Protein AF-A0A484ZD01-F1 (afdb_monomer_lite)

Secondary structure (DSSP, 8-state):
--EEEEE---SS---EEEE---SSTHHHHHHHHHHHHHTT------TT-HHIIIIIHHHTT---SS---EEEEEEEEE--TTHHHHHHHHH-SSSEEEEEEEE--SSSEEEEEEEEE--S--HHHHHHHHHHT-EEEE-TT-HHHHHHT-S-PPPTTSTTSS------------SS---SSS--SS---S-----HHHHHHHHHHHHH--HHHHHHTHHHIIIIIIHHHHHHHHHHHHHHHHH-TTB-----BTTTBPPSB---TT-S---SB-S-EEEEE-B--TTGGGSEEEEEEE-SS-EEEEEEESS--HHHHHHHHHHHHH-HHHHHHHHGGG-TT-EEESPBPSS-SSTT--HHHHHHHTBSS-EEEEEE---GGGGSTHHHHHHHHHHHHHHHHHHHHHHHHHHHH-TT-

pLDDT: mean 83.09, std 18.44, range [25.05, 98.88]

Organism: NCBI:txid82979

Structure (mmCIF, N/CA/C/O backbone):
data_AF-A0A484ZD01-F1
#
_entry.id   AF-A0A484ZD01-F1
#
loop_
_atom_site.group_PDB
_atom_site.id
_atom_site.type_symbol
_atom_site.label_atom_id
_atom_site.label_alt_id
_atom_site.label_comp_id
_atom_site.label_asym_id
_atom_site.label_entity_id
_atom_site.label_seq_id
_atom_site.pdbx_PDB_ins_code
_atom_site.Cartn_x
_atom_site.Cartn_y
_atom_site.Cartn_z
_atom_site.occupancy
_atom_site.B_iso_or_equiv
_atom_site.auth_seq_id
_atom_site.auth_comp_id
_atom_site.auth_asym_id
_atom_site.auth_atom_id
_atom_site.pdbx_PDB_model_num
ATOM 1 N N . MET A 1 1 ? -4.073 -14.047 24.661 1.00 74.81 1 MET A N 1
ATOM 2 C CA . MET A 1 1 ? -5.239 -14.316 23.790 1.00 74.81 1 MET A CA 1
ATOM 3 C C . MET A 1 1 ? -5.223 -13.325 22.635 1.00 74.81 1 MET A C 1
ATOM 5 O O . MET A 1 1 ? -4.897 -12.171 22.867 1.00 74.81 1 MET A O 1
ATOM 9 N N . THR A 1 2 ? -5.500 -13.760 21.411 1.00 76.38 2 THR A N 1
ATOM 10 C CA . THR A 1 2 ? -5.577 -12.902 20.210 1.00 76.38 2 THR A CA 1
ATOM 11 C C . THR A 1 2 ? -6.976 -12.856 19.620 1.00 76.38 2 THR A C 1
ATOM 13 O O . THR A 1 2 ? -7.352 -11.826 19.075 1.00 76.38 2 THR A O 1
ATOM 16 N N . GLU A 1 3 ? -7.741 -13.938 19.754 1.00 85.50 3 GLU A N 1
ATOM 17 C CA . GLU A 1 3 ? -9.134 -14.036 19.319 1.00 85.50 3 GLU A CA 1
ATOM 18 C C . GLU A 1 3 ? -9.911 -14.850 20.348 1.00 85.50 3 GLU A C 1
ATOM 20 O O . GLU A 1 3 ? -9.360 -15.788 20.931 1.00 85.50 3 GLU A O 1
ATOM 25 N N . PHE A 1 4 ? -11.158 -14.465 20.587 1.00 88.31 4 PHE A N 1
ATOM 26 C CA . PHE A 1 4 ? -12.087 -15.193 21.441 1.00 88.31 4 PHE A CA 1
ATOM 27 C C . PHE A 1 4 ? -13.500 -14.939 20.918 1.00 88.31 4 PHE A C 1
ATOM 29 O O . PHE A 1 4 ? -14.072 -13.874 21.148 1.00 88.31 4 PHE A O 1
ATOM 36 N N . ASN A 1 5 ? -14.024 -15.903 20.164 1.00 90.81 5 ASN A N 1
ATOM 37 C CA . ASN A 1 5 ? -15.285 -15.777 19.447 1.00 90.81 5 ASN A CA 1
ATOM 38 C C . ASN A 1 5 ? -16.228 -16.922 19.818 1.00 90.81 5 ASN A C 1
ATOM 40 O O . ASN A 1 5 ? -15.844 -18.091 19.819 1.00 90.81 5 ASN A O 1
ATOM 44 N N . TYR A 1 6 ? -17.476 -16.583 20.101 1.00 91.00 6 TYR A N 1
ATOM 45 C CA . TYR A 1 6 ? -18.519 -17.503 20.516 1.00 91.00 6 TYR A CA 1
ATOM 46 C C . TYR A 1 6 ? -19.880 -17.001 20.029 1.00 91.00 6 TYR A C 1
ATOM 48 O O . TYR A 1 6 ? -20.191 -15.809 20.086 1.00 91.00 6 TYR A O 1
ATOM 56 N N . ARG A 1 7 ? -20.714 -17.937 19.582 1.00 90.62 7 ARG A N 1
ATOM 57 C CA . ARG A 1 7 ? -22.139 -17.717 19.354 1.00 90.62 7 ARG A CA 1
ATOM 58 C C . ARG A 1 7 ? -22.909 -18.867 19.962 1.00 90.62 7 ARG A C 1
ATOM 60 O O . ARG A 1 7 ? -22.538 -20.023 19.771 1.00 90.62 7 ARG A O 1
ATOM 67 N N . TYR A 1 8 ? -24.013 -18.542 20.620 1.00 87.31 8 TYR A N 1
ATOM 68 C CA . TYR A 1 8 ? -24.961 -19.540 21.073 1.00 87.31 8 TYR A CA 1
ATOM 69 C C . TYR A 1 8 ? -25.416 -20.436 19.909 1.00 87.31 8 TYR A C 1
ATOM 71 O O . TYR A 1 8 ? -25.968 -19.959 18.913 1.00 87.31 8 TYR A O 1
ATOM 79 N N . ALA A 1 9 ? -25.213 -21.743 20.067 1.00 83.00 9 ALA A N 1
ATOM 80 C CA . ALA A 1 9 ? -25.647 -22.763 19.117 1.00 83.00 9 ALA A CA 1
ATOM 81 C C . ALA A 1 9 ? -26.642 -23.744 19.751 1.00 83.00 9 ALA A C 1
ATOM 83 O O . ALA A 1 9 ? -27.666 -24.047 19.141 1.00 83.00 9 ALA A O 1
ATOM 84 N N . CYS A 1 10 ? -26.372 -24.226 20.970 1.00 80.31 10 CYS A N 1
ATOM 85 C CA . CYS A 1 10 ? -27.249 -25.141 21.699 1.00 80.31 10 CYS A CA 1
ATOM 86 C C . CYS A 1 10 ? -27.065 -25.023 23.222 1.00 80.31 10 CYS A C 1
ATOM 88 O O . CYS A 1 10 ? -26.095 -24.430 23.685 1.00 80.31 10 CYS A O 1
ATOM 90 N N . ASP A 1 11 ? -27.983 -25.616 23.994 1.00 77.56 11 ASP A N 1
ATOM 91 C CA . ASP A 1 11 ? -27.996 -25.545 25.467 1.00 77.56 11 ASP A CA 1
ATOM 92 C C . ASP A 1 11 ? -27.022 -26.523 26.159 1.00 77.56 11 ASP A C 1
ATOM 94 O O . ASP A 1 11 ? -26.880 -26.475 27.377 1.00 77.56 11 ASP A O 1
ATOM 98 N N . LYS A 1 12 ? -26.393 -27.443 25.413 1.00 78.69 12 LYS A N 1
ATOM 99 C CA . LYS A 1 12 ? -25.520 -28.487 25.983 1.00 78.69 12 LYS A CA 1
ATOM 100 C C . LYS A 1 12 ? -24.047 -28.120 25.908 1.00 78.69 12 LYS A C 1
ATOM 102 O O . LYS A 1 12 ? -23.376 -28.102 26.932 1.00 78.69 12 LYS A O 1
ATOM 107 N N . ASP A 1 13 ? -23.584 -27.804 24.702 1.00 77.19 13 ASP A N 1
ATOM 108 C CA . ASP A 1 13 ? -22.174 -27.574 24.418 1.00 77.19 13 ASP A CA 1
ATOM 109 C C . ASP A 1 13 ? -21.992 -26.215 23.736 1.00 77.19 13 ASP A C 1
ATOM 111 O O . ASP A 1 13 ? -22.560 -25.939 22.672 1.00 77.19 13 ASP A O 1
ATOM 115 N N . ALA A 1 14 ? -21.182 -25.357 24.356 1.00 81.50 14 ALA A N 1
ATOM 116 C CA . ALA A 1 14 ? -20.755 -24.088 23.788 1.00 81.50 14 ALA A CA 1
ATOM 117 C C . ALA A 1 14 ? -19.438 -24.288 23.028 1.00 81.50 14 ALA A C 1
ATOM 119 O O . ALA A 1 14 ? -18.411 -24.615 23.619 1.00 81.50 14 ALA A O 1
ATOM 120 N N . CYS A 1 15 ? -19.455 -24.068 21.713 1.00 85.56 15 CYS A N 1
ATOM 121 C CA . CYS A 1 15 ? -18.243 -24.111 20.900 1.00 85.56 15 CYS A CA 1
ATOM 122 C C . CYS A 1 15 ? -17.602 -22.721 20.850 1.00 85.56 15 CYS A C 1
ATOM 124 O O . CYS A 1 15 ? -18.214 -21.768 20.362 1.00 85.56 15 CYS A O 1
ATOM 126 N N . ILE A 1 16 ? -16.364 -22.609 21.333 1.00 89.12 16 ILE A N 1
ATOM 127 C CA . ILE A 1 16 ? -15.622 -21.346 21.393 1.00 89.12 16 ILE A CA 1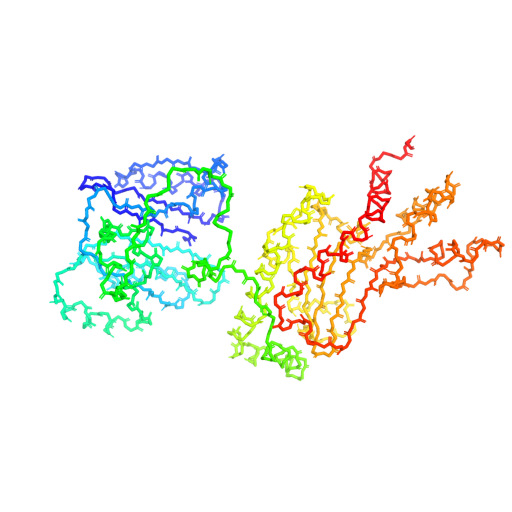
ATOM 128 C C . ILE A 1 16 ? -14.417 -21.436 20.462 1.00 89.12 16 ILE A C 1
ATOM 130 O O . ILE A 1 16 ? -13.621 -22.368 20.542 1.00 89.12 16 ILE A O 1
ATOM 134 N N . PHE A 1 17 ? -14.268 -20.444 19.590 1.00 89.12 17 PHE A N 1
ATOM 135 C CA . PHE A 1 17 ? -13.088 -20.289 18.755 1.00 89.12 17 PHE A CA 1
ATOM 136 C C . PHE A 1 17 ? -12.079 -19.380 19.456 1.00 89.12 17 PHE A C 1
ATOM 138 O O . PHE A 1 17 ? -12.359 -18.204 19.708 1.00 89.12 17 PHE A O 1
ATOM 145 N N . VAL A 1 18 ? -10.899 -19.919 19.761 1.00 89.00 18 VAL A N 1
ATOM 146 C CA . VAL A 1 18 ? -9.860 -19.212 20.515 1.00 89.00 18 VAL A CA 1
ATOM 147 C C . VAL A 1 18 ? -8.573 -19.157 19.706 1.00 89.00 18 VAL A C 1
ATOM 149 O O . VAL A 1 18 ? -8.044 -20.178 19.279 1.00 89.00 18 VAL A O 1
ATOM 152 N N . GLY A 1 19 ? -8.035 -17.952 19.536 1.00 87.88 19 GLY A N 1
ATOM 153 C CA . GLY A 1 19 ? -6.699 -17.741 18.990 1.00 87.88 19 GLY A CA 1
ATOM 154 C C . GLY A 1 19 ? -5.722 -17.387 20.103 1.00 87.88 19 GLY A C 1
ATOM 155 O O . GLY A 1 19 ? -5.904 -16.367 20.775 1.00 87.88 19 GLY A O 1
ATOM 156 N N . VAL A 1 20 ? -4.642 -18.148 20.272 1.00 84.44 20 VAL A N 1
ATOM 157 C CA . VAL A 1 20 ? -3.588 -17.873 21.264 1.00 84.44 20 VAL A CA 1
ATOM 158 C C . VAL A 1 20 ? -2.283 -17.518 20.552 1.00 84.44 20 VAL A C 1
ATOM 160 O O . VAL A 1 20 ? -1.898 -18.156 19.577 1.00 84.44 20 VAL A O 1
ATOM 163 N N . ARG A 1 21 ? -1.600 -16.466 21.021 1.00 81.62 21 ARG A N 1
ATOM 164 C CA . ARG A 1 21 ? -0.244 -16.139 20.565 1.00 81.62 21 ARG A CA 1
ATOM 165 C C . ARG A 1 21 ? 0.739 -16.901 21.437 1.00 81.62 21 ARG A C 1
ATOM 167 O O . ARG A 1 21 ? 0.724 -16.688 22.643 1.00 81.62 21 ARG A O 1
ATOM 174 N N . LEU A 1 22 ? 1.587 -17.696 20.800 1.00 81.00 22 LEU A N 1
ATOM 175 C CA . LEU A 1 22 ? 2.625 -18.485 21.452 1.00 81.00 22 LEU A CA 1
ATOM 176 C C . LEU A 1 22 ? 3.963 -17.736 21.409 1.00 81.00 22 LEU A C 1
ATOM 178 O O . LEU A 1 22 ? 4.300 -17.112 20.397 1.00 81.00 22 LEU A O 1
ATOM 182 N N . THR A 1 23 ? 4.718 -17.793 22.499 1.00 78.38 23 THR A N 1
ATOM 183 C CA . THR A 1 23 ? 6.105 -17.315 22.614 1.00 78.38 23 THR A CA 1
ATOM 184 C C . THR A 1 23 ? 7.101 -18.472 22.733 1.00 78.38 23 THR A C 1
ATOM 186 O O . THR A 1 23 ? 8.238 -18.327 22.287 1.00 78.38 23 THR A O 1
ATOM 189 N N . GLY A 1 24 ? 6.671 -19.623 23.258 1.00 80.69 24 GLY A N 1
ATOM 190 C CA . GLY A 1 24 ? 7.431 -20.869 23.401 1.00 80.69 24 GLY A CA 1
ATOM 191 C C . GLY A 1 24 ? 7.241 -21.871 22.256 1.00 80.69 24 GLY A C 1
ATOM 192 O O . GLY A 1 24 ? 7.818 -22.957 22.282 1.00 80.69 24 GLY A O 1
ATOM 193 N N . GLY A 1 25 ? 6.459 -21.525 21.229 1.00 86.44 25 GLY A N 1
ATOM 194 C CA . GLY A 1 25 ? 6.272 -22.358 20.038 1.00 86.44 25 GLY A CA 1
ATOM 195 C C . GLY A 1 25 ? 5.498 -23.650 20.323 1.00 86.44 25 GLY A C 1
ATOM 196 O O . GLY A 1 25 ? 4.479 -23.629 21.006 1.00 86.44 25 GLY A O 1
ATOM 197 N N . GLN A 1 26 ? 5.959 -24.775 19.768 1.00 85.62 26 GLN A N 1
ATOM 198 C CA . GLN A 1 26 ? 5.228 -26.050 19.802 1.00 85.62 26 GLN A CA 1
ATOM 199 C C . GLN A 1 26 ? 5.048 -26.611 21.222 1.00 85.62 26 GLN A C 1
ATOM 201 O O . GLN A 1 26 ? 3.971 -27.100 21.542 1.00 85.62 26 GLN A O 1
ATOM 206 N N . SER A 1 27 ? 6.063 -26.502 22.083 1.00 87.44 27 SER A N 1
ATOM 207 C CA . SER A 1 27 ? 5.991 -27.031 23.452 1.00 87.44 27 SER A CA 1
ATOM 208 C C . SER A 1 27 ? 4.943 -26.304 24.301 1.00 87.44 27 SER A C 1
ATOM 210 O O . SER A 1 27 ? 4.182 -26.952 25.009 1.00 87.44 27 SER A O 1
ATOM 212 N N . GLU A 1 28 ? 4.835 -24.976 24.165 1.00 88.62 28 GLU A N 1
ATOM 213 C CA . GLU A 1 28 ? 3.786 -24.184 24.830 1.00 88.62 28 GLU A CA 1
ATOM 214 C C . GLU A 1 28 ? 2.389 -24.559 24.310 1.00 88.62 28 GLU A C 1
ATOM 216 O O . GLU A 1 28 ? 1.433 -24.631 25.078 1.00 88.62 28 GLU A O 1
ATOM 221 N N . LYS A 1 29 ? 2.255 -24.845 23.005 1.00 89.25 29 LYS A N 1
ATOM 222 C CA . LYS A 1 29 ? 0.983 -25.306 22.429 1.00 89.25 29 LYS A CA 1
ATOM 223 C C . LYS A 1 29 ? 0.511 -26.605 23.084 1.00 89.25 29 LYS A C 1
ATOM 225 O O . LYS A 1 29 ? -0.655 -26.715 23.456 1.00 89.25 29 LYS A O 1
ATOM 230 N N . GLU A 1 30 ? 1.405 -27.584 23.198 1.00 90.56 30 GLU A N 1
ATOM 231 C CA . GLU A 1 30 ? 1.104 -28.899 23.777 1.00 90.56 30 GLU A CA 1
ATOM 232 C C . GLU A 1 30 ? 0.748 -28.805 25.265 1.00 90.56 30 GLU A C 1
ATOM 234 O O . GLU A 1 30 ? -0.179 -29.481 25.715 1.00 90.56 30 GLU A O 1
ATOM 239 N N . GLU A 1 31 ? 1.424 -27.925 26.005 1.00 91.00 31 GLU A N 1
ATOM 240 C CA . GLU A 1 31 ? 1.113 -27.621 27.404 1.00 91.00 31 GLU A CA 1
ATOM 241 C C . GLU A 1 31 ? -0.303 -27.044 27.548 1.00 91.00 31 GLU A C 1
ATOM 243 O O . GLU A 1 31 ? -1.118 -27.607 28.277 1.00 91.00 31 GLU A O 1
ATOM 248 N N . ILE A 1 32 ? -0.648 -26.011 26.768 1.00 86.50 32 ILE A N 1
ATOM 249 C CA . ILE A 1 32 ? -1.983 -25.384 26.790 1.00 86.50 32 ILE A CA 1
ATOM 250 C C . ILE A 1 32 ? -3.086 -26.393 26.441 1.00 86.50 32 ILE A C 1
ATOM 252 O O . ILE A 1 32 ? -4.130 -26.427 27.095 1.00 86.50 32 ILE A O 1
ATOM 256 N N . ILE A 1 33 ? -2.875 -27.221 25.410 1.00 88.88 33 ILE A N 1
ATOM 257 C CA . ILE A 1 33 ? -3.841 -28.260 25.021 1.00 88.88 33 ILE A CA 1
ATOM 258 C C . ILE A 1 33 ? -4.035 -29.252 26.170 1.00 88.88 33 ILE A C 1
ATOM 260 O O . ILE A 1 33 ? -5.174 -29.581 26.505 1.00 88.88 33 ILE A O 1
ATOM 264 N N . SER A 1 34 ? -2.944 -29.691 26.798 1.00 90.56 34 SER A N 1
ATOM 265 C CA . SER A 1 34 ? -2.990 -30.646 27.907 1.00 90.56 34 SER A CA 1
ATOM 266 C C . SER A 1 34 ? -3.704 -30.065 29.130 1.00 90.56 34 SER A C 1
ATOM 268 O O . SER A 1 34 ? -4.542 -30.738 29.728 1.00 90.56 34 SER A O 1
ATOM 270 N N . GLU A 1 35 ? -3.432 -28.809 29.492 1.00 89.50 35 GLU A N 1
ATOM 271 C CA . GLU A 1 35 ? -4.103 -28.123 30.603 1.00 89.50 35 GLU A CA 1
ATOM 272 C C . GLU A 1 35 ? -5.616 -28.018 30.389 1.00 89.50 35 GLU A C 1
ATOM 274 O O . GLU A 1 35 ? -6.402 -28.339 31.282 1.00 89.50 35 GLU A O 1
ATOM 279 N N . LEU A 1 36 ? -6.039 -27.617 29.191 1.00 87.00 36 LEU A N 1
ATOM 280 C CA . LEU A 1 36 ? -7.453 -27.490 28.854 1.00 87.00 36 LEU A CA 1
ATOM 281 C C . LEU A 1 36 ? -8.155 -28.862 28.791 1.00 87.00 36 LEU A C 1
ATOM 283 O O . LEU A 1 36 ? -9.285 -28.990 29.265 1.00 87.00 36 LEU A O 1
ATOM 287 N N . GLN A 1 37 ? -7.488 -29.905 28.285 1.00 89.88 37 GLN A N 1
ATOM 288 C CA . GLN A 1 37 ? -8.019 -31.275 28.300 1.00 89.88 37 GLN A CA 1
ATOM 289 C C . GLN A 1 37 ? -8.171 -31.806 29.731 1.00 89.88 37 GLN A C 1
ATOM 291 O O . GLN A 1 37 ? -9.201 -32.392 30.063 1.00 89.88 37 GLN A O 1
ATOM 296 N N . ASN A 1 38 ? -7.195 -31.538 30.605 1.00 90.81 38 ASN A N 1
ATOM 297 C CA . ASN A 1 38 ? -7.274 -31.870 32.032 1.00 90.81 38 ASN A CA 1
ATOM 298 C C . ASN A 1 38 ? -8.390 -31.092 32.749 1.00 90.81 38 ASN A C 1
ATOM 300 O O . ASN A 1 38 ? -8.974 -31.592 33.708 1.00 90.81 38 ASN A O 1
ATOM 304 N N . GLY A 1 39 ? -8.721 -29.894 32.259 1.00 85.94 39 GLY A N 1
ATOM 305 C CA . GLY A 1 39 ? -9.883 -29.112 32.682 1.00 85.94 39 GLY A CA 1
ATOM 306 C C . GLY A 1 39 ? -11.234 -29.650 32.189 1.00 85.94 39 GLY A C 1
ATOM 307 O O . GLY A 1 39 ? -12.263 -29.068 32.525 1.00 85.94 39 GLY A O 1
ATOM 308 N N . GLY A 1 40 ? -11.253 -30.739 31.412 1.00 87.19 40 GLY A N 1
ATOM 309 C CA . GLY A 1 40 ? -12.468 -31.372 30.893 1.00 87.19 40 GLY A CA 1
ATOM 310 C C . GLY A 1 40 ? -13.009 -30.761 29.597 1.00 87.19 40 GLY A C 1
ATOM 311 O O . GLY A 1 40 ? -14.110 -31.117 29.177 1.00 87.19 40 GLY A O 1
ATOM 312 N N . TYR A 1 41 ? -12.264 -29.861 28.948 1.00 85.81 41 TYR A N 1
ATOM 313 C CA . TYR A 1 41 ? -12.681 -29.253 27.684 1.00 85.81 41 TYR A CA 1
ATOM 314 C C . TYR A 1 41 ? -12.347 -30.156 26.492 1.00 85.81 41 TYR A C 1
ATOM 316 O O . TYR A 1 41 ? -11.248 -30.703 26.385 1.00 85.81 41 TYR A O 1
ATOM 324 N N . GLN A 1 42 ? -13.285 -30.271 25.550 1.00 87.69 42 GLN A N 1
ATOM 325 C CA . GLN A 1 42 ? -13.018 -30.881 24.248 1.00 87.69 42 GLN A CA 1
ATOM 326 C C . GLN A 1 42 ? -12.312 -29.868 23.345 1.00 87.69 42 GLN A C 1
ATOM 328 O O . GLN A 1 42 ? -12.793 -28.751 23.163 1.00 87.69 42 GLN A O 1
ATOM 333 N N . ILE A 1 43 ? -11.170 -30.258 22.776 1.00 89.75 43 ILE A N 1
ATOM 334 C CA . ILE A 1 43 ? -10.313 -29.367 21.986 1.00 89.75 43 ILE A CA 1
ATOM 335 C C . ILE A 1 43 ? -10.029 -29.995 20.634 1.00 89.75 43 ILE A C 1
ATOM 337 O O . ILE A 1 43 ? -9.699 -31.177 20.542 1.00 89.75 43 ILE A O 1
ATOM 341 N N . VAL A 1 44 ? -10.089 -29.163 19.600 1.00 88.69 44 VAL A N 1
ATOM 342 C CA . VAL A 1 44 ? -9.613 -29.478 18.256 1.00 88.69 44 VAL A CA 1
ATOM 343 C C . VAL A 1 44 ? -8.511 -28.479 17.911 1.00 88.69 44 VAL A C 1
ATOM 345 O O . VAL A 1 44 ? -8.758 -27.274 17.896 1.00 88.69 44 VAL A O 1
ATOM 348 N N . ASP A 1 45 ? -7.291 -28.967 17.664 1.00 88.69 45 ASP A N 1
ATOM 349 C CA . ASP A 1 45 ? -6.174 -28.115 17.243 1.00 88.69 45 ASP A CA 1
ATOM 350 C C . ASP A 1 45 ? -6.322 -27.749 15.760 1.00 88.69 45 ASP A C 1
ATOM 352 O O . ASP A 1 45 ? -6.223 -28.603 14.880 1.00 88.69 45 ASP A O 1
ATOM 356 N N . LEU A 1 46 ? -6.551 -26.463 15.493 1.00 89.19 46 LEU A N 1
ATOM 357 C CA . LEU A 1 46 ? -6.682 -25.895 14.149 1.00 89.19 46 LEU A CA 1
ATOM 358 C C . LEU A 1 46 ? -5.416 -25.134 13.715 1.00 89.19 46 LEU A C 1
ATOM 360 O O . LEU A 1 46 ? -5.443 -24.367 12.752 1.00 89.19 46 LEU A O 1
ATOM 364 N N . SER A 1 47 ? -4.291 -25.321 14.415 1.00 82.38 47 SER A N 1
ATOM 365 C CA . SER A 1 47 ? -3.035 -24.601 14.154 1.00 82.38 47 SER A CA 1
ATOM 366 C C . SER A 1 47 ? -2.455 -24.846 12.766 1.00 82.38 47 SER A C 1
ATOM 368 O O . SER A 1 47 ? -1.709 -23.997 12.288 1.00 82.38 47 SER A O 1
ATOM 370 N N . ASP A 1 48 ? -2.805 -25.951 12.109 1.00 83.56 48 ASP A N 1
ATOM 371 C CA . ASP A 1 48 ? -2.385 -26.289 10.741 1.00 83.56 48 ASP A CA 1
ATOM 372 C C . ASP A 1 48 ? -3.556 -26.293 9.743 1.00 83.56 48 ASP A C 1
ATOM 374 O O . ASP A 1 48 ? -3.383 -26.624 8.573 1.00 83.56 48 ASP A O 1
ATOM 378 N N . ASP A 1 49 ? -4.744 -25.868 10.180 1.00 82.25 49 ASP A N 1
ATOM 379 C CA . ASP A 1 49 ? -5.935 -25.812 9.340 1.00 82.25 49 ASP A CA 1
ATOM 380 C C . ASP A 1 49 ? -6.013 -24.462 8.604 1.00 82.25 49 ASP A C 1
ATOM 382 O O . ASP A 1 49 ? -6.329 -23.411 9.171 1.00 82.25 49 ASP A O 1
ATOM 386 N N . GLU A 1 50 ? -5.692 -24.474 7.310 1.00 77.19 50 GLU A N 1
ATOM 387 C CA . GLU A 1 50 ? -5.713 -23.267 6.477 1.00 77.19 50 GLU A CA 1
ATOM 388 C C . GLU A 1 50 ? -7.130 -22.703 6.291 1.00 77.19 50 GLU A C 1
ATOM 390 O O . GLU A 1 50 ? -7.298 -21.483 6.240 1.00 77.19 50 GLU A O 1
ATOM 395 N N . MET A 1 51 ? -8.165 -23.552 6.273 1.00 80.56 51 MET A N 1
ATOM 396 C CA . MET A 1 51 ? -9.558 -23.093 6.209 1.00 80.56 51 MET A CA 1
ATOM 397 C C . MET A 1 51 ? -9.916 -22.300 7.466 1.00 80.56 51 MET A C 1
ATOM 399 O O . MET A 1 51 ? -10.546 -21.241 7.378 1.00 80.56 51 MET A O 1
ATOM 403 N N . ALA A 1 52 ? -9.460 -22.754 8.633 1.00 76.75 52 ALA A N 1
ATOM 404 C CA . ALA A 1 52 ? -9.661 -22.070 9.895 1.00 76.75 52 ALA A CA 1
ATOM 405 C C . ALA A 1 52 ? -8.939 -20.717 9.936 1.00 76.75 52 ALA A C 1
ATOM 407 O O . ALA A 1 52 ? -9.533 -19.702 10.317 1.00 76.75 52 ALA A O 1
ATOM 408 N N . LYS A 1 53 ? -7.677 -20.681 9.488 1.00 74.50 53 LYS A N 1
ATOM 409 C CA . LYS A 1 53 ? -6.836 -19.473 9.486 1.00 74.50 53 LYS A CA 1
ATOM 410 C C . LYS A 1 53 ? -7.256 -18.418 8.468 1.00 74.50 53 LYS A C 1
ATOM 412 O O . LYS A 1 53 ? -7.079 -17.231 8.751 1.00 74.50 53 LYS A O 1
ATOM 417 N N . LEU A 1 54 ? -7.734 -18.827 7.293 1.00 61.03 54 LEU A N 1
ATOM 418 C CA . LEU A 1 54 ? -8.059 -17.918 6.190 1.00 61.03 54 LEU A CA 1
ATOM 419 C C . LEU A 1 54 ? -9.534 -17.521 6.172 1.00 61.03 54 LEU A C 1
ATOM 421 O O . LEU A 1 54 ? -9.840 -16.383 5.825 1.00 61.03 54 LEU A O 1
ATOM 425 N N . HIS A 1 55 ? -10.436 -18.424 6.568 1.00 77.56 55 HIS A N 1
ATOM 426 C CA . HIS A 1 55 ? -11.878 -18.227 6.416 1.00 77.56 55 HIS A CA 1
ATOM 427 C C . HIS A 1 55 ? -12.629 -18.300 7.745 1.00 77.56 55 HIS A C 1
ATOM 429 O O . HIS A 1 55 ? -13.216 -17.300 8.156 1.00 77.56 55 HIS A O 1
ATOM 435 N N . VAL A 1 56 ? -12.602 -19.443 8.446 1.00 81.25 56 VAL A N 1
ATOM 436 C CA . VAL A 1 56 ? -13.526 -19.692 9.574 1.00 81.25 56 VAL A CA 1
ATOM 437 C C . VAL A 1 56 ? -13.377 -18.647 10.670 1.00 81.25 56 VAL A C 1
ATOM 439 O O . VAL A 1 56 ? -14.392 -18.158 11.155 1.00 81.25 56 VAL A O 1
ATOM 442 N N . ARG A 1 57 ? -12.154 -18.212 11.001 1.00 81.31 57 ARG A N 1
ATOM 443 C CA . ARG A 1 57 ? -11.924 -17.168 12.019 1.00 81.31 57 ARG A CA 1
ATOM 444 C C . ARG A 1 57 ? -12.667 -15.847 11.765 1.00 81.31 57 ARG A C 1
ATOM 446 O O . ARG A 1 57 ? -12.881 -15.092 12.705 1.00 81.31 57 ARG A O 1
ATOM 453 N N . TYR A 1 58 ? -13.040 -15.566 10.513 1.00 78.00 58 TYR A N 1
ATOM 454 C CA . TYR A 1 58 ? -13.805 -14.383 10.101 1.00 78.00 58 TYR A CA 1
ATOM 455 C C . TYR A 1 58 ? -15.312 -14.646 9.994 1.00 78.00 58 TYR A C 1
ATOM 457 O O . TYR A 1 58 ? -16.088 -13.718 9.791 1.00 78.00 58 TYR A O 1
ATOM 465 N N . MET A 1 59 ? -15.724 -15.909 10.094 1.00 78.69 59 MET A N 1
ATOM 466 C CA . MET A 1 59 ? -17.101 -16.366 9.903 1.00 78.69 59 MET A CA 1
ATOM 467 C C . MET A 1 59 ? -17.749 -16.860 11.204 1.00 78.69 59 MET A C 1
ATOM 469 O O . MET A 1 59 ? -18.965 -17.059 11.239 1.00 78.69 59 MET A O 1
ATOM 473 N N . VAL A 1 60 ? -16.970 -17.059 12.277 1.00 80.12 60 VAL A N 1
ATOM 474 C CA . VAL A 1 60 ? -17.507 -17.425 13.595 1.00 80.12 60 VAL A CA 1
ATOM 475 C C . VAL A 1 60 ? -18.413 -16.305 14.098 1.00 80.12 60 VAL A C 1
ATOM 477 O O . VAL A 1 60 ? -17.957 -15.193 14.348 1.00 80.12 60 VAL A O 1
ATOM 480 N N . GLY A 1 61 ? -19.698 -16.607 14.274 1.00 74.88 61 GLY A N 1
ATOM 481 C CA . GLY A 1 61 ? -20.639 -15.660 14.862 1.00 74.88 61 GLY A CA 1
ATOM 482 C C . GLY A 1 61 ? -22.085 -15.851 14.428 1.00 74.88 61 GLY A C 1
ATOM 483 O O . GLY A 1 61 ? -22.929 -15.678 15.282 1.00 74.88 61 GLY A O 1
ATOM 484 N N . GLY A 1 62 ? -22.348 -16.246 13.173 1.00 78.81 62 GLY A N 1
ATOM 485 C CA . GLY A 1 62 ? -23.643 -16.626 12.560 1.00 78.81 62 GLY A CA 1
ATOM 486 C C . GLY A 1 62 ? -24.984 -16.299 13.260 1.00 78.81 62 GLY A C 1
ATOM 487 O O . GLY A 1 62 ? -25.145 -15.341 14.010 1.00 78.81 62 GLY A O 1
ATOM 488 N N . ARG A 1 63 ? -26.017 -17.101 12.977 1.00 82.56 63 ARG A N 1
ATOM 489 C CA . ARG A 1 63 ? -27.329 -16.982 13.638 1.00 82.56 63 ARG A CA 1
ATOM 490 C C . ARG A 1 63 ? -27.505 -18.074 14.692 1.00 82.56 63 ARG A C 1
ATOM 492 O O . ARG A 1 63 ? -27.025 -19.187 14.475 1.00 82.56 63 ARG A O 1
ATOM 499 N N . PRO A 1 64 ? -28.204 -17.788 15.802 1.00 84.00 64 PRO A N 1
ATOM 500 C CA . PRO A 1 64 ? -28.496 -18.786 16.813 1.00 84.00 64 PRO A CA 1
ATOM 501 C C . PRO A 1 64 ? -29.521 -19.785 16.271 1.00 84.00 64 PRO A C 1
ATOM 503 O O . PRO A 1 64 ? -30.365 -19.444 15.439 1.00 84.00 64 PRO A O 1
ATOM 506 N N . ALA A 1 65 ? -29.474 -21.023 16.763 1.00 77.62 65 ALA A N 1
ATOM 507 C CA . ALA A 1 65 ? -30.389 -22.079 16.324 1.00 77.62 65 ALA A CA 1
ATOM 508 C C . ALA A 1 65 ? -31.855 -21.830 16.736 1.00 77.62 65 ALA A C 1
ATOM 510 O O . ALA A 1 65 ? -32.771 -22.372 16.119 1.00 77.62 65 ALA A O 1
ATOM 511 N N . LYS A 1 66 ? -32.082 -21.002 17.764 1.00 81.62 66 LYS A N 1
ATOM 512 C CA . LYS A 1 66 ? -33.404 -20.565 18.231 1.00 81.62 66 LYS A CA 1
ATOM 513 C C . LYS A 1 66 ? -33.457 -19.035 18.314 1.00 81.62 66 LYS A C 1
ATOM 515 O O . LYS A 1 66 ? -32.416 -18.421 18.548 1.00 81.62 66 LYS A O 1
ATOM 520 N N . PRO A 1 67 ? -34.629 -18.401 18.137 1.00 81.31 67 PRO A N 1
ATOM 521 C CA . PRO A 1 67 ? -34.778 -16.974 18.391 1.00 81.31 67 PRO A CA 1
ATOM 522 C C . PRO A 1 67 ? -34.427 -16.658 19.848 1.00 81.31 67 PRO A C 1
ATOM 524 O O . PRO A 1 67 ? -34.975 -17.280 20.756 1.00 81.31 67 PRO A O 1
ATOM 527 N N . LEU A 1 68 ? -33.530 -15.696 20.052 1.00 82.94 68 LEU A N 1
ATOM 528 C CA . LEU A 1 68 ? -33.122 -15.215 21.371 1.00 82.94 68 LEU A CA 1
ATOM 529 C C . LEU A 1 68 ? -33.601 -13.776 21.558 1.00 82.94 68 LEU A C 1
ATOM 531 O O . LEU A 1 68 ? -33.641 -12.997 20.600 1.00 82.94 68 LEU A O 1
ATOM 535 N N . ARG A 1 69 ? -33.958 -13.424 22.794 1.00 85.25 69 ARG A N 1
ATOM 536 C CA . ARG A 1 69 ? -34.201 -12.034 23.197 1.00 85.25 69 ARG A CA 1
ATOM 537 C C . ARG A 1 69 ? -32.898 -11.460 23.719 1.00 85.25 69 ARG A C 1
ATOM 539 O O . ARG A 1 69 ? -32.597 -11.541 24.903 1.00 85.25 69 ARG A O 1
ATOM 546 N N . GLU A 1 70 ? -32.101 -10.947 22.800 1.00 87.88 70 GLU A N 1
ATOM 547 C CA . GLU A 1 70 ? -30.743 -10.518 23.095 1.00 87.88 70 GLU A CA 1
ATOM 548 C C . GLU A 1 70 ? -30.551 -9.020 22.885 1.00 87.88 70 GLU A C 1
ATOM 550 O O . GLU A 1 70 ? -31.044 -8.449 21.910 1.00 87.88 70 GLU A O 1
ATOM 555 N N . ARG A 1 71 ? -29.810 -8.399 23.804 1.00 88.31 71 ARG A N 1
ATOM 556 C CA . ARG A 1 71 ? -29.292 -7.037 23.663 1.00 88.31 71 ARG A CA 1
ATOM 557 C C . ARG A 1 71 ? -27.812 -7.103 23.338 1.00 88.31 71 ARG A C 1
ATOM 559 O O . ARG A 1 71 ? -27.080 -7.902 23.923 1.00 88.31 71 ARG A O 1
ATOM 566 N N . LEU A 1 72 ? -27.384 -6.277 22.395 1.00 90.69 72 LEU A N 1
ATOM 567 C CA . LEU A 1 72 ? -26.013 -6.254 21.908 1.00 90.69 72 LEU A CA 1
ATOM 568 C C . LEU A 1 72 ? -25.298 -5.027 22.456 1.00 90.69 72 LEU A C 1
ATOM 570 O O . LEU A 1 72 ? -25.828 -3.924 22.387 1.00 90.69 72 LEU A O 1
ATOM 574 N N . TYR A 1 73 ? -24.078 -5.216 22.942 1.00 90.06 73 TYR A N 1
ATOM 575 C CA . TYR A 1 73 ? -23.242 -4.133 23.436 1.00 90.06 73 TYR A CA 1
ATOM 576 C C . TYR A 1 73 ? -21.842 -4.224 22.854 1.00 90.06 73 TYR A C 1
ATOM 578 O O . TYR A 1 73 ? -21.242 -5.302 22.802 1.00 90.06 73 TYR A O 1
ATOM 586 N N . SER A 1 74 ? -21.311 -3.078 22.442 1.00 91.06 74 SER A N 1
ATOM 587 C CA . SER A 1 74 ? -19.888 -2.916 22.171 1.00 91.06 74 SER A CA 1
ATOM 588 C C . SER A 1 74 ? -19.195 -2.363 23.414 1.00 91.06 74 SER A C 1
ATOM 590 O O . SER A 1 74 ? -19.742 -1.509 24.109 1.00 91.06 74 SER A O 1
ATOM 592 N N . PHE A 1 75 ? -18.006 -2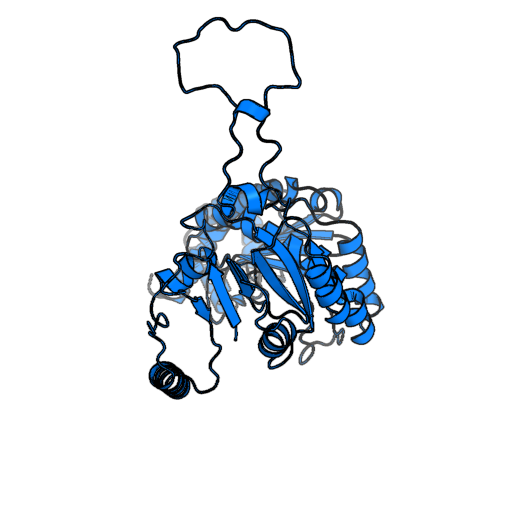.876 23.713 1.00 87.94 75 PHE A N 1
ATOM 593 C CA . PHE A 1 75 ? -17.173 -2.469 24.839 1.00 87.94 75 PHE A CA 1
ATOM 594 C C . PHE A 1 75 ? -15.785 -2.100 24.342 1.00 87.94 75 PHE A C 1
ATOM 596 O O . PHE A 1 75 ? -15.195 -2.830 23.540 1.00 87.94 75 PHE A O 1
ATOM 603 N N . GLU A 1 76 ? -15.243 -1.015 24.883 1.00 82.56 76 GLU A N 1
ATOM 604 C CA . GLU A 1 76 ? -13.859 -0.610 24.671 1.00 82.56 76 GLU A CA 1
ATOM 605 C C . GLU A 1 76 ? -13.125 -0.529 26.010 1.00 82.56 76 GLU A C 1
ATOM 607 O O . GLU A 1 76 ? -13.607 0.066 26.979 1.00 82.56 76 GLU A O 1
ATOM 612 N N . PHE A 1 77 ? -11.938 -1.127 26.072 1.00 76.50 77 PHE A N 1
ATOM 613 C CA . PHE A 1 77 ? -11.074 -1.050 27.246 1.00 76.50 77 PHE A CA 1
ATOM 614 C C . PHE A 1 77 ? -9.597 -1.018 26.852 1.00 76.50 77 PHE A C 1
ATOM 616 O O . PHE A 1 77 ? -9.238 -1.582 25.822 1.00 76.50 77 PHE A O 1
ATOM 623 N N . PRO A 1 78 ? -8.716 -0.396 27.656 1.00 66.75 78 PRO A N 1
ATOM 624 C CA . PRO A 1 78 ? -7.284 -0.373 27.374 1.00 66.75 78 PRO A CA 1
ATOM 625 C C . PRO A 1 78 ? -6.712 -1.794 27.274 1.00 66.75 78 PRO A C 1
ATOM 627 O O . PRO A 1 78 ? -6.829 -2.599 28.206 1.00 66.75 78 PRO A O 1
ATOM 630 N N . GLU A 1 79 ? -6.091 -2.115 26.142 1.00 67.75 79 GLU A N 1
ATOM 631 C CA . GLU A 1 79 ? -5.514 -3.434 25.896 1.00 67.75 79 GLU A CA 1
ATOM 632 C C . GLU A 1 79 ? -4.215 -3.573 26.701 1.00 67.75 79 GLU A C 1
ATOM 634 O O . GLU A 1 79 ? -3.264 -2.807 26.563 1.00 67.75 79 GLU A O 1
ATOM 639 N N . SER A 1 80 ? -4.173 -4.560 27.590 1.00 68.19 80 SER A N 1
ATOM 640 C CA . SER A 1 80 ? -3.010 -4.883 28.419 1.00 68.19 80 SER A CA 1
ATOM 641 C C . SER A 1 80 ? -3.029 -6.372 28.753 1.00 68.19 80 SER A C 1
ATOM 643 O O . SER A 1 80 ? -4.056 -7.035 28.604 1.00 68.19 80 SER A O 1
ATOM 645 N N . GLY A 1 81 ? -1.904 -6.925 29.217 1.00 66.81 81 GLY A N 1
ATOM 646 C CA . GLY A 1 81 ? -1.827 -8.339 29.598 1.00 66.81 81 GLY A CA 1
ATOM 647 C C . GLY A 1 81 ? -2.978 -8.735 30.535 1.00 66.81 81 GLY A C 1
ATOM 648 O O . GLY A 1 81 ? -3.124 -8.177 31.625 1.00 66.81 81 GLY A O 1
ATOM 649 N N . GLY A 1 82 ? -3.833 -9.658 30.083 1.00 67.81 82 GLY A N 1
ATOM 650 C CA . GLY A 1 82 ? -4.992 -10.142 30.841 1.00 67.81 82 GLY A CA 1
ATOM 651 C C . GLY A 1 82 ? -6.223 -9.223 30.858 1.00 67.81 82 GLY A C 1
ATOM 652 O O . GLY A 1 82 ? -7.128 -9.477 31.646 1.00 67.81 82 GLY A O 1
ATOM 653 N N . ALA A 1 83 ? -6.297 -8.182 30.019 1.00 72.38 83 ALA A N 1
ATOM 654 C CA . ALA A 1 83 ? -7.435 -7.254 29.983 1.00 72.38 83 ALA A CA 1
ATOM 655 C C . ALA A 1 83 ? -8.772 -7.953 29.704 1.00 72.38 83 ALA A C 1
ATOM 657 O O . ALA A 1 83 ? -9.733 -7.728 30.432 1.00 72.38 83 ALA A O 1
ATOM 658 N N . LEU A 1 84 ? -8.811 -8.872 28.733 1.00 78.62 84 LEU A N 1
ATOM 659 C CA . LEU A 1 84 ? -10.011 -9.663 28.449 1.00 78.62 84 LEU A CA 1
ATOM 660 C C . LEU A 1 84 ? -10.438 -10.536 29.640 1.00 78.62 84 LEU A C 1
ATOM 662 O O . LEU A 1 84 ? -11.625 -10.641 29.929 1.00 78.62 84 LEU A O 1
ATOM 666 N N . LEU A 1 85 ? -9.485 -11.148 30.350 1.00 77.50 85 LEU A N 1
ATOM 667 C CA . LEU A 1 85 ? -9.803 -11.957 31.527 1.00 77.50 85 LEU A CA 1
ATOM 668 C C . LEU A 1 85 ? -10.408 -11.086 32.630 1.00 77.50 85 LEU A C 1
ATOM 670 O O . LEU A 1 85 ? -11.429 -11.456 33.200 1.00 77.50 85 LEU A O 1
ATOM 674 N N . ARG A 1 86 ? -9.825 -9.906 32.883 1.00 75.06 86 ARG A N 1
ATOM 675 C CA . ARG A 1 86 ? -10.396 -8.934 33.821 1.00 75.06 86 ARG A CA 1
ATOM 676 C C . ARG A 1 86 ? -11.783 -8.491 33.377 1.00 75.06 86 ARG A C 1
ATOM 678 O O . ARG A 1 86 ? -12.677 -8.450 34.209 1.00 75.06 86 ARG A O 1
ATOM 685 N N . PHE A 1 87 ? -11.993 -8.234 32.088 1.00 81.75 87 PHE A N 1
ATOM 686 C CA . PHE A 1 87 ? -13.309 -7.889 31.556 1.00 81.75 87 PHE A CA 1
ATOM 687 C C . PHE A 1 87 ? -14.338 -8.991 31.852 1.00 81.75 87 PHE A C 1
ATOM 689 O O . PHE A 1 87 ? -15.365 -8.702 32.454 1.00 81.75 87 PHE A O 1
ATOM 696 N N . LEU A 1 88 ? -14.035 -10.253 31.528 1.00 81.94 88 LEU A N 1
ATOM 697 C CA . LEU A 1 88 ? -14.921 -11.395 31.794 1.00 81.94 88 LEU A CA 1
ATOM 698 C C . LEU A 1 88 ? -15.186 -11.600 33.294 1.00 81.94 88 LEU A C 1
ATOM 700 O O . LEU A 1 88 ? -16.323 -11.836 33.693 1.00 81.94 88 LEU A O 1
ATOM 704 N N . GLN A 1 89 ? -14.157 -11.465 34.134 1.00 78.12 89 GLN A N 1
ATOM 705 C CA . GLN A 1 89 ? -14.296 -11.547 35.591 1.00 78.12 89 GLN A CA 1
ATOM 706 C C . GLN A 1 89 ? -15.173 -10.424 36.151 1.00 78.12 89 GLN A C 1
ATOM 708 O O . GLN A 1 89 ? -15.965 -10.666 37.057 1.00 78.12 89 GLN A O 1
ATOM 713 N N . THR A 1 90 ? -15.044 -9.211 35.610 1.00 75.25 90 THR A N 1
ATOM 714 C CA . THR A 1 90 ? -15.810 -8.045 36.074 1.00 75.25 90 THR A CA 1
ATOM 715 C C . THR A 1 90 ? -17.255 -8.101 35.574 1.00 75.25 90 THR A C 1
ATOM 717 O O . THR A 1 90 ? -18.180 -7.775 36.312 1.00 75.25 90 THR A O 1
ATOM 720 N N . LEU A 1 91 ? -17.467 -8.576 34.342 1.00 78.81 91 LEU A N 1
ATOM 721 C CA . LEU A 1 91 ? -18.793 -8.832 33.778 1.00 78.81 91 LEU A CA 1
ATOM 722 C C . LEU A 1 91 ? -19.571 -9.847 34.632 1.00 78.81 91 LEU A C 1
ATOM 724 O O . LEU A 1 91 ? -20.773 -9.678 34.841 1.00 78.81 91 LEU A O 1
ATOM 728 N N . GLY A 1 92 ? -18.860 -10.825 35.199 1.00 74.69 92 GLY A N 1
ATOM 729 C CA . GLY A 1 92 ? -19.392 -11.809 36.134 1.00 74.69 92 GLY A CA 1
ATOM 730 C C . GLY A 1 92 ? -20.167 -12.932 35.443 1.00 74.69 92 GLY A C 1
ATOM 731 O O . GLY A 1 92 ? -20.178 -13.053 34.221 1.00 74.69 92 GLY A O 1
ATOM 732 N N . THR A 1 93 ? -20.822 -13.778 36.240 1.00 76.12 93 THR A N 1
ATOM 733 C CA . THR A 1 93 ? -21.561 -14.968 35.770 1.00 76.12 93 THR A CA 1
ATOM 734 C C . THR A 1 93 ? -23.081 -14.818 35.871 1.00 76.12 93 THR A C 1
ATOM 736 O O . THR A 1 93 ? -23.815 -15.791 35.727 1.00 76.12 93 THR A O 1
ATOM 739 N N . HIS A 1 94 ? -23.566 -13.604 36.139 1.00 75.12 94 HIS A N 1
ATOM 740 C CA . HIS A 1 94 ? -24.983 -13.335 36.400 1.00 75.12 94 HIS A CA 1
ATOM 741 C C . HIS A 1 94 ? -25.844 -13.251 35.135 1.00 75.12 94 HIS A C 1
ATOM 743 O O . HIS A 1 94 ? -27.062 -13.361 35.229 1.00 75.12 94 HIS A O 1
ATOM 749 N N . TRP A 1 95 ? -25.226 -13.065 33.966 1.00 82.81 95 TRP A N 1
ATOM 750 C CA . TRP A 1 95 ? -25.925 -12.819 32.708 1.00 82.81 95 TRP A CA 1
ATOM 751 C C . TRP A 1 95 ? -25.541 -13.853 31.660 1.00 82.81 95 TRP A C 1
ATOM 753 O O . TRP A 1 95 ? -24.365 -14.185 31.501 1.00 82.81 95 TRP A O 1
ATOM 763 N N . ASN A 1 96 ? -26.540 -14.344 30.930 1.00 84.81 96 ASN A N 1
ATOM 764 C CA . ASN A 1 96 ? -26.319 -15.322 29.879 1.00 84.81 96 ASN A CA 1
ATOM 765 C C . ASN A 1 96 ? -25.758 -14.629 28.631 1.00 84.81 96 ASN A C 1
ATOM 767 O O . ASN A 1 96 ? -26.428 -13.797 28.017 1.00 84.81 96 ASN A O 1
ATOM 771 N N . ILE A 1 97 ? -24.527 -14.970 28.254 1.00 89.31 97 ILE A N 1
ATOM 772 C CA . ILE A 1 97 ? -23.879 -14.437 27.054 1.00 89.31 97 ILE A CA 1
ATOM 773 C C . ILE A 1 97 ? -24.342 -15.277 25.859 1.00 89.31 97 ILE A C 1
ATOM 775 O O . ILE A 1 97 ? -24.108 -16.483 25.813 1.00 89.31 97 ILE A O 1
ATOM 779 N N . SER A 1 98 ? -24.984 -14.647 24.875 1.00 89.62 98 SER A N 1
ATOM 780 C CA . SER A 1 98 ? -25.454 -15.285 23.636 1.00 89.62 98 SER A CA 1
ATOM 781 C C . SER A 1 98 ? -24.496 -15.085 22.456 1.00 89.62 98 SER A C 1
ATOM 783 O O . SER A 1 98 ? -24.538 -15.835 21.475 1.00 89.62 98 SER A O 1
ATOM 785 N N . LEU A 1 99 ? -23.645 -14.062 22.517 1.00 91.00 99 LEU A N 1
ATOM 786 C CA . LEU A 1 99 ? -22.635 -13.731 21.513 1.00 91.00 99 LEU A CA 1
ATOM 787 C C . LEU A 1 99 ? -21.425 -13.145 22.219 1.00 91.00 99 LEU A C 1
ATOM 789 O O . LEU A 1 99 ? -21.571 -12.315 23.109 1.00 91.00 99 LEU A O 1
ATOM 793 N N . PHE A 1 100 ? -20.233 -13.532 21.793 1.00 91.44 100 PHE A N 1
ATOM 794 C CA . PHE A 1 100 ? -19.010 -12.873 22.213 1.00 91.44 100 PHE A CA 1
ATOM 795 C C . PHE A 1 100 ? -18.049 -12.823 21.040 1.00 91.44 100 PHE A C 1
ATOM 797 O O . PHE A 1 100 ? -17.749 -13.852 20.444 1.00 91.44 100 PHE A O 1
ATOM 804 N N . HIS A 1 101 ? -17.568 -11.641 20.696 1.00 90.38 101 HIS A N 1
ATOM 805 C CA . HIS A 1 101 ? -16.602 -11.463 19.630 1.00 90.38 101 HIS A CA 1
ATOM 806 C C . HIS A 1 101 ? -15.496 -10.533 20.112 1.00 90.38 101 HIS A C 1
ATOM 808 O O . HIS A 1 101 ? -15.719 -9.345 20.355 1.00 90.38 101 HIS A O 1
ATOM 814 N N . TYR A 1 102 ? -14.295 -11.086 20.248 1.00 87.12 102 TYR A N 1
ATOM 815 C CA . TYR A 1 102 ? -13.096 -10.362 20.639 1.00 87.12 102 TYR A CA 1
ATOM 816 C C . TYR A 1 102 ? -11.964 -10.666 19.673 1.00 87.12 102 TYR A C 1
ATOM 818 O O . TYR A 1 102 ? -11.643 -11.823 19.389 1.00 87.12 102 TYR A O 1
ATOM 826 N N . ARG A 1 103 ? -11.287 -9.601 19.250 1.00 75.00 103 ARG A N 1
ATOM 827 C CA . ARG A 1 103 ? -10.059 -9.690 18.47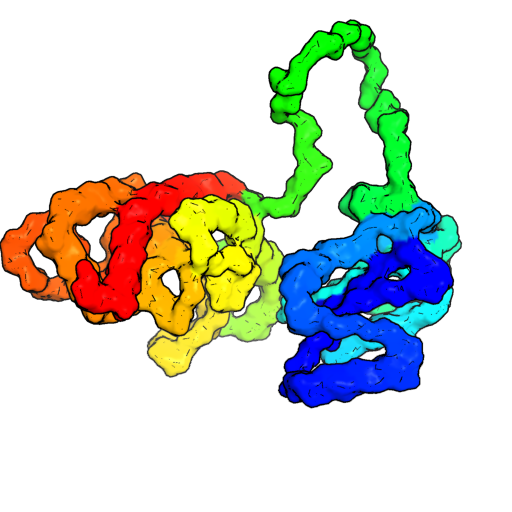3 1.00 75.00 103 ARG A CA 1
ATOM 828 C C . ARG A 1 103 ? -9.077 -8.625 18.930 1.00 75.00 103 ARG A C 1
ATOM 830 O O . ARG A 1 103 ? -9.396 -7.441 18.974 1.00 75.00 103 ARG A O 1
ATOM 837 N N . SER A 1 104 ? -7.856 -9.052 19.221 1.00 66.31 104 SER A N 1
ATOM 838 C CA . SER A 1 104 ? -6.755 -8.148 19.528 1.00 66.31 104 SER A CA 1
ATOM 839 C C . SER A 1 104 ? -6.258 -7.512 18.228 1.00 66.31 104 SER A C 1
ATOM 841 O O . SER A 1 104 ? -5.662 -8.183 17.381 1.00 66.31 104 SER A O 1
ATOM 843 N N . HIS A 1 105 ? -6.512 -6.215 18.049 1.00 56.22 105 HIS A N 1
ATOM 844 C CA . HIS A 1 105 ? -6.152 -5.471 16.835 1.00 56.22 105 HIS A CA 1
ATOM 845 C C . HIS A 1 105 ? -4.750 -4.834 16.880 1.00 56.22 105 HIS A C 1
ATOM 847 O O . HIS A 1 105 ? -4.372 -4.113 15.958 1.00 56.22 105 HIS A O 1
ATOM 853 N N . GLY A 1 106 ? -3.946 -5.126 17.912 1.00 50.12 106 GLY A N 1
ATOM 854 C CA . GLY A 1 106 ? -2.622 -4.509 18.088 1.00 50.12 106 GLY A CA 1
ATOM 855 C C . GLY A 1 106 ? -2.680 -2.996 18.338 1.00 50.12 106 GLY A C 1
ATOM 856 O O . GLY A 1 106 ? -1.682 -2.310 18.128 1.00 50.12 106 GLY A O 1
ATOM 857 N N . THR A 1 107 ? -3.853 -2.506 18.737 1.00 48.19 107 THR A N 1
ATOM 858 C CA . THR A 1 107 ? -4.179 -1.149 19.184 1.00 48.19 107 THR A CA 1
ATOM 859 C C . THR A 1 107 ? -4.064 -1.055 20.708 1.00 48.19 107 THR A C 1
ATOM 861 O O . THR A 1 107 ? -4.120 -2.078 21.389 1.00 48.19 107 THR A O 1
ATOM 864 N N . ASP A 1 108 ? -3.965 0.160 21.256 1.00 46.97 108 ASP A N 1
ATOM 865 C CA . ASP A 1 108 ? -3.917 0.395 22.714 1.00 46.97 108 ASP A CA 1
ATOM 866 C C . ASP A 1 108 ? -5.273 0.133 23.417 1.00 46.97 108 ASP A C 1
ATOM 868 O O . ASP A 1 108 ? -5.370 0.212 24.641 1.00 46.97 108 ASP A O 1
ATOM 872 N N . TYR A 1 109 ? -6.315 -0.226 22.654 1.00 51.72 109 TYR A N 1
ATOM 873 C CA . TYR A 1 109 ? -7.655 -0.578 23.131 1.00 51.72 109 TYR A CA 1
ATOM 874 C C . TYR A 1 109 ? -8.127 -1.909 22.536 1.00 51.72 109 TYR A C 1
ATOM 876 O O . TYR A 1 109 ? -7.984 -2.150 21.333 1.00 51.72 109 TYR A O 1
ATOM 884 N N . GLY A 1 110 ? -8.698 -2.760 23.385 1.00 60.78 110 GLY A N 1
ATOM 885 C CA . GLY A 1 110 ? -9.415 -3.973 23.024 1.00 60.78 110 GLY A CA 1
ATOM 886 C C . GLY A 1 110 ? -10.888 -3.650 22.802 1.00 60.78 110 GLY A C 1
ATOM 887 O O . GLY A 1 110 ? -11.497 -2.937 23.601 1.00 60.78 110 GLY A O 1
ATOM 888 N N . ARG A 1 111 ? -11.457 -4.171 21.710 1.00 79.94 111 ARG A N 1
ATOM 889 C CA . ARG A 1 111 ? -12.888 -4.068 21.406 1.00 79.94 111 ARG A CA 1
ATOM 890 C C . ARG A 1 111 ? -13.549 -5.426 21.583 1.00 79.94 111 ARG A C 1
ATOM 892 O O . ARG A 1 111 ? -13.084 -6.420 21.020 1.00 79.94 111 ARG A O 1
ATOM 899 N N . VAL A 1 112 ? -14.632 -5.456 22.347 1.00 88.12 112 VAL A N 1
ATOM 900 C CA . VAL A 1 112 ? -15.489 -6.633 22.517 1.00 88.12 112 VAL A CA 1
ATOM 901 C C . VAL A 1 112 ? -16.881 -6.285 22.026 1.00 88.12 112 VAL A C 1
ATOM 903 O O . VAL A 1 112 ? -17.426 -5.252 22.394 1.00 88.12 112 VAL A O 1
ATOM 906 N N . LEU A 1 113 ? -17.472 -7.166 21.230 1.00 90.94 113 LEU A N 1
ATOM 907 C CA . LEU A 1 113 ? -18.902 -7.152 20.965 1.00 90.94 113 LEU A CA 1
ATOM 908 C C . LEU A 1 113 ? -19.520 -8.330 21.715 1.00 90.94 113 LEU A C 1
ATOM 910 O O . LEU A 1 113 ? -19.124 -9.470 21.474 1.00 90.94 113 LEU A O 1
ATOM 914 N N . ALA A 1 114 ? -20.453 -8.075 22.627 1.00 91.56 114 ALA A N 1
ATOM 915 C CA . ALA A 1 114 ? -21.118 -9.130 23.382 1.00 91.56 114 ALA A CA 1
ATOM 916 C C . ALA A 1 114 ? -22.640 -8.981 23.335 1.00 91.56 114 ALA A C 1
ATOM 918 O O . ALA A 1 114 ? -23.182 -7.885 23.473 1.00 91.56 114 ALA A O 1
ATOM 919 N N . GLY A 1 115 ? -23.317 -10.103 23.112 1.00 90.88 115 GLY A N 1
ATOM 920 C CA . GLY A 1 115 ? -24.765 -10.235 23.182 1.00 90.88 115 GLY A CA 1
ATOM 921 C C . GLY A 1 115 ? -25.160 -10.892 24.494 1.00 90.88 115 GLY A C 1
ATOM 922 O O . GLY A 1 115 ? -24.535 -11.872 24.904 1.00 90.88 115 GLY A O 1
ATOM 923 N N . PHE A 1 116 ? -26.194 -10.359 25.133 1.00 89.94 116 PHE A N 1
ATOM 924 C CA . PHE A 1 116 ? -26.727 -10.853 26.396 1.00 89.94 116 PHE A CA 1
ATOM 925 C C . PHE A 1 116 ? -28.196 -11.183 26.234 1.00 89.94 116 PHE A C 1
ATOM 927 O O . PHE A 1 116 ? -28.957 -10.359 25.728 1.00 89.94 116 PHE A O 1
ATOM 934 N N . GLU A 1 117 ? -28.601 -12.361 26.690 1.00 87.94 117 GLU A N 1
ATOM 935 C CA . GLU A 1 117 ? -30.014 -12.697 26.803 1.00 87.94 117 GLU A CA 1
ATOM 936 C C . GLU A 1 117 ? -30.578 -12.006 28.050 1.00 87.94 117 GLU A C 1
ATOM 938 O O . GLU A 1 117 ? -30.157 -12.293 29.172 1.00 87.94 117 GLU A O 1
ATOM 943 N N . LEU A 1 118 ? -31.468 -11.034 27.833 1.00 82.94 118 LEU A N 1
ATOM 944 C CA . LEU A 1 118 ? -32.002 -10.151 28.871 1.00 82.94 118 LEU A CA 1
ATOM 945 C C . LEU A 1 118 ? -33.525 -10.048 28.755 1.00 82.94 118 LEU A C 1
ATOM 947 O O . LEU A 1 118 ? -34.090 -10.080 27.658 1.00 82.94 118 LEU A O 1
ATOM 951 N N . ASP A 1 119 ? -34.181 -9.850 29.895 1.00 76.44 119 ASP A N 1
ATOM 952 C CA . ASP A 1 119 ? -35.611 -9.557 29.954 1.00 76.44 119 ASP A CA 1
ATOM 953 C C . ASP A 1 119 ? -35.895 -8.084 29.598 1.00 76.44 119 ASP A C 1
ATOM 955 O O . ASP A 1 119 ? -35.011 -7.227 29.635 1.00 76.44 119 ASP A O 1
ATOM 959 N N . GLU A 1 120 ? -37.147 -7.763 29.242 1.00 61.53 120 GLU A N 1
ATOM 960 C CA . GLU A 1 120 ? -37.538 -6.496 28.582 1.00 61.53 120 GLU A CA 1
ATOM 961 C C . GLU A 1 120 ? -37.142 -5.206 29.328 1.00 61.53 120 GLU A C 1
ATOM 963 O O . GLU A 1 120 ? -37.108 -4.137 28.716 1.00 61.53 120 GLU A O 1
ATOM 968 N N . ARG A 1 121 ? -36.824 -5.276 30.628 1.00 59.28 121 ARG A N 1
ATOM 969 C CA . ARG A 1 121 ? -36.256 -4.172 31.415 1.00 59.28 121 ARG A CA 1
ATOM 970 C C . ARG A 1 121 ? -35.343 -4.723 32.509 1.00 59.28 121 ARG A C 1
ATOM 972 O O . ARG A 1 121 ? -35.817 -5.013 33.602 1.00 59.28 121 ARG A O 1
ATOM 979 N N . SER A 1 122 ? -34.043 -4.814 32.240 1.00 68.25 122 SER A N 1
ATOM 980 C CA . SER A 1 122 ? -33.025 -5.182 33.238 1.00 68.25 122 SER A CA 1
ATOM 981 C C . SER A 1 122 ? -32.240 -3.942 33.709 1.00 68.25 122 SER A C 1
ATOM 983 O O . SER A 1 122 ? -31.094 -3.757 33.300 1.00 68.25 122 SER A O 1
ATOM 985 N N . PRO A 1 123 ? -32.814 -3.061 34.559 1.00 74.62 123 PRO A N 1
ATOM 986 C CA . PRO A 1 123 ? -32.109 -1.881 35.075 1.00 74.62 123 PRO A CA 1
ATOM 987 C C . PRO A 1 123 ? -30.869 -2.254 35.900 1.00 74.62 123 PRO A C 1
ATOM 989 O O . PRO A 1 123 ? -29.901 -1.499 35.931 1.00 74.62 123 PRO A O 1
ATOM 992 N N . GLU A 1 124 ? -30.868 -3.442 36.509 1.00 80.81 124 GLU A N 1
ATOM 993 C CA . GLU A 1 124 ? -29.718 -4.018 37.211 1.00 80.81 124 GLU A CA 1
ATOM 994 C C . GLU A 1 124 ? -28.521 -4.223 36.274 1.00 80.81 124 GLU A C 1
ATOM 996 O O . GLU A 1 124 ? -27.388 -3.939 36.653 1.00 80.81 124 GLU A O 1
ATOM 1001 N N . PHE A 1 125 ? -28.767 -4.636 35.027 1.00 81.31 125 PHE A N 1
ATOM 1002 C CA . PHE A 1 125 ? -27.723 -4.805 34.019 1.00 81.31 125 PHE A CA 1
ATOM 1003 C C . PHE A 1 125 ? -27.111 -3.456 33.623 1.00 81.31 125 PHE A C 1
ATOM 1005 O O . PHE A 1 125 ? -25.894 -3.302 33.617 1.00 81.31 125 PHE A O 1
ATOM 1012 N N . GLU A 1 126 ? -27.939 -2.440 33.365 1.00 78.06 126 GLU A N 1
ATOM 1013 C CA . GLU A 1 126 ? -27.451 -1.099 33.014 1.00 78.06 126 GLU A CA 1
ATOM 1014 C C . GLU A 1 126 ? -26.710 -0.426 34.178 1.00 78.06 126 GLU A C 1
ATOM 1016 O O . GLU A 1 126 ? -25.727 0.288 33.968 1.00 78.06 126 GLU A O 1
ATOM 1021 N N . GLN A 1 127 ? -27.149 -0.666 35.417 1.00 79.19 127 GLN A N 1
ATOM 1022 C CA . GLN A 1 127 ? -26.445 -0.205 36.609 1.00 79.19 127 GLN A CA 1
ATOM 1023 C C . GLN A 1 127 ? -25.103 -0.923 36.781 1.00 79.19 127 GLN A C 1
ATOM 1025 O O . GLN A 1 127 ? -24.106 -0.260 37.071 1.00 79.19 127 GLN A O 1
ATOM 1030 N N . HIS A 1 128 ? -25.061 -2.239 36.547 1.00 81.00 128 HIS A N 1
ATOM 1031 C CA . HIS A 1 128 ? -23.828 -3.025 36.547 1.00 81.00 128 HIS A CA 1
ATOM 1032 C C . HIS A 1 128 ? -22.849 -2.489 35.503 1.00 81.00 128 HIS A C 1
ATOM 1034 O O . HIS A 1 128 ? -21.734 -2.126 35.861 1.00 81.00 128 HIS A O 1
ATOM 1040 N N . LEU A 1 129 ? -23.282 -2.290 34.251 1.00 78.50 129 LEU A N 1
ATOM 1041 C CA . LEU A 1 129 ? -22.441 -1.724 33.188 1.00 78.50 129 LEU A CA 1
ATOM 1042 C C . LEU A 1 129 ? -21.847 -0.356 33.553 1.00 78.50 129 LEU A C 1
ATOM 1044 O O . LEU A 1 129 ? -20.668 -0.110 33.301 1.00 78.50 129 LEU A O 1
ATOM 1048 N N . LYS A 1 130 ? -22.629 0.521 34.197 1.00 76.50 130 LYS A N 1
ATOM 1049 C CA . LYS A 1 130 ? -22.128 1.817 34.688 1.00 76.50 130 LYS A CA 1
ATOM 1050 C C . LYS A 1 130 ? -21.083 1.662 35.795 1.00 76.50 130 LYS A C 1
ATOM 1052 O O . LYS A 1 130 ? -20.151 2.458 35.851 1.00 76.50 130 LYS A O 1
ATOM 1057 N N . GLN A 1 131 ? -21.221 0.656 36.660 1.00 75.81 131 GLN A N 1
ATOM 1058 C CA . GLN A 1 131 ? -20.243 0.349 37.709 1.00 75.81 131 GLN A CA 1
ATOM 1059 C C . GLN A 1 131 ? -18.958 -0.276 37.156 1.00 75.81 131 GLN A C 1
ATOM 1061 O O . GLN A 1 131 ? -17.895 -0.046 37.727 1.00 75.81 131 GLN A O 1
ATOM 1066 N N . LEU A 1 132 ? -19.032 -1.010 36.036 1.00 74.00 132 LEU A N 1
ATOM 1067 C CA . LEU A 1 132 ? -17.852 -1.578 35.371 1.00 74.00 132 LEU A CA 1
ATOM 1068 C C . LEU A 1 132 ? -16.865 -0.495 34.907 1.00 74.00 132 LEU A C 1
ATOM 1070 O O . LEU A 1 132 ? -15.671 -0.762 34.799 1.00 74.00 132 LEU A O 1
ATOM 1074 N N . GLY A 1 133 ? -17.354 0.715 34.612 1.00 70.00 133 GLY A N 1
ATOM 1075 C CA . GLY A 1 133 ? -16.521 1.846 34.195 1.00 70.00 133 GLY A CA 1
ATOM 1076 C C . GLY A 1 133 ? -15.905 1.704 32.798 1.00 70.00 133 GLY A C 1
ATOM 1077 O O . GLY A 1 133 ? -15.055 2.512 32.426 1.00 70.00 133 GLY A O 1
ATOM 1078 N N . TYR A 1 134 ? -16.319 0.700 32.019 1.00 77.88 134 TYR A N 1
ATOM 1079 C CA . TYR A 1 134 ? -15.928 0.552 30.619 1.00 77.88 134 TYR A CA 1
ATOM 1080 C C . TYR A 1 134 ? -16.792 1.430 29.715 1.00 77.88 134 TYR A C 1
ATOM 1082 O O . TYR A 1 134 ? -17.997 1.577 29.939 1.00 77.88 134 TYR A O 1
ATOM 1090 N N . ALA A 1 135 ? -16.188 1.972 28.656 1.00 79.81 135 ALA A N 1
ATOM 1091 C CA . ALA A 1 135 ? -16.953 2.595 27.588 1.00 79.81 135 ALA A CA 1
ATOM 1092 C C . ALA A 1 135 ? -17.788 1.502 26.911 1.00 79.81 135 ALA A C 1
ATOM 1094 O O . ALA A 1 135 ? -17.233 0.532 26.391 1.00 79.81 135 ALA A O 1
ATOM 1095 N N . CYS A 1 136 ? -19.112 1.634 26.969 1.00 85.38 136 CYS A N 1
ATOM 1096 C CA . CYS A 1 136 ? -20.035 0.709 26.331 1.00 85.38 136 CYS A CA 1
ATOM 1097 C C . CYS A 1 136 ? -21.093 1.456 25.521 1.00 85.38 136 CYS A C 1
ATOM 1099 O O . CYS A 1 136 ? -21.518 2.550 25.898 1.00 85.38 136 CYS A O 1
ATOM 1101 N N . HIS A 1 137 ? -21.511 0.861 24.407 1.00 85.94 137 HIS A N 1
ATOM 1102 C CA . HIS A 1 137 ? -22.567 1.386 23.549 1.00 85.94 137 HIS A CA 1
ATOM 1103 C C . HIS A 1 137 ? -23.583 0.282 23.245 1.00 85.94 137 HIS A C 1
ATOM 1105 O O . HIS A 1 137 ? -23.203 -0.862 22.990 1.00 85.94 137 HIS A O 1
ATOM 1111 N N . ASP A 1 138 ? -24.873 0.620 23.322 1.00 88.50 138 ASP A N 1
ATOM 1112 C CA . ASP A 1 138 ? -25.964 -0.297 22.990 1.00 88.50 138 ASP A CA 1
ATOM 1113 C C . ASP A 1 138 ? -26.110 -0.371 21.463 1.00 88.50 138 ASP A C 1
ATOM 1115 O O . ASP A 1 138 ? -26.427 0.611 20.795 1.00 88.50 138 ASP A O 1
ATOM 1119 N N . GLU A 1 139 ? -25.851 -1.553 20.916 1.00 89.31 139 GLU A N 1
ATOM 1120 C CA . GLU A 1 139 ? -25.896 -1.879 19.490 1.00 89.31 139 GLU A CA 1
ATOM 1121 C C . GLU A 1 139 ? -27.081 -2.807 19.163 1.00 89.31 139 GLU A C 1
ATOM 1123 O O . GLU A 1 139 ? -27.120 -3.423 18.097 1.00 89.31 139 GLU A O 1
ATOM 1128 N N . THR A 1 140 ? -28.055 -2.956 20.069 1.00 85.31 140 THR A N 1
ATOM 1129 C CA . THR A 1 140 ? -29.174 -3.909 19.918 1.00 85.31 140 THR A CA 1
ATOM 1130 C C . THR A 1 140 ? -29.978 -3.668 18.639 1.00 85.31 140 THR A C 1
ATOM 1132 O O . THR A 1 140 ? -30.383 -4.608 17.948 1.00 85.31 140 THR A O 1
ATOM 1135 N N . ASP A 1 141 ? -30.169 -2.399 18.281 1.00 81.56 141 ASP A N 1
ATOM 1136 C CA . ASP A 1 141 ? -30.919 -1.995 17.092 1.00 81.56 141 ASP A CA 1
ATOM 1137 C C . ASP A 1 141 ? -30.048 -1.862 15.839 1.00 81.56 141 ASP A C 1
ATOM 1139 O O . ASP A 1 141 ? -30.535 -1.443 14.785 1.00 81.56 141 ASP A O 1
ATOM 1143 N N . ASN A 1 142 ? -28.776 -2.267 15.920 1.00 83.50 142 ASN A N 1
ATOM 1144 C CA . ASN A 1 142 ? -27.856 -2.199 14.800 1.00 83.50 142 ASN A CA 1
ATOM 1145 C C . ASN A 1 142 ? -28.376 -3.062 13.628 1.00 83.50 142 ASN A C 1
ATOM 1147 O O . ASN A 1 142 ? -28.591 -4.273 13.781 1.00 83.50 142 ASN A O 1
ATOM 1151 N N . PRO A 1 143 ? -28.563 -2.481 12.427 1.00 77.25 143 PRO A N 1
ATOM 1152 C CA . PRO A 1 143 ? -29.066 -3.219 11.274 1.00 77.25 143 PRO A CA 1
ATOM 1153 C C . PRO A 1 143 ? -28.209 -4.438 10.919 1.00 77.25 143 PRO A C 1
ATOM 1155 O O . PRO A 1 143 ? -28.756 -5.485 10.578 1.00 77.25 143 PRO A O 1
ATOM 1158 N N . ALA A 1 144 ? -26.879 -4.348 11.039 1.00 78.50 144 ALA A N 1
ATOM 1159 C CA . ALA A 1 144 ? -25.984 -5.462 10.728 1.00 78.50 144 ALA A CA 1
ATOM 1160 C C . ALA A 1 144 ? -26.217 -6.648 11.673 1.00 78.50 144 ALA A C 1
ATOM 1162 O O . ALA A 1 144 ? -26.293 -7.795 11.224 1.00 78.50 144 ALA A O 1
ATOM 1163 N N . PHE A 1 145 ? -26.421 -6.372 12.962 1.00 82.19 145 PHE A N 1
ATOM 1164 C CA . PHE A 1 145 ? -26.782 -7.395 13.936 1.00 82.19 145 PHE A CA 1
ATOM 1165 C C . PHE A 1 145 ? -28.121 -8.048 13.591 1.00 82.19 145 PHE A C 1
ATOM 1167 O O . PHE A 1 145 ? -28.202 -9.271 13.482 1.00 82.19 145 PHE A O 1
ATOM 1174 N N . ARG A 1 146 ? -29.158 -7.247 13.321 1.00 79.62 146 ARG A N 1
ATOM 1175 C CA . ARG A 1 146 ? -30.493 -7.761 12.977 1.00 79.62 146 ARG A CA 1
ATOM 1176 C C . ARG A 1 146 ? -30.519 -8.587 11.690 1.00 79.62 146 ARG A C 1
ATOM 1178 O O . ARG A 1 146 ? -31.270 -9.551 11.603 1.00 79.62 146 ARG A O 1
ATOM 1185 N N . PHE A 1 147 ? -29.720 -8.230 10.688 1.00 76.69 147 PHE A N 1
ATOM 1186 C CA . PHE A 1 147 ? -29.703 -8.961 9.421 1.00 76.69 147 PHE A CA 1
ATOM 1187 C C . PHE A 1 147 ? -28.870 -10.238 9.471 1.00 76.69 147 PHE A C 1
ATOM 1189 O O . PHE A 1 147 ? -29.282 -11.240 8.888 1.00 76.69 147 PHE A O 1
ATOM 1196 N N . PHE A 1 148 ? -27.714 -10.235 10.130 1.00 77.06 148 PHE A N 1
ATOM 1197 C CA . PHE A 1 148 ? -26.766 -11.350 10.017 1.00 77.06 148 PHE A CA 1
ATOM 1198 C C . PHE A 1 148 ? -26.689 -12.227 11.257 1.00 77.06 148 PHE A C 1
ATOM 1200 O O . PHE A 1 148 ? -26.384 -13.410 11.127 1.00 77.06 148 PHE A O 1
ATOM 1207 N N . PHE A 1 149 ? -27.027 -11.687 12.424 1.00 72.44 149 PHE A N 1
ATOM 1208 C CA . PHE A 1 149 ? -26.792 -12.360 13.694 1.00 72.44 149 PHE A CA 1
ATOM 1209 C C . PHE A 1 149 ? -28.076 -12.644 14.465 1.00 72.44 149 PHE A C 1
ATOM 1211 O O . PHE A 1 149 ? -28.158 -13.699 15.086 1.00 72.44 149 PHE A O 1
ATOM 1218 N N . SER A 1 150 ? -29.096 -11.785 14.408 1.00 74.06 150 SER A N 1
ATOM 1219 C CA . SER A 1 150 ? -30.327 -12.010 15.170 1.00 74.06 150 SER A CA 1
ATOM 1220 C C . SER A 1 150 ? -31.133 -13.201 14.628 1.00 74.06 150 SER A C 1
ATOM 1222 O O . SER A 1 150 ? -31.170 -13.489 13.427 1.00 74.06 150 SER A O 1
ATOM 1224 N N . GLY A 1 151 ? -31.800 -13.917 15.537 1.00 59.22 151 GLY A N 1
ATOM 1225 C CA . GLY A 1 151 ? -32.719 -15.010 15.193 1.00 59.22 151 GLY A CA 1
ATOM 1226 C C . GLY A 1 151 ? -34.124 -14.543 14.779 1.00 59.22 151 GLY A C 1
ATOM 1227 O O . GLY A 1 151 ? -34.962 -15.367 14.416 1.00 59.22 151 GLY A O 1
ATOM 1228 N N . LEU A 1 152 ? -34.404 -13.236 14.840 1.00 56.72 152 LEU A N 1
ATOM 1229 C CA . LEU A 1 152 ? -35.709 -12.644 14.542 1.00 56.72 152 LEU A CA 1
ATOM 1230 C C . LEU A 1 152 ? -35.679 -12.024 13.143 1.00 56.72 152 LEU A C 1
ATOM 1232 O O . LEU A 1 152 ? -35.270 -10.881 12.967 1.00 56.72 152 LEU A O 1
ATOM 1236 N N . ILE A 1 153 ? -36.131 -12.777 12.137 1.00 47.66 153 ILE A N 1
ATOM 1237 C CA . ILE A 1 153 ? -36.347 -12.241 10.787 1.00 47.66 153 ILE A CA 1
ATOM 1238 C C . ILE A 1 153 ? -37.517 -11.243 10.860 1.00 47.66 153 ILE A C 1
ATOM 1240 O O . ILE A 1 153 ? -38.632 -11.665 11.187 1.00 47.66 153 ILE A O 1
ATOM 1244 N N . PRO A 1 154 ? -37.334 -9.949 10.532 1.00 42.47 154 PRO A N 1
ATOM 1245 C CA . PRO A 1 154 ? -38.463 -9.041 10.386 1.00 42.47 154 PRO A CA 1
ATOM 1246 C C . PRO A 1 154 ? -39.361 -9.568 9.263 1.00 42.47 154 PRO A C 1
ATOM 1248 O O . PRO A 1 154 ? -38.887 -9.825 8.152 1.00 42.47 154 PRO A O 1
ATOM 1251 N N . ARG A 1 155 ? -40.659 -9.768 9.525 1.00 40.28 155 ARG A N 1
ATOM 1252 C CA . ARG A 1 155 ? -41.593 -10.142 8.457 1.00 40.28 155 ARG A CA 1
ATOM 1253 C C . ARG A 1 155 ? -41.594 -9.013 7.427 1.00 40.28 155 ARG A C 1
ATOM 1255 O O . ARG A 1 155 ? -41.913 -7.874 7.757 1.00 40.28 155 ARG A O 1
ATOM 1262 N N . LEU A 1 156 ? -41.319 -9.348 6.165 1.00 41.56 156 LEU A N 1
ATOM 1263 C CA . LEU A 1 156 ? -41.346 -8.435 5.008 1.00 41.56 156 LEU A CA 1
ATOM 1264 C C . LEU A 1 156 ? -42.673 -7.648 4.847 1.00 41.56 156 LEU A C 1
ATOM 1266 O O . LEU A 1 156 ? -42.746 -6.720 4.046 1.00 41.56 156 LEU A O 1
ATOM 1270 N N . SER A 1 157 ? -43.713 -7.973 5.621 1.00 37.56 157 SER A N 1
ATOM 1271 C CA . SER A 1 157 ? -45.004 -7.283 5.674 1.00 37.56 157 SER A CA 1
ATOM 1272 C C . SER A 1 157 ? -45.002 -5.927 6.396 1.00 37.56 157 SER A C 1
ATOM 1274 O O . SER A 1 157 ? -45.964 -5.177 6.241 1.00 37.56 157 SER A O 1
ATOM 1276 N N . GLU A 1 158 ? -43.972 -5.579 7.174 1.00 35.59 158 GLU A N 1
ATOM 1277 C CA . GLU A 1 158 ? -43.912 -4.275 7.869 1.00 35.59 158 GLU A CA 1
ATOM 1278 C C . GLU A 1 158 ? -43.228 -3.166 7.054 1.00 35.59 158 GLU A C 1
ATOM 1280 O O . GLU A 1 158 ? -43.416 -1.987 7.344 1.00 35.59 158 GLU A O 1
ATOM 1285 N N . CYS A 1 159 ? -42.555 -3.501 5.948 1.00 35.38 159 CYS A N 1
ATOM 1286 C CA . CYS A 1 159 ? -41.974 -2.509 5.032 1.00 35.38 159 CYS A CA 1
ATOM 1287 C C . CYS A 1 159 ? -42.994 -1.827 4.096 1.00 35.38 159 CYS A C 1
ATOM 1289 O O . CYS A 1 159 ? -42.611 -0.950 3.330 1.00 35.38 159 CYS A O 1
ATOM 1291 N N . HIS A 1 160 ? -44.277 -2.209 4.119 1.00 32.12 160 HIS A N 1
ATOM 1292 C CA . HIS A 1 160 ? -45.280 -1.748 3.142 1.00 32.12 160 HIS A CA 1
ATOM 1293 C C . HIS A 1 160 ? -46.280 -0.699 3.659 1.00 32.12 160 HIS A C 1
ATOM 1295 O O . HIS A 1 160 ? -47.247 -0.397 2.961 1.00 32.12 160 HIS A O 1
ATOM 1301 N N . ARG A 1 161 ? -46.096 -0.122 4.857 1.00 31.00 161 ARG A N 1
ATOM 1302 C CA . ARG A 1 161 ? -47.126 0.749 5.466 1.00 31.00 161 ARG A CA 1
ATOM 1303 C C . ARG A 1 161 ? -46.885 2.263 5.424 1.00 31.00 161 ARG A C 1
ATOM 1305 O O . ARG A 1 161 ? -47.631 3.005 6.051 1.00 31.00 161 ARG A O 1
ATOM 1312 N N . THR A 1 162 ? -45.961 2.732 4.593 1.00 31.77 162 THR A N 1
ATOM 1313 C CA . THR A 1 162 ? -45.884 4.143 4.177 1.00 31.77 162 THR A CA 1
ATOM 1314 C C . THR A 1 162 ? -45.610 4.227 2.682 1.00 31.77 162 THR A C 1
ATOM 1316 O O . THR A 1 162 ? -44.499 4.525 2.278 1.00 31.77 162 THR A O 1
ATOM 1319 N N . MET A 1 163 ? -46.617 3.903 1.865 1.00 29.19 163 MET A N 1
ATOM 1320 C CA . MET A 1 163 ? -46.866 4.452 0.517 1.00 29.19 163 MET A CA 1
ATOM 1321 C C . MET A 1 163 ? -48.156 3.814 -0.014 1.00 29.19 163 MET A C 1
ATOM 1323 O O . MET A 1 163 ? -48.150 2.839 -0.760 1.00 29.19 163 MET A O 1
ATOM 1327 N N . THR A 1 164 ? -49.300 4.324 0.438 1.00 30.25 164 THR A N 1
ATOM 1328 C CA . THR A 1 164 ? -50.597 3.992 -0.156 1.00 30.25 164 THR A CA 1
ATOM 1329 C C . THR A 1 164 ? -50.743 4.672 -1.512 1.00 30.25 164 THR A C 1
ATOM 1331 O O . THR A 1 164 ? -50.721 5.899 -1.578 1.00 30.25 164 THR A O 1
ATOM 1334 N N . GLY A 1 165 ? -51.012 3.875 -2.547 1.00 27.12 165 GLY A N 1
ATOM 1335 C CA . GLY A 1 165 ? -51.824 4.297 -3.691 1.00 27.12 165 GLY A CA 1
ATOM 1336 C C . GLY A 1 165 ? -51.189 4.074 -5.060 1.00 27.12 165 GLY A C 1
ATOM 1337 O O . GLY A 1 165 ? -50.535 4.966 -5.583 1.00 27.12 165 GLY A O 1
ATOM 1338 N N . GLY A 1 166 ? -51.463 2.923 -5.680 1.00 27.59 166 GLY A N 1
ATOM 1339 C CA . GLY A 1 166 ? -51.216 2.721 -7.111 1.00 27.59 166 GLY A CA 1
ATOM 1340 C C . GLY A 1 166 ? -51.096 1.254 -7.509 1.00 27.59 166 GLY A C 1
ATOM 1341 O O . GLY A 1 166 ? -50.039 0.661 -7.359 1.00 27.59 166 GLY A O 1
ATOM 1342 N N . LEU A 1 167 ? -52.204 0.690 -7.990 1.00 29.17 167 LEU A N 1
ATOM 1343 C CA . LEU A 1 167 ? -52.393 -0.676 -8.494 1.00 29.17 167 LEU A CA 1
ATOM 1344 C C . LEU A 1 167 ? -51.237 -1.227 -9.357 1.00 29.17 167 LEU A C 1
ATOM 1346 O O . LEU A 1 167 ? -50.816 -0.600 -10.325 1.00 29.17 167 LEU A O 1
ATOM 1350 N N . LEU A 1 168 ? -50.821 -2.463 -9.059 1.00 27.64 168 LEU A N 1
ATOM 1351 C CA . LEU A 1 168 ? -50.062 -3.324 -9.972 1.00 27.64 168 LEU A CA 1
ATOM 1352 C C . LEU A 1 168 ? -50.975 -3.840 -11.096 1.00 27.64 168 LEU A C 1
ATOM 1354 O O . LEU A 1 168 ? -52.066 -4.333 -10.797 1.00 27.64 168 LEU A O 1
ATOM 1358 N N . PRO A 1 169 ? -50.485 -3.911 -12.343 1.00 27.67 169 PRO A N 1
ATOM 1359 C CA . PRO A 1 169 ? -50.793 -5.018 -13.220 1.00 27.67 169 PRO A CA 1
ATOM 1360 C C . PRO A 1 169 ? -49.598 -5.976 -13.309 1.00 27.67 169 PRO A C 1
ATOM 1362 O O . PRO A 1 169 ? -48.434 -5.587 -13.392 1.00 27.67 169 PRO A O 1
ATOM 1365 N N . SER A 1 170 ? -49.954 -7.253 -13.266 1.00 33.59 170 SER A N 1
ATOM 1366 C CA . SER A 1 170 ? -49.178 -8.453 -13.574 1.00 33.59 170 SER A CA 1
ATOM 1367 C C . SER A 1 170 ? -48.103 -8.283 -14.652 1.00 33.59 170 SER A C 1
ATOM 1369 O O . SER A 1 170 ? -48.413 -7.835 -15.755 1.00 33.59 170 SER A O 1
ATOM 1371 N N . PHE A 1 171 ? -46.890 -8.769 -14.376 1.00 25.05 171 PHE A N 1
ATOM 1372 C CA . PHE A 1 171 ? -45.881 -9.056 -15.396 1.00 25.05 171 PHE A CA 1
ATOM 1373 C C . PHE A 1 171 ? -45.189 -10.396 -15.110 1.00 25.05 171 PHE A C 1
ATOM 1375 O O . PHE A 1 171 ? -44.348 -10.512 -14.221 1.00 25.05 171 PHE A O 1
ATOM 1382 N N . GLU A 1 172 ? -45.558 -11.406 -15.899 1.00 33.12 172 GLU A N 1
ATOM 1383 C CA . GLU A 1 172 ? -44.634 -12.443 -16.352 1.00 33.12 172 GLU A CA 1
ATOM 1384 C C . GLU A 1 172 ? -43.597 -11.770 -17.270 1.00 33.12 172 GLU A C 1
ATOM 1386 O O . GLU A 1 172 ? -43.974 -11.037 -18.186 1.00 33.12 172 GLU A O 1
ATOM 1391 N N . GLY A 1 173 ? -42.298 -11.998 -17.049 1.00 25.92 173 GLY A N 1
ATOM 1392 C CA . GLY A 1 173 ? -41.271 -11.628 -18.029 1.00 25.92 173 GLY A CA 1
ATOM 1393 C C . GLY A 1 173 ? -39.934 -11.134 -17.468 1.00 25.92 173 GLY A C 1
ATOM 1394 O O . GLY A 1 173 ? -39.842 -10.055 -16.900 1.00 25.92 173 GLY A O 1
ATOM 1395 N N . ASN A 1 174 ? -38.891 -11.909 -17.776 1.00 25.09 174 ASN A N 1
ATOM 1396 C CA . ASN A 1 174 ? -37.479 -11.540 -17.935 1.00 25.09 174 ASN A CA 1
ATOM 1397 C C . ASN A 1 174 ? -36.696 -10.949 -16.745 1.00 25.09 174 ASN A C 1
ATOM 1399 O O . ASN A 1 174 ? -36.693 -9.752 -16.461 1.00 25.09 174 ASN A O 1
ATOM 1403 N N . ILE A 1 175 ? -35.852 -11.822 -16.182 1.00 31.05 175 ILE A N 1
ATOM 1404 C CA . ILE A 1 175 ? -34.658 -11.518 -15.385 1.00 31.05 175 ILE A CA 1
ATOM 1405 C C . ILE A 1 175 ? -33.630 -10.813 -16.286 1.00 31.05 175 ILE A C 1
ATOM 1407 O O . ILE A 1 175 ? -32.695 -11.430 -16.779 1.00 31.05 175 ILE A O 1
ATOM 1411 N N . SER A 1 176 ? -33.829 -9.525 -16.556 1.00 32.41 176 SER A N 1
ATOM 1412 C CA . SER A 1 176 ? -32.821 -8.645 -17.166 1.00 32.41 176 SER A CA 1
ATOM 1413 C C . SER A 1 176 ? -33.402 -7.238 -17.293 1.00 32.41 176 SER A C 1
ATOM 1415 O O . SER A 1 176 ? -33.908 -6.891 -18.358 1.00 32.41 176 SER A O 1
ATOM 1417 N N . LYS A 1 177 ? -33.364 -6.476 -16.187 1.00 29.42 177 LYS A N 1
ATOM 1418 C CA . LYS A 1 177 ? -33.616 -5.020 -16.016 1.00 29.42 177 LYS A CA 1
ATOM 1419 C C . LYS A 1 177 ? -34.462 -4.749 -14.762 1.00 29.42 177 LYS A C 1
ATOM 1421 O O . LYS A 1 177 ? -35.608 -4.332 -14.838 1.00 29.42 177 LYS A O 1
ATOM 1426 N N . LEU A 1 178 ? -33.863 -4.919 -13.589 1.00 26.84 178 LEU A N 1
ATOM 1427 C CA . LEU A 1 178 ? -34.129 -4.019 -12.460 1.00 26.84 178 LEU A CA 1
ATOM 1428 C C . LEU A 1 178 ? -32.765 -3.548 -11.964 1.00 26.84 178 LEU A C 1
ATOM 1430 O O . LEU A 1 178 ? -32.210 -3.981 -10.960 1.00 26.84 178 LEU A O 1
ATOM 1434 N N . THR A 1 179 ? -32.172 -2.754 -12.843 1.00 30.73 179 THR A N 1
ATOM 1435 C CA . THR A 1 179 ? -30.861 -2.139 -12.749 1.00 30.73 179 THR A CA 1
ATOM 1436 C C . THR A 1 179 ? -31.029 -0.840 -11.970 1.00 30.73 179 THR A C 1
ATOM 1438 O O . THR A 1 179 ? -31.835 -0.018 -12.385 1.00 30.73 179 THR A O 1
ATOM 1441 N N . ILE A 1 180 ? -30.260 -0.710 -10.882 1.00 34.84 180 ILE A N 1
ATOM 1442 C CA . ILE A 1 180 ? -29.715 0.545 -10.335 1.00 34.84 180 ILE A CA 1
ATOM 1443 C C . ILE A 1 180 ? -30.781 1.602 -10.018 1.00 34.84 180 ILE A C 1
ATOM 1445 O O . ILE A 1 180 ? -31.196 2.312 -10.914 1.00 34.84 180 ILE A O 1
ATOM 1449 N N . ASP A 1 181 ? -31.217 1.672 -8.752 1.00 27.55 181 ASP A N 1
ATOM 1450 C CA . ASP A 1 181 ? -31.648 2.933 -8.090 1.00 27.55 181 ASP A CA 1
ATOM 1451 C C . ASP A 1 181 ? -32.218 2.732 -6.668 1.00 27.55 181 ASP A C 1
ATOM 1453 O O . ASP A 1 181 ? -32.584 3.689 -5.994 1.00 27.55 181 ASP A O 1
ATOM 1457 N N . LYS A 1 182 ? -32.263 1.499 -6.137 1.00 28.55 182 LYS A N 1
ATOM 1458 C CA . LYS A 1 182 ? -32.720 1.231 -4.751 1.00 28.55 182 LYS A CA 1
ATOM 1459 C C . LYS A 1 182 ? -31.763 0.388 -3.896 1.00 28.55 182 LYS A C 1
ATOM 1461 O O . LYS A 1 182 ? -32.175 -0.202 -2.905 1.00 28.55 182 LYS A O 1
ATOM 1466 N N . LEU A 1 183 ? -30.476 0.372 -4.246 1.00 29.94 183 LEU A N 1
ATOM 1467 C CA . LEU A 1 183 ? -29.397 -0.314 -3.510 1.00 29.94 183 LEU A CA 1
ATOM 1468 C C . LEU A 1 183 ? -28.684 0.577 -2.473 1.00 29.94 183 LEU A C 1
ATOM 1470 O O . LEU A 1 183 ? -27.594 0.250 -2.026 1.00 29.94 183 LEU A O 1
ATOM 1474 N N . GLN A 1 184 ? -29.268 1.709 -2.075 1.00 30.69 184 GLN A N 1
ATOM 1475 C CA . GLN A 1 184 ? -28.535 2.726 -1.310 1.00 30.69 184 GLN A CA 1
ATOM 1476 C C . GLN A 1 184 ? -28.548 2.550 0.219 1.00 30.69 184 GLN A C 1
ATOM 1478 O O . GLN A 1 184 ? -28.145 3.460 0.934 1.00 30.69 184 GLN A O 1
ATOM 1483 N N . VAL A 1 185 ? -28.966 1.391 0.741 1.00 32.91 185 VAL A N 1
ATOM 1484 C CA . VAL A 1 185 ? -28.843 1.081 2.180 1.00 32.91 185 VAL A CA 1
ATOM 1485 C C . VAL A 1 185 ? -28.364 -0.360 2.387 1.00 32.91 185 VAL A C 1
ATOM 1487 O O . VAL A 1 185 ? -29.029 -1.185 3.004 1.00 32.91 185 VAL A O 1
ATOM 1490 N N . GLN A 1 186 ? -27.195 -0.678 1.832 1.00 34.75 186 GLN A N 1
ATOM 1491 C CA . GLN A 1 186 ? -26.315 -1.754 2.296 1.00 34.75 186 GLN A CA 1
ATOM 1492 C C . GLN A 1 186 ? -24.878 -1.414 1.853 1.00 34.75 186 GLN A C 1
ATOM 1494 O O . GLN A 1 186 ? -24.663 -1.161 0.675 1.00 34.75 186 GLN A O 1
ATOM 1499 N N . ALA A 1 187 ? -23.933 -1.430 2.806 1.00 35.91 187 ALA A N 1
ATOM 1500 C CA . ALA A 1 187 ? -22.488 -1.143 2.703 1.00 35.91 187 ALA A CA 1
ATOM 1501 C C . ALA A 1 187 ? -22.037 0.336 2.804 1.00 35.91 187 ALA A C 1
ATOM 1503 O O . ALA A 1 187 ? -22.090 1.095 1.846 1.00 35.91 187 ALA A O 1
ATOM 1504 N N . MET A 1 188 ? -21.441 0.707 3.943 1.00 37.75 188 MET A N 1
ATOM 1505 C CA . MET A 1 188 ? -20.322 1.666 3.969 1.00 37.75 188 MET A CA 1
ATOM 1506 C C . MET A 1 188 ? -19.014 0.887 4.184 1.00 37.75 188 MET A C 1
ATOM 1508 O O . MET A 1 188 ? -18.308 1.098 5.163 1.00 37.75 188 MET A O 1
ATOM 1512 N N . SER A 1 189 ? -18.733 -0.097 3.326 1.00 59.75 189 SER A N 1
ATOM 1513 C CA . SER A 1 189 ? -17.557 -0.975 3.450 1.00 59.75 189 SER A CA 1
ATOM 1514 C C . SER A 1 189 ? -16.489 -0.714 2.382 1.00 59.75 189 SER A C 1
ATOM 1516 O O . SER A 1 189 ? -15.770 -1.639 2.024 1.00 59.75 189 SER A O 1
ATOM 1518 N N . GLY A 1 190 ? -16.418 0.505 1.848 1.00 76.44 190 GLY A N 1
ATOM 1519 C CA . GLY A 1 190 ? -15.457 0.900 0.815 1.00 76.44 190 GLY A CA 1
ATOM 1520 C C . GLY A 1 190 ? -14.856 2.270 1.110 1.00 76.44 190 GLY A C 1
ATOM 1521 O O . GLY A 1 190 ? -15.378 3.034 1.925 1.00 76.44 190 GLY A O 1
ATOM 1522 N N . PHE A 1 191 ? -13.739 2.573 0.466 1.00 92.31 191 PHE A N 1
ATOM 1523 C CA . PHE A 1 191 ? -13.043 3.843 0.559 1.00 92.31 191 PHE A CA 1
ATOM 1524 C C . PHE A 1 191 ? -13.921 4.976 0.022 1.00 92.31 191 PHE A C 1
ATOM 1526 O O . PHE A 1 191 ? -14.378 4.956 -1.120 1.00 92.31 191 PHE A O 1
ATOM 1533 N N . SER A 1 192 ? -14.132 5.996 0.851 1.00 86.25 192 SER A N 1
ATOM 1534 C CA . SER A 1 192 ? -14.932 7.175 0.508 1.00 86.25 192 SER A CA 1
ATOM 1535 C C . SER A 1 192 ? -14.099 8.424 0.210 1.00 86.25 192 SER A C 1
ATOM 1537 O O . SER A 1 192 ? -14.678 9.469 -0.057 1.00 86.25 192 SER A O 1
ATOM 1539 N N . GLY A 1 193 ? -12.770 8.338 0.302 1.00 90.94 193 GLY A N 1
ATOM 1540 C CA . GLY A 1 193 ? -11.878 9.497 0.316 1.00 90.94 193 GLY A CA 1
ATOM 1541 C C . GLY A 1 193 ? -11.093 9.618 1.623 1.00 90.94 193 GLY A C 1
ATOM 1542 O O . GLY A 1 193 ? -11.494 9.111 2.673 1.00 90.94 193 GLY A O 1
ATOM 1543 N N . PHE A 1 194 ? -9.964 10.319 1.561 1.00 93.25 194 PHE A N 1
ATOM 1544 C CA . PHE A 1 194 ? -9.360 10.952 2.732 1.00 93.25 194 PHE A CA 1
ATOM 1545 C C . PHE A 1 194 ? -10.169 12.205 3.103 1.00 93.25 194 PHE A C 1
ATOM 1547 O O . PHE A 1 194 ? -11.083 12.601 2.385 1.00 93.25 194 PHE A O 1
ATOM 1554 N N . ASN A 1 195 ? -9.840 12.875 4.205 1.00 81.94 195 ASN A N 1
ATOM 1555 C CA . ASN A 1 195 ? -10.460 14.157 4.543 1.00 81.94 195 ASN A CA 1
ATOM 1556 C C . ASN A 1 195 ? -9.422 15.221 4.906 1.00 81.94 195 ASN A C 1
ATOM 1558 O O . ASN A 1 195 ? -8.222 14.959 4.989 1.00 81.94 195 ASN A O 1
ATOM 1562 N N . GLN A 1 196 ? -9.885 16.449 5.131 1.00 81.62 196 GLN A N 1
ATOM 1563 C CA . GLN A 1 196 ? -8.992 17.557 5.462 1.00 81.62 196 GLN A CA 1
ATOM 1564 C C . GLN A 1 196 ? -8.198 17.302 6.753 1.00 81.62 196 GLN A C 1
ATOM 1566 O O . GLN A 1 196 ? -7.032 17.682 6.840 1.00 81.62 196 GLN A O 1
ATOM 1571 N N . GLN A 1 197 ? -8.798 16.614 7.730 1.00 85.88 197 GLN A N 1
ATOM 1572 C CA . GLN A 1 197 ? -8.149 16.293 9.000 1.00 85.88 197 GLN A CA 1
ATOM 1573 C C . GLN A 1 197 ? -6.938 15.370 8.805 1.00 85.88 197 GLN A C 1
ATOM 1575 O O . GLN A 1 197 ? -5.923 15.553 9.473 1.00 85.88 197 GLN A O 1
ATOM 1580 N N . ALA A 1 198 ? -6.998 14.442 7.846 1.00 90.56 198 ALA A N 1
ATOM 1581 C CA . ALA A 1 198 ? -5.857 13.625 7.446 1.00 90.56 198 ALA A CA 1
ATOM 1582 C C . ALA A 1 198 ? -4.683 14.469 6.919 1.00 90.56 198 ALA A C 1
ATOM 1584 O O . ALA A 1 198 ? -3.544 14.295 7.359 1.00 90.56 198 ALA A O 1
ATOM 1585 N N . LEU A 1 199 ? -4.937 15.414 6.010 1.00 88.38 199 LEU A N 1
ATOM 1586 C CA . LEU A 1 199 ? -3.866 16.261 5.469 1.00 88.38 199 LEU A CA 1
ATOM 1587 C C . LEU A 1 199 ? -3.271 17.179 6.540 1.00 88.38 199 LEU A C 1
ATOM 1589 O O . LEU A 1 199 ? -2.047 17.292 6.639 1.00 88.38 199 LEU A O 1
ATOM 1593 N N . THR A 1 200 ? -4.124 17.774 7.378 1.00 85.69 200 THR A N 1
ATOM 1594 C CA . THR A 1 200 ? -3.699 18.582 8.527 1.00 85.69 200 THR A CA 1
ATOM 1595 C C . THR A 1 200 ? -2.841 17.760 9.485 1.00 85.69 200 THR A C 1
ATOM 1597 O O . THR A 1 200 ? -1.761 18.201 9.861 1.00 85.69 200 THR A O 1
ATOM 1600 N N . PHE A 1 201 ? -3.226 16.518 9.785 1.00 95.06 201 PHE A N 1
ATOM 1601 C CA . PHE A 1 201 ? -2.421 15.631 10.622 1.00 95.06 201 PHE A CA 1
ATOM 1602 C C . PHE A 1 201 ? -1.027 15.363 10.031 1.00 95.06 201 PHE A C 1
ATOM 1604 O O . PHE A 1 201 ? -0.025 15.435 10.744 1.00 95.06 201 PHE A O 1
ATOM 1611 N N . LEU A 1 202 ? -0.929 15.085 8.724 1.00 92.00 202 LEU A N 1
ATOM 1612 C CA . LEU A 1 202 ? 0.360 14.867 8.051 1.00 92.00 202 LEU A CA 1
ATOM 1613 C C . LEU A 1 202 ? 1.252 16.122 8.054 1.00 92.00 202 LEU A C 1
ATOM 1615 O O . LEU A 1 202 ? 2.483 16.008 8.025 1.00 92.00 202 LEU A O 1
ATOM 1619 N N . GLN A 1 203 ? 0.654 17.312 8.100 1.00 88.69 203 GLN A N 1
ATOM 1620 C CA . GLN A 1 203 ? 1.369 18.572 8.273 1.00 88.69 203 GLN A CA 1
ATOM 1621 C C . GLN A 1 203 ? 1.820 18.756 9.726 1.00 88.69 203 GLN A C 1
ATOM 1623 O O . GLN A 1 203 ? 2.998 19.026 9.974 1.00 88.69 203 GLN A O 1
ATOM 1628 N N . ASP A 1 204 ? 0.925 18.555 10.687 1.00 87.88 204 ASP A N 1
ATOM 1629 C CA . ASP A 1 204 ? 1.200 18.782 12.103 1.00 87.88 204 ASP A CA 1
ATOM 1630 C C . ASP A 1 204 ? 2.226 17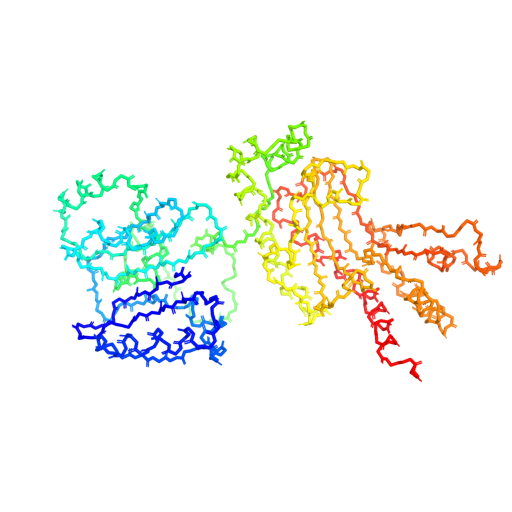.790 12.647 1.00 87.88 204 ASP A C 1
ATOM 1632 O O . ASP A 1 204 ? 3.150 18.188 13.354 1.00 87.88 204 ASP A O 1
ATOM 1636 N N . VAL A 1 205 ? 2.176 16.521 12.227 1.00 92.94 205 VAL A N 1
ATOM 1637 C CA . VAL A 1 205 ? 3.164 15.514 12.643 1.00 92.94 205 VAL A CA 1
ATOM 1638 C C . VAL A 1 205 ? 4.585 15.891 12.209 1.00 92.94 205 VAL A C 1
ATOM 1640 O O . VAL A 1 205 ? 5.557 15.569 12.898 1.00 92.94 205 VAL A O 1
ATOM 1643 N N . ARG A 1 206 ? 4.721 16.623 11.094 1.00 87.94 206 ARG A N 1
ATOM 1644 C CA . ARG A 1 206 ? 6.000 17.170 10.625 1.00 87.94 206 ARG A CA 1
ATOM 1645 C C . ARG A 1 206 ? 6.486 18.314 11.507 1.00 87.94 206 ARG A C 1
ATOM 1647 O O . ARG A 1 206 ? 7.680 18.386 11.784 1.00 87.94 206 ARG A O 1
ATOM 1654 N N . ILE A 1 207 ? 5.581 19.220 11.875 1.00 87.81 207 ILE A N 1
ATOM 1655 C CA . ILE A 1 207 ? 5.885 20.429 12.650 1.00 87.81 207 ILE A CA 1
ATOM 1656 C C . ILE A 1 207 ? 6.226 20.050 14.090 1.00 87.81 207 ILE A C 1
ATOM 1658 O O . ILE A 1 207 ? 7.252 20.472 14.617 1.00 87.81 207 ILE A O 1
ATOM 1662 N N . GLN A 1 208 ? 5.380 19.227 14.701 1.00 95.81 208 GLN A N 1
ATOM 1663 C CA . GLN A 1 208 ? 5.470 18.861 16.107 1.00 95.81 208 GLN A CA 1
ATOM 1664 C C . GLN A 1 208 ? 6.575 17.836 16.339 1.00 95.81 208 GLN A C 1
ATOM 1666 O O . GLN A 1 208 ? 7.368 17.974 17.268 1.00 95.81 208 GLN A O 1
ATOM 1671 N N . ASN A 1 209 ? 6.645 16.808 15.481 1.00 91.88 209 ASN A N 1
ATOM 1672 C CA . ASN A 1 209 ? 7.682 15.775 15.488 1.00 91.88 209 ASN A CA 1
ATOM 1673 C C . ASN A 1 209 ? 7.987 15.204 16.899 1.00 91.88 209 ASN A C 1
ATOM 1675 O O . ASN A 1 209 ? 9.128 14.863 17.225 1.00 91.88 209 ASN A O 1
ATOM 1679 N N . SER A 1 210 ? 6.954 15.105 17.741 1.00 93.62 210 SER A N 1
ATOM 1680 C CA . SER A 1 210 ? 7.028 14.725 19.153 1.00 93.62 210 SER A CA 1
ATOM 1681 C C . SER A 1 210 ? 6.235 13.447 19.404 1.00 93.62 210 SER A C 1
ATOM 1683 O O . SER A 1 210 ? 5.174 13.249 18.815 1.00 93.62 210 SER A O 1
ATOM 1685 N N . LYS A 1 211 ? 6.761 12.578 20.276 1.00 91.94 211 LYS A N 1
ATOM 1686 C CA . LYS A 1 211 ? 6.079 11.336 20.656 1.00 91.94 211 LYS A CA 1
ATOM 1687 C C . LYS A 1 211 ? 4.798 11.627 21.427 1.00 91.94 211 LYS A C 1
ATOM 1689 O O . LYS A 1 211 ? 3.770 11.054 21.097 1.00 91.94 211 LYS A O 1
ATOM 1694 N N . ASP A 1 212 ? 4.873 12.534 22.392 1.00 94.56 212 ASP A N 1
ATOM 1695 C CA . ASP A 1 212 ? 3.743 12.855 23.262 1.00 94.56 212 ASP A CA 1
ATOM 1696 C C . ASP A 1 212 ? 2.603 13.464 22.439 1.00 94.56 212 ASP A C 1
ATOM 1698 O O . ASP A 1 212 ? 1.474 12.990 22.501 1.00 94.56 212 ASP A O 1
ATOM 1702 N N . TRP A 1 213 ? 2.935 14.398 21.537 1.00 95.88 213 TRP A N 1
ATOM 1703 C CA . TRP A 1 213 ? 1.962 14.955 20.595 1.00 95.88 213 TRP A CA 1
ATOM 1704 C C . TRP A 1 213 ? 1.343 13.870 19.703 1.00 95.88 213 TRP A C 1
ATOM 1706 O O . TRP A 1 213 ? 0.133 13.848 19.508 1.00 95.88 213 TRP A O 1
ATOM 1716 N N . PHE A 1 214 ? 2.150 12.948 19.167 1.00 94.12 214 PHE A N 1
ATOM 1717 C CA . PHE A 1 214 ? 1.626 11.871 18.326 1.00 94.12 214 PHE A CA 1
ATOM 1718 C C . PHE A 1 214 ? 0.674 10.953 19.097 1.00 94.12 214 PHE A C 1
ATOM 1720 O O . PHE A 1 214 ? -0.352 10.560 18.554 1.00 94.12 214 PHE A O 1
ATOM 1727 N N . ASP A 1 215 ? 1.004 10.607 20.341 1.00 93.81 215 ASP A N 1
ATOM 1728 C CA . ASP A 1 215 ? 0.167 9.730 21.159 1.00 93.81 215 ASP A CA 1
ATOM 1729 C C . ASP A 1 215 ? -1.168 10.392 21.518 1.00 93.81 215 ASP A C 1
ATOM 1731 O O . ASP A 1 215 ? -2.203 9.734 21.445 1.00 93.81 215 ASP A O 1
ATOM 1735 N N . GLU A 1 216 ? -1.168 11.698 21.797 1.00 94.19 216 GLU A N 1
ATOM 1736 C CA . GLU A 1 216 ? -2.392 12.487 21.998 1.00 94.19 216 GLU A CA 1
ATOM 1737 C C . GLU A 1 216 ? -3.278 12.548 20.741 1.00 94.19 216 GLU A C 1
ATOM 1739 O O . GLU A 1 216 ? -4.501 12.605 20.849 1.00 94.19 216 GLU A O 1
ATOM 1744 N N . HIS A 1 217 ? -2.680 12.497 19.546 1.00 92.62 217 HIS A N 1
ATOM 1745 C CA . HIS A 1 217 ? -3.381 12.599 18.257 1.00 92.62 217 HIS A CA 1
ATOM 1746 C C . HIS A 1 217 ? -3.486 11.249 17.526 1.00 92.62 217 HIS A C 1
ATOM 1748 O O . HIS A 1 217 ? -3.805 11.198 16.334 1.00 92.62 217 HIS A O 1
ATOM 1754 N N . ARG A 1 218 ? -3.230 10.138 18.228 1.00 92.94 218 ARG A N 1
ATOM 1755 C CA . ARG A 1 218 ? -3.173 8.788 17.650 1.00 92.94 218 ARG A CA 1
ATOM 1756 C C . ARG A 1 218 ? -4.484 8.362 16.999 1.00 92.94 218 ARG A C 1
ATOM 1758 O O . ARG A 1 218 ? -4.448 7.746 15.938 1.00 92.94 218 ARG A O 1
ATOM 1765 N N . SER A 1 219 ? -5.623 8.737 17.578 1.00 89.81 219 SER A N 1
ATOM 1766 C CA . SER A 1 219 ? -6.941 8.451 16.998 1.00 89.81 219 SER A CA 1
ATOM 1767 C C . SER A 1 219 ? -7.105 9.070 15.608 1.00 89.81 219 SER A C 1
ATOM 1769 O O . SER A 1 219 ? -7.611 8.417 14.705 1.00 89.81 219 SER A O 1
ATOM 1771 N N . ILE A 1 220 ? -6.589 10.283 15.378 1.00 89.31 220 ILE A N 1
ATOM 1772 C CA . ILE A 1 220 ? -6.633 10.926 14.056 1.00 89.31 220 ILE A CA 1
ATOM 1773 C C . ILE A 1 220 ? -5.807 10.126 13.045 1.00 89.31 220 ILE A C 1
ATOM 1775 O O . ILE A 1 220 ? -6.248 9.905 11.918 1.00 89.31 220 ILE A O 1
ATOM 1779 N N . TYR A 1 221 ? -4.624 9.654 13.441 1.00 93.69 221 TYR A N 1
ATOM 1780 C CA . TYR A 1 221 ? -3.825 8.774 12.593 1.00 93.69 221 TYR A CA 1
ATOM 1781 C C . TYR A 1 221 ? -4.562 7.466 12.271 1.00 93.69 221 TYR A C 1
ATOM 1783 O O . TYR A 1 221 ? -4.626 7.069 11.107 1.00 93.69 221 TYR A O 1
ATOM 1791 N N . ASP A 1 222 ? -5.133 6.797 13.268 1.00 88.38 222 ASP A N 1
ATOM 1792 C CA . ASP A 1 222 ? -5.782 5.502 13.065 1.00 88.38 222 ASP A CA 1
ATOM 1793 C C . ASP A 1 222 ? -7.074 5.625 12.234 1.00 88.38 222 ASP A C 1
ATOM 1795 O O . ASP A 1 222 ? -7.285 4.858 11.286 1.00 88.38 222 ASP A O 1
ATOM 1799 N N . ASP A 1 223 ? -7.901 6.629 12.522 1.00 82.00 223 ASP A N 1
ATOM 1800 C CA . ASP A 1 223 ? -9.225 6.785 11.919 1.00 82.00 223 ASP A CA 1
ATOM 1801 C C . ASP A 1 223 ? -9.181 7.526 10.581 1.00 82.00 223 ASP A C 1
ATOM 1803 O O . ASP A 1 223 ? -9.889 7.149 9.653 1.00 82.00 223 ASP A O 1
ATOM 1807 N N . GLN A 1 224 ? -8.345 8.562 10.454 1.00 91.69 224 GLN A N 1
ATOM 1808 C CA . GLN A 1 224 ? -8.360 9.454 9.285 1.00 91.69 224 GLN A CA 1
ATOM 1809 C C . GLN A 1 224 ? -7.257 9.136 8.275 1.00 91.69 224 GLN A C 1
ATOM 1811 O O . GLN A 1 224 ? -7.373 9.487 7.103 1.00 91.69 224 GLN A O 1
ATOM 1816 N N . ILE A 1 225 ? -6.188 8.450 8.691 1.00 95.19 225 ILE A N 1
ATOM 1817 C CA . ILE A 1 225 ? -5.109 8.034 7.787 1.00 95.19 225 ILE A CA 1
ATOM 1818 C C . ILE A 1 225 ? -5.166 6.530 7.549 1.00 95.19 225 ILE A C 1
ATOM 1820 O O . ILE A 1 225 ? -5.354 6.081 6.417 1.00 95.19 225 ILE A O 1
ATOM 1824 N N . LEU A 1 226 ? -4.983 5.738 8.605 1.00 95.12 226 LEU A N 1
ATOM 1825 C CA . LEU A 1 226 ? -4.749 4.308 8.472 1.00 95.12 226 LEU A CA 1
ATOM 1826 C C . LEU A 1 226 ? -5.996 3.580 7.965 1.00 95.12 226 LEU A C 1
ATOM 1828 O O . LEU A 1 226 ? -5.879 2.743 7.074 1.00 95.12 226 LEU A O 1
ATOM 1832 N N . THR A 1 227 ? -7.175 3.908 8.490 1.00 93.25 227 THR A N 1
ATOM 1833 C CA . THR A 1 227 ? -8.437 3.284 8.071 1.00 93.25 227 THR A CA 1
ATOM 1834 C C . THR A 1 227 ? -8.765 3.555 6.593 1.00 93.25 227 THR A C 1
ATOM 1836 O O . THR A 1 227 ? -8.939 2.576 5.865 1.00 93.25 227 THR A O 1
ATOM 1839 N N . PRO A 1 228 ? -8.732 4.801 6.075 1.00 95.81 228 PRO A N 1
ATOM 1840 C CA . PRO A 1 228 ? -8.901 5.054 4.643 1.00 95.81 228 PRO A CA 1
ATOM 1841 C C . PRO A 1 228 ? -7.848 4.360 3.776 1.00 95.81 228 PRO A C 1
ATOM 1843 O O . PRO A 1 228 ? -8.187 3.791 2.744 1.00 95.81 228 PRO A O 1
ATOM 1846 N N . PHE A 1 229 ? -6.583 4.305 4.207 1.00 98.12 229 PHE A N 1
ATOM 1847 C CA . PHE A 1 229 ? -5.560 3.541 3.484 1.00 98.12 229 PHE A CA 1
ATOM 1848 C C . PHE A 1 229 ? -5.883 2.046 3.392 1.00 98.12 229 PHE A C 1
ATOM 1850 O O . PHE A 1 229 ? -5.605 1.427 2.366 1.00 98.12 229 PHE A O 1
ATOM 1857 N N . ARG A 1 230 ? -6.443 1.457 4.455 1.00 96.81 230 ARG A N 1
ATOM 1858 C CA . ARG A 1 230 ? -6.852 0.047 4.457 1.00 96.81 230 ARG A CA 1
ATOM 1859 C C . ARG A 1 230 ? -7.987 -0.197 3.472 1.00 96.81 230 ARG A C 1
ATOM 1861 O O . ARG A 1 230 ? -7.847 -1.066 2.621 1.00 96.81 230 ARG A O 1
ATOM 1868 N N . LEU A 1 231 ? -9.029 0.630 3.538 1.00 93.88 231 LEU A N 1
ATOM 1869 C CA . LEU A 1 231 ? -10.166 0.558 2.620 1.00 93.88 231 LEU A CA 1
ATOM 1870 C C . LEU A 1 231 ? -9.726 0.744 1.162 1.00 93.88 231 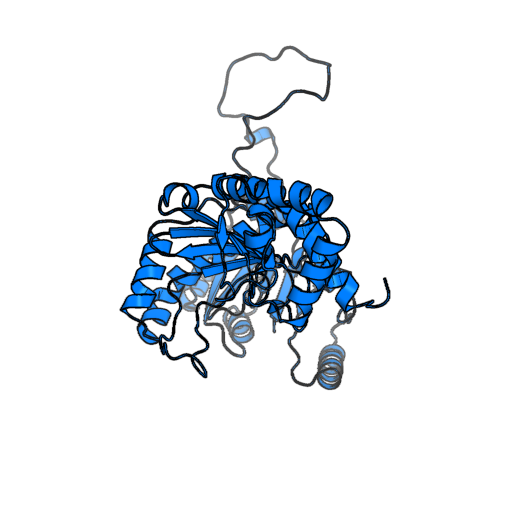LEU A C 1
ATOM 1872 O O . LEU A 1 231 ? -10.147 -0.009 0.294 1.00 93.88 231 LEU A O 1
ATOM 1876 N N . LEU A 1 232 ? -8.815 1.686 0.896 1.00 98.06 232 LEU A N 1
ATOM 1877 C CA . LEU A 1 232 ? -8.289 1.919 -0.450 1.00 98.06 232 LEU A CA 1
ATOM 1878 C C . LEU A 1 232 ? -7.519 0.703 -0.982 1.00 98.06 232 LEU A C 1
ATOM 1880 O O . LEU A 1 232 ? -7.616 0.376 -2.161 1.00 98.06 232 LEU A O 1
ATOM 1884 N N . VAL A 1 233 ? -6.741 0.028 -0.130 1.00 98.06 233 VAL A N 1
ATOM 1885 C CA . VAL A 1 233 ? -6.065 -1.219 -0.515 1.00 98.06 233 VAL A CA 1
ATOM 1886 C C . VAL A 1 233 ? -7.082 -2.320 -0.802 1.00 98.06 233 VAL A C 1
ATOM 1888 O O . VAL A 1 233 ? -6.937 -3.000 -1.817 1.00 98.06 233 VAL A O 1
ATOM 1891 N N . ASP A 1 234 ? -8.092 -2.490 0.050 1.00 94.00 234 ASP A N 1
ATOM 1892 C CA . ASP A 1 234 ? -9.126 -3.512 -0.130 1.00 94.00 234 ASP A CA 1
ATOM 1893 C C . ASP A 1 234 ? -9.872 -3.313 -1.459 1.00 94.00 234 ASP A C 1
ATOM 1895 O O . ASP A 1 234 ? -9.950 -4.248 -2.259 1.00 94.00 234 ASP A O 1
ATOM 1899 N N . ASP A 1 235 ? -10.293 -2.083 -1.766 1.00 95.75 235 ASP A N 1
ATOM 1900 C CA . ASP A 1 235 ? -11.001 -1.764 -3.013 1.00 95.75 235 ASP A CA 1
ATOM 1901 C C . ASP A 1 235 ? -10.129 -1.940 -4.266 1.00 95.75 235 ASP A C 1
ATOM 1903 O O . ASP A 1 235 ? -10.612 -2.368 -5.313 1.00 95.75 235 ASP A O 1
ATOM 1907 N N . LEU A 1 236 ? -8.823 -1.668 -4.174 1.00 98.00 236 LEU A N 1
ATOM 1908 C CA . LEU A 1 236 ? -7.889 -1.857 -5.290 1.00 98.00 236 LEU A CA 1
ATOM 1909 C C . LEU A 1 236 ? -7.446 -3.318 -5.470 1.00 98.00 236 LEU A C 1
ATOM 1911 O O . LEU A 1 236 ? -6.911 -3.671 -6.524 1.00 98.00 236 LEU A O 1
ATOM 1915 N N . SER A 1 237 ? -7.636 -4.176 -4.464 1.00 96.12 237 SER A N 1
ATOM 1916 C CA . SER A 1 237 ? -7.006 -5.501 -4.403 1.00 96.12 237 SER A CA 1
ATOM 1917 C C . SER A 1 237 ? -7.347 -6.380 -5.599 1.00 96.12 237 SER A C 1
ATOM 1919 O O . SER A 1 237 ? -6.445 -6.960 -6.205 1.00 96.12 237 SER A O 1
ATOM 1921 N N . GLN A 1 238 ? -8.622 -6.449 -5.989 1.00 94.81 238 GLN A N 1
ATOM 1922 C CA . GLN A 1 238 ? -9.037 -7.290 -7.112 1.00 94.81 238 GLN A CA 1
ATOM 1923 C C . GLN A 1 238 ? -8.425 -6.809 -8.432 1.00 94.81 238 GLN A C 1
ATOM 1925 O O . GLN A 1 238 ? -7.895 -7.612 -9.199 1.00 94.81 238 GLN A O 1
ATOM 1930 N N . SER A 1 239 ? -8.446 -5.499 -8.684 1.00 96.62 239 SER A N 1
ATOM 1931 C CA . SER A 1 239 ? -7.859 -4.899 -9.885 1.00 96.62 239 SER A CA 1
ATOM 1932 C C . SER A 1 239 ? -6.351 -5.129 -9.962 1.00 96.62 239 SER A C 1
ATOM 1934 O O . SER A 1 239 ? -5.822 -5.401 -11.040 1.00 96.62 239 SER A O 1
ATOM 1936 N N . MET A 1 240 ? -5.660 -5.098 -8.822 1.00 98.38 240 MET A N 1
ATOM 1937 C CA . MET A 1 240 ? -4.231 -5.393 -8.764 1.00 98.38 240 MET A CA 1
ATOM 1938 C C . MET A 1 240 ? -3.935 -6.882 -8.967 1.00 98.38 240 MET A C 1
ATOM 1940 O O . MET A 1 240 ? -3.020 -7.201 -9.720 1.00 98.38 240 MET A O 1
ATOM 1944 N N . LEU A 1 241 ? -4.726 -7.797 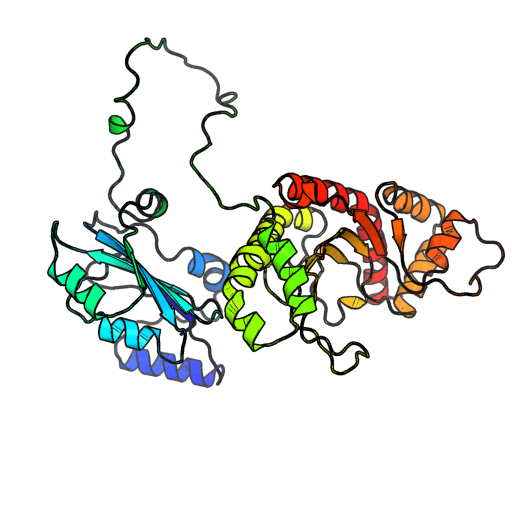-8.396 1.00 97.69 241 LEU A N 1
ATOM 1945 C CA . LEU A 1 241 ? -4.558 -9.245 -8.608 1.00 97.69 241 LEU A CA 1
ATOM 1946 C C . LEU A 1 241 ? -4.813 -9.675 -10.060 1.00 97.69 241 LEU A C 1
ATOM 1948 O O . LEU A 1 241 ? -4.253 -10.667 -10.518 1.00 97.69 241 LEU A O 1
ATOM 1952 N N . MET A 1 242 ? -5.621 -8.915 -10.803 1.00 97.25 242 MET A N 1
ATOM 1953 C CA . MET A 1 242 ? -5.789 -9.106 -12.247 1.00 97.25 242 MET A CA 1
ATOM 1954 C C . MET A 1 242 ? -4.553 -8.689 -13.058 1.00 97.25 242 MET A C 1
ATOM 1956 O O . MET A 1 242 ? -4.373 -9.187 -14.168 1.00 97.25 242 MET A O 1
ATOM 1960 N N . ILE A 1 243 ? -3.728 -7.771 -12.539 1.00 97.81 243 ILE A N 1
ATOM 1961 C CA . ILE A 1 243 ? -2.427 -7.424 -13.130 1.00 97.81 243 ILE A CA 1
ATOM 1962 C C . ILE A 1 243 ? -1.404 -8.498 -12.757 1.00 97.81 243 ILE A C 1
ATOM 1964 O O . ILE A 1 243 ? -0.702 -9.003 -13.628 1.00 97.81 243 ILE A O 1
ATOM 1968 N N . ASP A 1 244 ? -1.338 -8.865 -11.476 1.00 97.94 244 ASP A N 1
ATOM 1969 C CA . ASP A 1 244 ? -0.450 -9.917 -10.993 1.00 97.94 244 ASP A CA 1
ATOM 1970 C C . ASP A 1 244 ? -1.057 -10.677 -9.799 1.00 97.94 244 ASP A C 1
ATOM 1972 O O . ASP A 1 244 ? -1.219 -10.094 -8.720 1.00 97.94 244 ASP A O 1
ATOM 1976 N N . PRO A 1 245 ? -1.346 -11.985 -9.938 1.00 97.25 245 PRO A N 1
ATOM 1977 C CA . PRO A 1 245 ? -1.944 -12.778 -8.867 1.00 97.25 245 PRO A CA 1
ATOM 1978 C C . PRO A 1 245 ? -1.003 -13.012 -7.672 1.00 97.25 245 PRO A C 1
ATOM 1980 O O . PRO A 1 245 ? -1.454 -13.484 -6.631 1.00 97.25 245 PRO A O 1
ATOM 1983 N N . GLU A 1 246 ? 0.294 -12.700 -7.785 1.00 96.62 246 GLU A N 1
ATOM 1984 C CA . GLU A 1 246 ? 1.278 -12.848 -6.704 1.00 96.62 246 GLU A CA 1
ATOM 1985 C C . GLU A 1 246 ? 1.453 -11.578 -5.848 1.00 96.62 246 GLU A C 1
ATOM 1987 O O . GLU A 1 246 ? 2.331 -11.530 -4.974 1.00 96.62 246 GLU A O 1
ATOM 1992 N N . PHE A 1 247 ? 0.666 -10.522 -6.080 1.00 97.75 247 PHE A N 1
ATOM 1993 C CA . PHE A 1 247 ? 0.745 -9.318 -5.257 1.00 97.75 247 PHE A CA 1
ATOM 1994 C C . PHE A 1 247 ? 0.298 -9.552 -3.808 1.00 97.75 247 PHE A C 1
ATOM 1996 O O . PHE A 1 247 ? -0.727 -10.165 -3.529 1.00 97.75 247 PHE A O 1
ATOM 2003 N N . GLU A 1 248 ? 1.050 -8.975 -2.865 1.00 96.44 248 GLU A N 1
ATOM 2004 C CA . GLU A 1 248 ? 0.581 -8.776 -1.493 1.00 96.44 248 GLU A CA 1
ATOM 2005 C C . GLU A 1 248 ? -0.529 -7.719 -1.491 1.00 96.44 248 GLU A C 1
ATOM 2007 O O . GLU A 1 248 ? -0.297 -6.576 -1.892 1.00 96.44 248 GLU A O 1
ATOM 2012 N N . THR A 1 249 ? -1.705 -8.096 -0.996 1.00 95.56 249 THR A N 1
ATOM 2013 C CA . THR A 1 249 ? -2.901 -7.244 -0.930 1.00 95.56 249 THR A CA 1
ATOM 2014 C C . THR A 1 249 ? -3.408 -7.022 0.492 1.00 95.56 249 THR A C 1
ATOM 2016 O O . THR A 1 249 ? -4.341 -6.255 0.690 1.00 95.56 249 THR A O 1
ATOM 2019 N N . ARG A 1 250 ? -2.790 -7.614 1.526 1.00 94.69 250 ARG A N 1
ATOM 2020 C CA . ARG A 1 250 ? -3.270 -7.425 2.904 1.00 94.69 250 ARG A CA 1
ATOM 2021 C C . ARG A 1 250 ? -3.076 -5.974 3.359 1.00 94.69 250 ARG A C 1
ATOM 2023 O O . ARG A 1 250 ? -1.922 -5.527 3.386 1.00 94.69 250 ARG A O 1
ATOM 2030 N N . PRO A 1 251 ? -4.132 -5.268 3.810 1.00 93.69 251 PRO A N 1
ATOM 2031 C CA . PRO A 1 251 ? -4.097 -3.855 4.204 1.00 93.69 251 PRO A CA 1
ATOM 2032 C C . PRO A 1 251 ? -3.425 -3.659 5.577 1.00 93.69 251 PRO A C 1
ATOM 2034 O O . PRO A 1 251 ? -4.040 -3.315 6.588 1.00 93.69 251 PRO A O 1
ATOM 2037 N N . ALA A 1 252 ? -2.123 -3.926 5.646 1.00 92.00 252 ALA A N 1
ATOM 2038 C CA . ALA A 1 252 ? -1.369 -3.943 6.892 1.00 92.00 252 ALA A CA 1
ATOM 2039 C C . ALA A 1 252 ? -0.038 -3.194 6.781 1.00 92.00 252 ALA A C 1
ATOM 2041 O O . ALA A 1 252 ? 0.649 -3.217 5.756 1.00 92.00 252 ALA A O 1
ATOM 2042 N N . ILE A 1 253 ? 0.359 -2.567 7.890 1.00 92.12 253 ILE A N 1
ATOM 2043 C CA . ILE A 1 253 ? 1.640 -1.870 8.013 1.00 92.12 253 ILE A CA 1
ATOM 2044 C C . ILE A 1 253 ? 2.792 -2.860 7.821 1.00 92.12 253 ILE A C 1
ATOM 2046 O O . ILE A 1 253 ? 2.859 -3.911 8.457 1.00 92.12 253 ILE A O 1
ATOM 2050 N N . GLY A 1 254 ? 3.738 -2.502 6.954 1.00 87.50 254 GLY A N 1
ATOM 2051 C CA . GLY A 1 254 ? 4.870 -3.352 6.585 1.00 87.50 254 GLY A CA 1
ATOM 2052 C C . GLY A 1 254 ? 4.535 -4.425 5.546 1.00 87.50 254 GLY A C 1
ATOM 2053 O O . GLY A 1 254 ? 5.448 -5.120 5.100 1.00 87.50 254 GLY A O 1
ATOM 2054 N N . LYS A 1 255 ? 3.265 -4.541 5.144 1.00 91.56 255 LYS A N 1
ATOM 2055 C CA . LYS A 1 255 ? 2.819 -5.303 3.975 1.00 91.56 255 LYS A CA 1
ATOM 2056 C C . LYS A 1 255 ? 2.605 -4.328 2.817 1.00 91.56 255 LYS A C 1
ATOM 2058 O O . LYS A 1 255 ? 3.595 -3.869 2.232 1.00 91.56 255 LYS A O 1
ATOM 2063 N N . THR A 1 256 ? 1.355 -3.957 2.550 1.00 95.44 256 THR A N 1
ATOM 2064 C CA . THR A 1 256 ? 0.996 -2.933 1.566 1.00 95.44 256 THR A CA 1
ATOM 2065 C C . THR A 1 256 ? 1.189 -1.522 2.100 1.00 95.44 256 THR A C 1
ATOM 2067 O O . THR A 1 256 ? 1.575 -0.657 1.329 1.00 95.44 256 THR A O 1
ATOM 2070 N N . LEU A 1 257 ? 1.002 -1.277 3.401 1.00 97.88 257 LEU A N 1
ATOM 2071 C CA . LEU A 1 257 ? 1.040 0.074 3.969 1.00 97.88 257 LEU A CA 1
ATOM 2072 C C . LEU A 1 257 ? 2.407 0.430 4.556 1.00 97.88 257 LEU A C 1
ATOM 2074 O O . LEU A 1 257 ? 3.099 -0.403 5.157 1.00 97.88 257 LEU A O 1
ATOM 2078 N N . SER A 1 258 ? 2.794 1.695 4.417 1.00 95.81 258 SER A N 1
ATOM 2079 C CA . SER A 1 258 ? 4.020 2.214 5.010 1.00 95.81 258 SER A CA 1
ATOM 2080 C C . SER A 1 258 ? 3.911 2.433 6.521 1.00 95.81 258 SER A C 1
ATOM 2082 O O . SER A 1 258 ? 2.837 2.408 7.118 1.00 95.81 258 SER A O 1
ATOM 2084 N N . ARG A 1 259 ? 5.067 2.610 7.169 1.00 94.06 259 ARG A N 1
ATOM 2085 C CA . ARG A 1 259 ? 5.148 3.028 8.574 1.00 94.06 259 ARG A CA 1
ATOM 2086 C C . ARG A 1 259 ? 5.273 4.543 8.624 1.00 94.06 259 ARG A C 1
ATOM 2088 O O . ARG A 1 259 ? 6.170 5.085 7.977 1.00 94.06 259 ARG A O 1
ATOM 2095 N N . ILE A 1 260 ? 4.470 5.192 9.467 1.00 93.12 260 ILE A N 1
ATOM 2096 C CA . ILE A 1 260 ? 4.617 6.628 9.732 1.00 93.12 260 ILE A CA 1
ATOM 2097 C C . ILE A 1 260 ? 5.905 6.957 10.499 1.00 93.12 260 ILE A C 1
ATOM 2099 O O . ILE A 1 260 ? 6.494 8.014 10.302 1.00 93.12 260 ILE A O 1
ATOM 2103 N N . HIS A 1 261 ? 6.400 6.030 11.322 1.00 90.56 261 HIS A N 1
ATOM 2104 C CA . HIS A 1 261 ? 7.680 6.183 12.009 1.00 90.56 261 HIS A CA 1
ATOM 2105 C C . HIS A 1 261 ? 8.849 6.050 11.030 1.00 90.56 261 HIS A C 1
ATOM 2107 O O . HIS A 1 261 ? 8.892 5.154 10.175 1.00 90.56 261 HIS A O 1
ATOM 2113 N N . ARG A 1 262 ? 9.831 6.934 11.181 1.00 87.56 262 ARG A N 1
ATOM 2114 C CA . ARG A 1 262 ? 11.031 6.961 10.354 1.00 87.56 262 ARG A CA 1
ATOM 2115 C C . ARG A 1 262 ? 12.128 6.097 10.971 1.00 87.56 262 ARG A C 1
ATOM 2117 O O . ARG A 1 262 ? 12.359 6.121 12.175 1.00 87.56 262 ARG A O 1
ATOM 2124 N N . ASP A 1 263 ? 12.841 5.359 10.125 1.00 83.31 263 ASP A N 1
ATOM 2125 C CA . ASP A 1 263 ? 14.105 4.741 10.524 1.00 83.31 263 ASP A CA 1
ATOM 2126 C C . ASP A 1 263 ? 15.225 5.768 10.335 1.00 83.31 263 ASP A C 1
ATOM 2128 O O . ASP A 1 263 ? 15.590 6.111 9.208 1.00 83.31 263 ASP A O 1
ATOM 2132 N N . THR A 1 264 ? 15.727 6.308 11.442 1.00 84.19 264 THR A N 1
ATOM 2133 C CA . THR A 1 264 ? 16.690 7.419 11.453 1.00 84.19 264 THR A CA 1
ATOM 2134 C C . THR A 1 264 ? 18.133 6.967 11.662 1.00 84.19 264 THR A C 1
ATOM 2136 O O . THR A 1 264 ? 19.037 7.807 11.657 1.00 84.19 264 THR A O 1
ATOM 2139 N N . ARG A 1 265 ? 18.389 5.656 11.807 1.00 78.19 265 ARG A N 1
ATOM 2140 C CA . ARG A 1 265 ? 19.723 5.116 12.138 1.00 78.19 265 ARG A CA 1
ATOM 2141 C C . ARG A 1 265 ? 20.798 5.561 11.148 1.00 78.19 265 ARG A C 1
ATOM 2143 O O . ARG A 1 265 ? 21.879 5.962 11.562 1.00 78.19 265 ARG A O 1
ATOM 2150 N N . PHE A 1 266 ? 20.455 5.594 9.860 1.00 76.62 266 PHE A N 1
ATOM 2151 C CA . PHE A 1 266 ? 21.376 5.923 8.765 1.00 76.62 266 PHE A CA 1
ATOM 2152 C C . PHE A 1 266 ? 20.992 7.190 7.983 1.00 76.62 266 PHE A C 1
ATOM 2154 O O . PHE A 1 266 ? 21.592 7.482 6.955 1.00 76.62 266 PHE A O 1
ATOM 2161 N N . SER A 1 267 ? 19.980 7.942 8.434 1.00 79.38 267 SER A N 1
ATOM 2162 C CA . SER A 1 267 ? 19.521 9.153 7.739 1.00 79.38 267 SER A CA 1
ATOM 2163 C C . SER A 1 267 ? 20.137 10.415 8.341 1.00 79.38 267 SER A C 1
ATOM 2165 O O . SER A 1 267 ? 20.278 10.506 9.561 1.00 79.38 267 SER A O 1
ATOM 2167 N N . HIS A 1 268 ? 20.481 11.397 7.502 1.00 80.12 268 HIS A N 1
ATOM 2168 C CA . HIS A 1 268 ? 20.831 12.748 7.963 1.00 80.12 268 HIS A CA 1
ATOM 2169 C C . HIS A 1 268 ? 19.621 13.469 8.568 1.00 80.12 268 HIS A C 1
ATOM 2171 O O . HIS A 1 268 ? 19.770 14.221 9.526 1.00 80.12 268 HIS A O 1
ATOM 2177 N N . ASP A 1 269 ? 18.425 13.192 8.049 1.00 83.81 269 ASP A N 1
ATOM 2178 C CA . ASP A 1 269 ? 17.167 13.659 8.619 1.00 83.81 269 ASP A CA 1
ATOM 2179 C C . ASP A 1 269 ? 16.806 12.798 9.840 1.00 83.81 269 ASP A C 1
ATOM 2181 O O . ASP A 1 269 ? 16.589 11.587 9.733 1.00 83.81 269 ASP A O 1
ATOM 2185 N N . LYS A 1 270 ? 16.770 13.435 11.013 1.00 84.25 270 LYS A N 1
ATOM 2186 C CA . LYS A 1 270 ? 16.466 12.797 12.300 1.00 84.25 270 LYS A CA 1
ATOM 2187 C C . LYS A 1 270 ? 15.011 12.984 12.741 1.00 84.25 270 LYS A C 1
ATOM 2189 O O . LYS A 1 270 ? 14.699 12.698 13.896 1.00 84.25 270 LYS A O 1
ATOM 2194 N N . SER A 1 271 ? 14.122 13.433 11.849 1.00 88.88 271 SER A N 1
ATOM 2195 C CA . SER A 1 271 ? 12.677 13.444 12.111 1.00 88.88 271 SER A CA 1
ATOM 2196 C C . SER A 1 271 ? 12.190 12.056 12.537 1.00 88.88 271 SER A C 1
ATOM 2198 O O . SER A 1 271 ? 12.551 11.038 11.943 1.00 88.88 271 SER A O 1
ATOM 2200 N N . ARG A 1 272 ? 11.388 12.006 13.604 1.00 91.06 272 ARG A N 1
ATOM 2201 C CA . ARG A 1 272 ? 10.812 10.773 14.163 1.00 91.06 272 ARG A CA 1
ATOM 2202 C C . ARG A 1 272 ? 9.717 10.225 13.259 1.00 91.06 272 ARG A C 1
ATOM 2204 O O . ARG A 1 272 ? 9.582 9.009 13.121 1.00 91.06 272 ARG A O 1
ATOM 2211 N N . TYR A 1 273 ? 8.969 11.125 12.633 1.00 92.88 273 TYR A N 1
ATOM 2212 C CA . TYR A 1 273 ? 7.806 10.806 11.823 1.00 92.88 273 TYR A CA 1
ATOM 2213 C C . TYR A 1 273 ? 7.985 11.245 10.376 1.00 92.88 273 TYR A C 1
ATOM 2215 O O . TYR A 1 273 ? 8.754 12.149 10.049 1.00 92.88 273 TYR A O 1
ATOM 2223 N N . ARG A 1 274 ? 7.252 10.579 9.493 1.00 92.44 274 ARG A N 1
ATOM 2224 C CA . ARG A 1 274 ? 7.074 10.978 8.102 1.00 92.44 274 ARG A CA 1
ATOM 2225 C C . ARG A 1 274 ? 5.856 11.883 8.000 1.00 92.44 274 ARG A C 1
ATOM 2227 O O . ARG A 1 274 ? 4.853 11.647 8.660 1.00 92.44 274 ARG A O 1
ATOM 2234 N N . SER A 1 275 ? 5.942 12.866 7.114 1.00 91.00 275 SER A N 1
ATOM 2235 C CA . SER A 1 275 ? 4.843 13.773 6.767 1.00 91.00 275 SER A CA 1
ATOM 2236 C C . SER A 1 275 ? 4.078 13.312 5.523 1.00 91.00 275 SER A C 1
ATOM 2238 O O . SER A 1 275 ? 3.559 14.128 4.774 1.00 91.00 275 SER A O 1
ATOM 2240 N N . HIS A 1 276 ? 4.151 12.025 5.207 1.00 94.75 276 HIS A N 1
ATOM 2241 C CA . HIS A 1 276 ? 3.525 11.404 4.046 1.00 94.75 276 HIS A CA 1
ATOM 2242 C C . HIS A 1 276 ? 3.348 9.920 4.340 1.00 94.75 276 HIS A C 1
ATOM 2244 O O . HIS A 1 276 ? 4.139 9.317 5.078 1.00 94.75 276 HIS A O 1
ATOM 2250 N N . MET A 1 277 ? 2.325 9.330 3.739 1.00 96.94 277 MET A N 1
ATOM 2251 C CA . MET A 1 277 ? 2.021 7.911 3.856 1.00 96.94 277 MET A CA 1
ATOM 2252 C C . MET A 1 277 ? 1.788 7.327 2.470 1.00 96.94 277 MET A C 1
ATOM 2254 O O . MET A 1 277 ? 1.390 8.032 1.546 1.00 96.94 277 MET A O 1
ATOM 2258 N N . TRP A 1 278 ? 2.093 6.044 2.306 1.00 97.69 278 TRP A N 1
ATOM 2259 C CA . TRP A 1 278 ? 1.956 5.385 1.018 1.00 97.69 278 TRP A CA 1
ATOM 2260 C C . TRP A 1 278 ? 1.519 3.939 1.174 1.00 97.69 278 TRP A C 1
ATOM 2262 O O . TRP A 1 278 ? 1.768 3.293 2.198 1.00 97.69 278 TRP A O 1
ATOM 2272 N N . LEU A 1 279 ? 0.919 3.440 0.103 1.00 98.25 279 LEU A N 1
ATOM 2273 C CA . LEU A 1 279 ? 0.676 2.030 -0.131 1.00 98.25 279 LEU A CA 1
ATOM 2274 C C . LEU A 1 279 ? 1.570 1.530 -1.268 1.00 98.25 279 LEU A C 1
ATOM 2276 O O . LEU A 1 279 ? 2.005 2.304 -2.123 1.00 98.25 279 LEU A O 1
ATOM 2280 N N . THR A 1 280 ? 1.848 0.231 -1.277 1.00 98.06 280 THR A N 1
ATOM 2281 C CA . THR A 1 280 ? 2.544 -0.458 -2.365 1.00 98.06 280 THR A CA 1
ATOM 2282 C C . THR A 1 280 ? 1.896 -1.800 -2.661 1.00 98.06 280 THR A C 1
ATOM 2284 O O . THR A 1 280 ? 1.670 -2.560 -1.719 1.00 98.06 280 THR A O 1
ATOM 2287 N N . PHE A 1 281 ? 1.747 -2.141 -3.939 1.00 98.38 281 PHE A N 1
ATOM 2288 C CA . PHE A 1 281 ? 1.486 -3.511 -4.383 1.00 98.38 281 PHE A CA 1
ATOM 2289 C C . PHE A 1 281 ? 2.775 -4.094 -4.953 1.00 98.38 281 PHE A C 1
ATOM 2291 O O . PHE A 1 281 ? 3.387 -3.535 -5.869 1.00 98.38 281 PHE A O 1
ATOM 2298 N N . LYS A 1 282 ? 3.231 -5.186 -4.341 1.00 95.94 282 LYS A N 1
ATOM 2299 C CA . LYS A 1 282 ? 4.498 -5.847 -4.659 1.00 95.94 282 LYS A CA 1
ATOM 2300 C C . LYS A 1 282 ? 4.411 -7.327 -4.334 1.00 95.94 282 LYS A C 1
ATOM 2302 O O . LYS A 1 282 ? 3.710 -7.713 -3.399 1.00 95.94 282 LYS A O 1
ATOM 2307 N N . ARG A 1 283 ? 5.151 -8.144 -5.079 1.00 95.44 283 ARG A N 1
ATOM 2308 C CA . ARG A 1 283 ? 5.298 -9.563 -4.756 1.00 95.44 283 ARG A CA 1
ATOM 2309 C C . ARG A 1 283 ? 6.082 -9.741 -3.458 1.00 95.44 283 ARG A C 1
ATOM 2311 O O . ARG A 1 283 ? 6.914 -8.907 -3.084 1.00 95.44 283 ARG A O 1
ATOM 2318 N N . HIS A 1 284 ? 5.856 -10.860 -2.785 1.00 89.38 284 HIS A N 1
ATOM 2319 C CA . HIS A 1 284 ? 6.659 -11.244 -1.632 1.00 89.38 284 HIS A CA 1
ATOM 2320 C C . HIS A 1 284 ? 8.111 -11.538 -2.037 1.00 89.38 284 HIS A C 1
ATOM 2322 O O . HIS A 1 284 ? 8.386 -12.454 -2.804 1.00 89.38 284 HIS A O 1
ATOM 2328 N N . SER A 1 285 ? 9.058 -10.769 -1.495 1.00 85.38 285 SER A N 1
ATOM 2329 C CA . SER A 1 285 ? 10.496 -10.966 -1.707 1.00 85.38 285 SER A CA 1
ATOM 2330 C C . SER A 1 285 ? 11.297 -10.477 -0.501 1.00 85.38 285 SER A C 1
ATOM 2332 O O . SER A 1 285 ? 10.891 -9.533 0.185 1.00 85.38 285 SER A O 1
ATOM 2334 N N . LYS A 1 286 ? 12.455 -11.105 -0.256 1.00 80.44 286 LYS A N 1
ATOM 2335 C CA . LYS A 1 286 ? 13.429 -10.637 0.745 1.00 80.44 286 LYS A CA 1
ATOM 2336 C C . LYS A 1 286 ? 14.007 -9.272 0.364 1.00 80.44 286 LYS A C 1
ATOM 2338 O O . LYS A 1 286 ? 14.174 -8.431 1.243 1.00 80.44 286 LYS A O 1
ATOM 2343 N N . ASP A 1 287 ? 14.247 -9.044 -0.927 1.00 85.31 287 ASP A N 1
ATOM 2344 C CA . ASP A 1 287 ? 14.745 -7.772 -1.457 1.00 85.31 287 ASP A CA 1
ATOM 2345 C C . ASP A 1 287 ? 13.732 -7.134 -2.410 1.00 85.31 287 ASP A C 1
ATOM 2347 O O . ASP A 1 287 ? 13.935 -6.999 -3.613 1.00 85.31 287 ASP A O 1
ATOM 2351 N N . TRP A 1 288 ? 12.581 -6.756 -1.857 1.00 88.75 288 TRP A N 1
ATOM 2352 C CA . TRP A 1 288 ? 11.508 -6.130 -2.631 1.00 88.75 288 TRP A CA 1
ATOM 2353 C C . TRP A 1 288 ? 11.910 -4.790 -3.268 1.00 88.75 288 TRP A C 1
ATOM 2355 O O . TRP A 1 288 ? 11.231 -4.328 -4.178 1.00 88.75 288 TRP A O 1
ATOM 2365 N N . LYS A 1 289 ? 12.976 -4.140 -2.779 1.00 90.06 289 LYS A N 1
ATOM 2366 C CA . LYS A 1 289 ? 13.406 -2.812 -3.248 1.00 90.06 289 LYS A CA 1
ATOM 2367 C C . LYS A 1 289 ? 14.002 -2.854 -4.653 1.00 90.06 289 LYS A C 1
ATOM 2369 O O . LYS A 1 289 ? 13.979 -1.836 -5.347 1.00 90.06 289 LYS A O 1
ATOM 2374 N N . ASP A 1 290 ? 14.535 -4.014 -5.019 1.00 94.31 290 ASP A N 1
ATOM 2375 C CA . ASP A 1 290 ? 15.177 -4.297 -6.296 1.00 94.31 290 ASP A CA 1
ATOM 2376 C C . ASP A 1 290 ? 14.201 -4.871 -7.341 1.00 94.31 290 ASP A C 1
ATOM 2378 O O . ASP A 1 290 ? 14.604 -5.157 -8.463 1.00 94.31 290 ASP A O 1
ATOM 2382 N N . ALA A 1 291 ? 12.918 -5.009 -6.990 1.00 95.88 291 ALA A N 1
ATOM 2383 C CA . ALA A 1 291 ? 11.844 -5.480 -7.861 1.00 95.88 291 ALA A CA 1
ATOM 2384 C C . ALA A 1 291 ? 10.858 -4.341 -8.195 1.00 95.88 291 ALA A C 1
ATOM 2386 O O . ALA A 1 291 ? 10.762 -3.370 -7.432 1.00 95.88 291 ALA A O 1
ATOM 2387 N N . PRO A 1 292 ? 10.116 -4.427 -9.316 1.00 97.19 292 PRO A N 1
ATOM 2388 C CA . PRO A 1 292 ? 9.129 -3.416 -9.677 1.00 97.19 292 PRO A CA 1
ATOM 2389 C C . PRO A 1 292 ? 7.913 -3.457 -8.739 1.00 97.19 292 PRO A C 1
ATOM 2391 O O . PRO A 1 292 ? 7.380 -4.525 -8.428 1.00 97.19 292 PRO A O 1
ATOM 2394 N N . VAL A 1 293 ? 7.453 -2.282 -8.305 1.00 97.75 293 VAL A N 1
ATOM 2395 C CA . VAL A 1 293 ? 6.309 -2.117 -7.398 1.00 97.75 293 VAL A CA 1
ATOM 2396 C C . VAL A 1 293 ? 5.384 -1.004 -7.867 1.00 97.75 293 VAL A C 1
ATOM 2398 O O . VAL A 1 293 ? 5.846 0.056 -8.295 1.00 97.75 293 VAL A O 1
ATOM 2401 N N . TYR A 1 294 ? 4.080 -1.219 -7.725 1.00 98.75 294 TYR A N 1
ATOM 2402 C CA . TYR A 1 294 ? 3.101 -0.140 -7.817 1.00 98.75 294 TYR A CA 1
ATOM 2403 C C . TYR A 1 294 ? 3.011 0.592 -6.487 1.00 98.75 294 TYR A C 1
ATOM 2405 O O . TYR A 1 294 ? 3.156 -0.027 -5.429 1.00 98.75 294 TYR A O 1
ATOM 2413 N N . PHE A 1 295 ? 2.749 1.894 -6.523 1.00 98.69 295 PHE A N 1
ATOM 2414 C CA . PHE A 1 295 ? 2.585 2.693 -5.315 1.00 98.69 295 PHE A CA 1
ATOM 2415 C C . PHE A 1 295 ? 1.587 3.834 -5.500 1.00 98.69 295 PHE A C 1
ATOM 2417 O O . PHE A 1 295 ? 1.407 4.346 -6.604 1.00 98.69 295 PHE A O 1
ATOM 2424 N N . PHE A 1 296 ? 1.001 4.257 -4.383 1.00 98.81 296 PHE A N 1
ATOM 2425 C CA . PHE A 1 296 ? 0.305 5.532 -4.219 1.00 98.81 296 PHE A CA 1
ATOM 2426 C C . PHE A 1 296 ? 0.781 6.166 -2.914 1.00 98.81 296 PHE A C 1
ATOM 2428 O O . PHE A 1 296 ? 0.927 5.473 -1.909 1.00 98.81 296 PHE A O 1
ATOM 2435 N N . GLU A 1 297 ? 1.029 7.468 -2.930 1.00 98.12 297 GLU A N 1
ATOM 2436 C CA . GLU A 1 297 ? 1.506 8.257 -1.803 1.00 98.12 297 GLU A CA 1
ATOM 2437 C C . GLU A 1 297 ? 0.715 9.551 -1.690 1.00 98.12 297 GLU A C 1
ATOM 2439 O O . GLU A 1 297 ? 0.432 10.207 -2.693 1.00 98.12 297 GLU A O 1
ATOM 2444 N N . ILE A 1 298 ? 0.437 9.935 -0.449 1.00 97.81 298 ILE A N 1
ATOM 2445 C CA . ILE A 1 298 ? -0.216 11.185 -0.093 1.00 97.81 298 ILE A CA 1
ATOM 2446 C C . ILE A 1 298 ? 0.637 11.951 0.919 1.00 97.81 298 ILE A C 1
ATOM 2448 O O . ILE A 1 298 ? 1.183 11.383 1.872 1.00 97.81 298 ILE A O 1
ATOM 2452 N N . ALA A 1 299 ? 0.743 13.251 0.692 1.00 93.44 299 ALA A N 1
ATOM 2453 C CA . ALA A 1 299 ? 1.351 14.250 1.556 1.00 93.44 299 ALA A CA 1
ATOM 2454 C C . ALA A 1 299 ? 0.353 15.417 1.736 1.00 93.44 299 ALA A C 1
ATOM 2456 O O . ALA A 1 299 ? -0.682 15.431 1.070 1.00 93.44 299 ALA A O 1
ATOM 2457 N N . PRO A 1 300 ? 0.625 16.403 2.611 1.00 89.06 300 PRO A N 1
ATOM 2458 C CA . PRO A 1 300 ? -0.291 17.523 2.838 1.00 89.06 300 PRO A CA 1
ATOM 2459 C C . PRO A 1 300 ? -0.624 18.340 1.584 1.00 89.06 300 PRO A C 1
ATOM 2461 O O . PRO A 1 300 ? -1.716 18.886 1.486 1.00 89.06 300 PRO A O 1
ATOM 2464 N N . ASP A 1 301 ? 0.317 18.441 0.646 1.00 87.81 301 ASP A N 1
ATOM 2465 C CA . ASP A 1 301 ? 0.276 19.360 -0.496 1.00 87.81 301 ASP A CA 1
ATOM 2466 C C . ASP A 1 301 ? 0.418 18.667 -1.860 1.00 87.81 301 ASP A C 1
ATOM 2468 O O . ASP A 1 301 ? 0.455 19.332 -2.899 1.00 87.81 301 ASP A O 1
ATOM 2472 N N . PHE A 1 302 ? 0.533 17.339 -1.875 1.00 93.75 302 PHE A N 1
ATOM 2473 C CA . PHE A 1 302 ? 0.551 16.561 -3.107 1.00 93.75 302 PHE A CA 1
ATOM 2474 C C . PHE A 1 302 ? 0.106 15.119 -2.876 1.00 93.75 302 PHE A C 1
ATOM 2476 O O . PHE A 1 302 ? 0.256 14.556 -1.790 1.00 93.75 302 PHE A O 1
ATOM 2483 N N . TYR A 1 303 ? -0.331 14.478 -3.953 1.00 98.31 303 TYR A N 1
ATOM 2484 C CA . TYR A 1 303 ? -0.349 13.026 -4.048 1.00 98.31 303 TYR A CA 1
ATOM 2485 C C . TYR A 1 303 ? 0.383 12.577 -5.308 1.00 98.31 303 TYR A C 1
ATOM 2487 O O . TYR A 1 303 ? 0.541 13.326 -6.278 1.00 98.31 303 TYR A O 1
ATOM 2495 N N . ARG A 1 304 ? 0.862 11.338 -5.295 1.00 98.44 304 ARG A N 1
ATOM 2496 C CA . ARG A 1 304 ? 1.511 10.736 -6.455 1.00 98.44 304 ARG A CA 1
ATOM 2497 C C . ARG A 1 304 ? 1.313 9.239 -6.495 1.00 98.44 304 ARG A C 1
ATOM 2499 O O . ARG A 1 304 ? 1.183 8.593 -5.462 1.00 98.44 304 ARG A O 1
ATOM 2506 N N . TYR A 1 305 ? 1.332 8.682 -7.691 1.00 98.88 305 TYR A N 1
ATOM 2507 C CA . TYR A 1 305 ? 1.230 7.244 -7.885 1.00 98.88 305 TYR A CA 1
ATOM 2508 C C . TYR A 1 305 ? 1.930 6.817 -9.159 1.00 98.88 305 TYR A C 1
ATOM 2510 O O . TYR A 1 305 ? 2.173 7.618 -10.066 1.00 98.88 305 TYR A O 1
ATOM 2518 N N . GLY A 1 306 ? 2.254 5.536 -9.227 1.00 98.69 306 GLY A N 1
ATOM 2519 C CA . GLY A 1 306 ? 2.924 4.987 -10.385 1.00 98.69 306 GLY A CA 1
ATOM 2520 C C . GLY A 1 306 ? 3.510 3.617 -10.129 1.00 98.69 306 GLY A C 1
ATOM 2521 O O . GLY A 1 306 ? 3.034 2.859 -9.284 1.00 98.69 306 GLY A O 1
ATOM 2522 N N . LEU A 1 307 ? 4.555 3.324 -10.889 1.00 98.38 307 LEU A N 1
ATOM 2523 C CA . LEU A 1 307 ? 5.237 2.042 -10.926 1.00 98.38 307 LEU A CA 1
ATOM 2524 C C . LEU A 1 307 ? 6.740 2.269 -11.055 1.00 98.38 307 LEU A C 1
ATOM 2526 O O . LEU A 1 307 ? 7.183 3.129 -11.813 1.00 98.38 307 LEU A O 1
ATOM 2530 N N . GLY A 1 308 ? 7.543 1.448 -10.394 1.00 97.81 308 GLY A N 1
ATOM 2531 C CA . GLY A 1 308 ? 8.970 1.393 -10.674 1.00 97.81 308 GLY A CA 1
ATOM 2532 C C . GLY A 1 308 ? 9.753 0.665 -9.610 1.00 97.81 308 GLY A C 1
ATOM 2533 O O . GLY A 1 308 ? 9.201 -0.099 -8.824 1.00 97.81 308 GLY A O 1
ATOM 2534 N N . TYR A 1 309 ? 11.048 0.937 -9.576 1.00 97.62 309 TYR A N 1
ATOM 2535 C CA . TYR A 1 309 ? 11.938 0.408 -8.560 1.00 97.62 309 TYR A CA 1
ATOM 2536 C C . TYR A 1 309 ? 12.079 1.401 -7.414 1.00 97.62 309 TYR A C 1
ATOM 2538 O O . TYR A 1 309 ? 12.302 2.593 -7.635 1.00 97.62 309 TYR A O 1
ATOM 2546 N N . TYR A 1 310 ? 12.029 0.901 -6.178 1.00 93.19 310 TYR A N 1
ATOM 2547 C CA . TYR A 1 310 ? 12.394 1.719 -5.022 1.00 93.19 310 TYR A CA 1
ATOM 2548 C C . TYR A 1 310 ? 13.889 2.058 -5.056 1.00 93.19 310 TYR A C 1
ATOM 2550 O O . TYR A 1 310 ? 14.280 3.200 -4.825 1.00 93.19 310 TYR A O 1
ATOM 2558 N N . SER A 1 311 ? 14.725 1.058 -5.349 1.00 93.19 311 SER A N 1
ATOM 2559 C CA . SER A 1 311 ? 16.171 1.215 -5.493 1.00 93.19 311 SER A CA 1
ATOM 2560 C C . SER A 1 311 ? 16.749 0.027 -6.263 1.00 93.19 311 SER A C 1
ATOM 2562 O O . SER A 1 311 ? 17.301 -0.888 -5.651 1.00 93.19 311 SER A O 1
ATOM 2564 N N . ALA A 1 312 ? 16.635 0.046 -7.593 1.00 95.69 312 ALA A N 1
ATOM 2565 C CA . ALA A 1 312 ? 17.216 -0.995 -8.434 1.00 95.69 312 ALA A CA 1
ATOM 2566 C C . ALA A 1 312 ? 18.739 -1.057 -8.264 1.00 95.69 312 ALA A C 1
ATOM 2568 O O . ALA A 1 312 ? 19.437 -0.039 -8.267 1.00 95.69 312 ALA A O 1
ATOM 2569 N N . SER A 1 313 ? 19.255 -2.272 -8.148 1.00 95.75 313 SER A N 1
ATOM 2570 C CA . SER A 1 313 ? 20.674 -2.574 -8.167 1.00 95.75 313 SER A CA 1
ATOM 2571 C C . SER A 1 313 ? 21.253 -2.363 -9.567 1.00 95.75 313 SER A C 1
ATOM 2573 O O . SER A 1 313 ? 20.555 -2.397 -10.587 1.00 95.75 313 SER A O 1
ATOM 2575 N N . LYS A 1 314 ? 22.578 -2.189 -9.637 1.00 96.00 314 LYS A N 1
ATOM 2576 C CA . LYS A 1 314 ? 23.284 -2.104 -10.921 1.00 96.00 314 LYS A CA 1
ATOM 2577 C C . LYS A 1 314 ? 23.021 -3.347 -11.781 1.00 96.00 314 LYS A C 1
ATOM 2579 O O . LYS A 1 314 ? 22.773 -3.197 -12.970 1.00 96.00 314 LYS A O 1
ATOM 2584 N N . SER A 1 315 ? 23.029 -4.541 -11.184 1.00 96.19 315 SER A N 1
ATOM 2585 C CA . SER A 1 315 ? 22.755 -5.807 -11.879 1.00 96.19 315 SER A CA 1
ATOM 2586 C C . SER A 1 315 ? 21.360 -5.843 -12.500 1.00 96.19 315 SER A C 1
ATOM 2588 O O . SER A 1 315 ? 21.228 -6.207 -13.664 1.00 96.19 315 SER A O 1
ATOM 2590 N N . THR A 1 316 ? 20.332 -5.392 -11.779 1.00 96.75 316 THR A N 1
ATOM 2591 C CA . THR A 1 316 ? 18.959 -5.283 -12.305 1.00 96.75 316 THR A CA 1
ATOM 2592 C C . THR A 1 316 ? 18.892 -4.356 -13.502 1.00 96.75 316 THR A C 1
ATOM 2594 O O . THR A 1 316 ? 18.319 -4.695 -14.535 1.00 96.75 316 THR A O 1
ATOM 2597 N N . MET A 1 317 ? 19.520 -3.187 -13.388 1.00 97.88 317 MET A N 1
ATOM 2598 C CA . MET A 1 317 ? 19.531 -2.221 -14.479 1.00 97.88 317 MET A CA 1
ATOM 2599 C C . MET A 1 317 ? 20.352 -2.697 -15.679 1.00 97.88 317 MET A C 1
ATOM 2601 O O . MET A 1 317 ? 20.019 -2.356 -16.811 1.00 97.88 317 MET A O 1
ATOM 2605 N N . ASP A 1 318 ? 21.397 -3.496 -15.464 1.00 97.44 318 ASP A N 1
ATOM 2606 C CA . ASP A 1 318 ? 22.163 -4.111 -16.547 1.00 97.44 318 ASP A CA 1
ATOM 2607 C C . ASP A 1 318 ? 21.321 -5.159 -17.294 1.00 97.44 318 ASP A C 1
ATOM 2609 O O . ASP A 1 318 ? 21.302 -5.140 -18.523 1.00 97.44 318 ASP A O 1
ATOM 2613 N N . LEU A 1 319 ? 20.538 -5.988 -16.593 1.00 97.56 319 LEU A N 1
ATOM 2614 C CA . LEU A 1 319 ? 19.574 -6.909 -17.217 1.00 97.56 319 LEU A CA 1
ATOM 2615 C C . LEU A 1 319 ? 18.463 -6.164 -17.975 1.00 97.56 319 LEU A C 1
ATOM 2617 O O . LEU A 1 319 ? 18.127 -6.519 -19.104 1.00 97.56 319 LEU A O 1
ATOM 2621 N N . PHE A 1 320 ? 17.933 -5.080 -17.405 1.00 97.88 320 PHE A N 1
ATOM 2622 C CA . PHE A 1 320 ? 16.967 -4.216 -18.089 1.00 97.88 320 PHE A CA 1
ATOM 2623 C C . PHE A 1 320 ? 17.525 -3.661 -19.409 1.00 97.88 320 PHE A C 1
ATOM 2625 O O . PHE A 1 320 ? 16.847 -3.698 -20.437 1.00 97.88 320 PHE A O 1
ATOM 2632 N N . ARG A 1 321 ? 18.782 -3.201 -19.412 1.00 97.38 321 ARG A N 1
ATOM 2633 C CA . ARG A 1 321 ? 19.475 -2.744 -20.629 1.00 97.38 321 ARG A CA 1
ATOM 2634 C C . ARG A 1 321 ? 19.710 -3.870 -21.624 1.00 97.38 321 ARG A C 1
ATOM 2636 O O . ARG A 1 321 ? 19.561 -3.643 -22.818 1.00 97.38 321 ARG A O 1
ATOM 2643 N N . GLN A 1 322 ? 20.054 -5.069 -21.156 1.00 96.12 322 GLN A N 1
ATOM 2644 C CA . GLN A 1 322 ? 20.182 -6.235 -22.030 1.00 96.12 322 GLN A CA 1
ATOM 2645 C C . GLN A 1 322 ? 18.861 -6.529 -22.745 1.00 96.12 322 GLN A C 1
ATOM 2647 O O . GLN A 1 322 ? 18.876 -6.715 -23.958 1.00 96.12 322 GLN A O 1
ATOM 2652 N N . LEU A 1 323 ? 17.722 -6.484 -22.041 1.00 96.31 323 LEU A N 1
ATOM 2653 C CA . LEU A 1 323 ? 16.409 -6.631 -22.676 1.00 96.31 323 LEU A CA 1
ATOM 2654 C C . LEU A 1 323 ? 16.129 -5.529 -23.706 1.00 96.31 323 LEU A C 1
ATOM 2656 O O . LEU A 1 323 ? 15.641 -5.839 -24.790 1.00 96.31 323 LEU A O 1
ATOM 2660 N N . ILE A 1 324 ? 16.482 -4.270 -23.410 1.00 96.62 324 ILE A N 1
ATOM 2661 C CA . ILE A 1 324 ? 16.362 -3.173 -24.388 1.00 96.62 324 ILE A CA 1
ATOM 2662 C C . ILE A 1 324 ? 17.187 -3.481 -25.642 1.00 96.62 324 ILE A C 1
ATOM 2664 O O . ILE A 1 324 ? 16.683 -3.337 -26.750 1.00 96.62 324 ILE A O 1
ATOM 2668 N N . ASN A 1 325 ? 18.430 -3.933 -25.475 1.00 95.50 325 ASN A N 1
ATOM 2669 C CA . ASN A 1 325 ? 19.330 -4.224 -26.592 1.00 95.50 325 ASN A CA 1
ATOM 2670 C C . ASN A 1 325 ? 18.876 -5.438 -27.421 1.00 95.50 325 ASN A C 1
ATOM 2672 O O . ASN A 1 325 ? 19.189 -5.503 -28.607 1.00 95.50 325 ASN A O 1
ATOM 2676 N N . ARG A 1 326 ? 18.151 -6.396 -26.818 1.00 95.25 326 ARG A N 1
ATOM 2677 C CA . ARG A 1 326 ? 17.569 -7.543 -27.540 1.00 95.25 326 ARG A CA 1
ATOM 2678 C C . ARG A 1 326 ? 16.482 -7.086 -28.525 1.00 95.25 326 ARG A C 1
ATOM 2680 O O . ARG A 1 326 ? 16.454 -7.582 -29.646 1.00 95.25 326 ARG A O 1
ATOM 2687 N N . ASP A 1 327 ? 15.613 -6.148 -28.132 1.00 95.19 327 ASP A N 1
ATOM 2688 C CA . ASP A 1 327 ? 14.596 -5.570 -29.025 1.00 95.19 327 ASP A CA 1
ATOM 2689 C C . ASP A 1 327 ? 14.174 -4.149 -28.605 1.00 95.19 327 ASP A C 1
ATOM 2691 O O . ASP A 1 327 ? 13.216 -3.925 -27.853 1.00 95.19 327 ASP A O 1
ATOM 2695 N N . GLU A 1 328 ? 14.871 -3.158 -29.161 1.00 95.62 328 GLU A N 1
ATOM 2696 C CA . GLU A 1 328 ? 14.621 -1.743 -28.883 1.00 95.62 328 GLU A CA 1
ATOM 2697 C C . GLU A 1 328 ? 13.216 -1.298 -29.315 1.00 95.62 328 GLU A C 1
ATOM 2699 O O . GLU A 1 328 ? 12.586 -0.462 -28.659 1.00 95.62 328 GLU A O 1
ATOM 2704 N N . LYS A 1 329 ? 12.700 -1.850 -30.421 1.00 95.81 329 LYS A N 1
ATOM 2705 C CA . LYS A 1 329 ? 11.388 -1.473 -30.963 1.00 95.81 329 LYS A CA 1
ATOM 2706 C C . LYS A 1 329 ? 10.271 -2.003 -30.073 1.00 95.81 329 LYS A C 1
ATOM 2708 O O . LYS A 1 329 ? 9.315 -1.268 -29.805 1.00 95.81 329 LYS A O 1
ATOM 2713 N N . ALA A 1 330 ? 10.392 -3.239 -29.589 1.00 95.81 330 ALA A N 1
ATOM 2714 C CA . ALA A 1 330 ? 9.453 -3.799 -28.625 1.00 95.81 330 ALA A CA 1
ATOM 2715 C C . ALA A 1 330 ? 9.459 -3.005 -27.316 1.00 95.81 330 ALA A C 1
ATOM 2717 O O . ALA A 1 330 ? 8.383 -2.667 -26.815 1.00 95.81 330 ALA A O 1
ATOM 2718 N N . PHE A 1 331 ? 10.636 -2.629 -26.803 1.00 97.75 331 PHE A N 1
ATOM 2719 C CA . PHE A 1 331 ? 10.709 -1.792 -25.608 1.00 97.75 331 PHE A CA 1
ATOM 2720 C C . PHE A 1 331 ? 10.054 -0.422 -25.820 1.00 97.75 331 PHE A C 1
ATOM 2722 O O . PHE A 1 331 ? 9.242 -0.002 -25.000 1.00 97.75 331 PHE A O 1
ATOM 2729 N N . LEU A 1 332 ? 10.323 0.267 -26.934 1.00 96.31 332 LEU A N 1
ATOM 2730 C CA . LEU A 1 332 ? 9.691 1.561 -27.219 1.00 96.31 332 LEU A CA 1
ATOM 2731 C C . LEU A 1 332 ? 8.164 1.458 -27.346 1.00 96.31 332 LEU A C 1
ATOM 2733 O O . LEU A 1 332 ? 7.450 2.384 -26.953 1.00 96.31 332 LEU A O 1
ATOM 2737 N N . LYS A 1 333 ? 7.646 0.328 -27.848 1.00 97.00 333 LYS A N 1
ATOM 2738 C CA . LYS A 1 333 ? 6.205 0.047 -27.849 1.00 97.00 333 LYS A CA 1
ATOM 2739 C C . LYS A 1 333 ? 5.665 -0.076 -26.423 1.00 97.00 333 LYS A C 1
ATOM 2741 O O . LYS A 1 333 ? 4.627 0.514 -26.135 1.00 97.00 333 LYS A O 1
ATOM 2746 N N . VAL A 1 334 ? 6.367 -0.774 -25.530 1.00 97.62 334 VAL A N 1
ATOM 2747 C CA . VAL A 1 334 ? 6.009 -0.848 -24.102 1.00 97.62 334 VAL A CA 1
ATOM 2748 C C . VAL A 1 334 ? 6.054 0.538 -23.457 1.00 97.62 334 VAL A C 1
ATOM 2750 O O . VAL A 1 334 ? 5.063 0.973 -22.880 1.00 97.62 334 VAL A O 1
ATOM 2753 N N . ALA A 1 335 ? 7.149 1.280 -23.635 1.00 97.00 335 ALA A N 1
ATOM 2754 C CA . ALA A 1 335 ? 7.351 2.607 -23.054 1.00 97.00 335 ALA A CA 1
ATOM 2755 C C . ALA A 1 335 ? 6.285 3.636 -23.479 1.00 97.00 335 ALA A C 1
ATOM 2757 O O . ALA A 1 335 ? 6.072 4.624 -22.780 1.00 97.00 335 ALA A O 1
ATOM 2758 N N . SER A 1 336 ? 5.570 3.404 -24.588 1.00 96.06 336 SER A N 1
ATOM 2759 C CA . SER A 1 336 ? 4.450 4.253 -25.018 1.00 96.06 336 SER A CA 1
ATOM 2760 C C . SER A 1 336 ? 3.268 4.276 -24.036 1.00 96.06 336 SER A C 1
ATOM 2762 O O . SER A 1 336 ? 2.457 5.206 -24.074 1.00 96.06 336 SER A O 1
ATOM 2764 N N . CYS A 1 337 ? 3.178 3.298 -23.125 1.00 96.69 337 CYS A N 1
ATOM 2765 C CA . CYS A 1 337 ? 2.179 3.289 -22.061 1.00 96.69 337 CYS A CA 1
ATOM 2766 C C . CYS A 1 337 ? 2.437 4.385 -21.007 1.00 96.69 337 CYS A C 1
ATOM 2768 O O . CYS A 1 337 ? 1.502 4.864 -20.370 1.00 96.69 337 CYS A O 1
ATOM 2770 N N . CYS A 1 338 ? 3.677 4.870 -20.895 1.00 95.88 338 CYS A N 1
ATOM 2771 C CA . CYS A 1 338 ? 4.127 5.900 -19.950 1.00 95.88 338 CYS A CA 1
ATOM 2772 C C . CYS A 1 338 ? 3.851 7.332 -20.433 1.00 95.88 338 CYS A C 1
ATOM 2774 O O . CYS A 1 338 ? 4.569 8.263 -20.081 1.00 95.88 338 CYS A O 1
ATOM 2776 N N . LYS A 1 339 ? 2.849 7.511 -21.296 1.00 93.31 339 LYS A N 1
ATOM 2777 C CA . LYS A 1 339 ? 2.380 8.829 -21.734 1.00 93.31 339 LYS A CA 1
ATOM 2778 C C . LYS A 1 339 ? 1.722 9.596 -20.579 1.00 93.31 339 LYS A C 1
ATOM 2780 O O . LYS A 1 339 ? 1.450 9.027 -19.522 1.00 93.31 339 LYS A O 1
ATOM 2785 N N . SER A 1 340 ? 1.412 10.871 -20.827 1.00 94.31 340 SER A N 1
ATOM 2786 C CA . SER A 1 340 ? 0.690 11.742 -19.889 1.00 94.31 340 SER A CA 1
ATOM 2787 C C . SER A 1 340 ? -0.474 10.997 -19.198 1.00 94.31 340 SER A C 1
ATOM 2789 O O . SER A 1 340 ? -1.213 10.277 -19.880 1.00 94.31 340 SER A O 1
ATOM 2791 N N . PRO A 1 341 ? -0.610 11.116 -17.865 1.00 96.25 341 PRO A N 1
ATOM 2792 C CA . PRO A 1 341 ? 0.042 12.109 -17.005 1.00 96.25 341 PRO A CA 1
ATOM 2793 C C . PRO A 1 341 ? 1.341 11.621 -16.330 1.00 96.25 341 PRO A C 1
ATOM 2795 O O . PRO A 1 341 ? 1.815 12.247 -15.382 1.00 96.25 341 PRO A O 1
ATOM 2798 N N . PHE A 1 342 ? 1.904 10.502 -16.791 1.00 98.31 342 PHE A N 1
ATOM 2799 C CA . PHE A 1 342 ? 3.084 9.898 -16.187 1.00 98.31 342 PHE A CA 1
ATOM 2800 C C . PHE A 1 342 ? 4.400 10.461 -16.719 1.00 98.31 342 PHE A C 1
ATOM 2802 O O . PHE A 1 342 ? 4.555 10.705 -17.915 1.00 98.31 342 PHE A O 1
ATOM 2809 N N . GLU A 1 343 ? 5.374 10.578 -15.821 1.00 97.50 343 GLU A N 1
ATOM 2810 C CA . GLU A 1 343 ? 6.726 11.036 -16.120 1.00 97.50 343 GLU A CA 1
ATOM 2811 C C . GLU A 1 343 ? 7.765 10.023 -15.637 1.00 97.50 343 GLU A C 1
ATOM 2813 O O . GLU A 1 343 ? 7.620 9.414 -14.574 1.00 97.50 343 GLU A O 1
ATOM 2818 N N . LEU A 1 344 ? 8.839 9.860 -16.413 1.00 97.44 344 LEU A N 1
ATOM 2819 C CA . LEU A 1 344 ? 9.987 9.048 -16.025 1.00 97.44 344 LEU A CA 1
ATOM 2820 C C . LEU A 1 344 ? 10.888 9.833 -15.066 1.00 97.44 344 LEU A C 1
ATOM 2822 O O . LEU A 1 344 ? 11.495 10.838 -15.438 1.00 97.44 344 LEU A O 1
ATOM 2826 N N . VAL A 1 345 ? 11.045 9.316 -13.854 1.00 96.31 345 VAL A N 1
ATOM 2827 C CA . VAL A 1 345 ? 11.873 9.900 -12.797 1.00 96.31 345 VAL A CA 1
ATOM 2828 C C . VAL A 1 345 ? 13.027 8.974 -12.408 1.00 96.31 345 VAL A C 1
ATOM 2830 O O . VAL A 1 345 ? 13.002 7.772 -12.668 1.00 96.31 345 VAL A O 1
ATOM 2833 N N . GLY A 1 346 ? 14.026 9.523 -11.719 1.00 94.81 346 GLY A N 1
ATOM 2834 C CA . GLY A 1 346 ? 15.159 8.769 -11.177 1.00 94.81 346 GLY A CA 1
ATOM 2835 C C . GLY A 1 346 ? 16.502 9.365 -11.581 1.00 94.81 346 GLY A C 1
ATOM 2836 O O . GLY A 1 346 ? 16.601 10.117 -12.549 1.00 94.81 346 GLY A O 1
ATOM 2837 N N . GLU A 1 347 ? 17.557 9.061 -10.830 1.00 94.50 347 GLU A N 1
ATOM 2838 C CA . GLU A 1 347 ? 18.884 9.606 -11.117 1.00 94.50 347 GLU A CA 1
ATOM 2839 C C . GLU A 1 347 ? 19.451 9.009 -12.417 1.00 94.50 347 GLU A C 1
ATOM 2841 O O . GLU A 1 347 ? 19.430 7.792 -12.614 1.00 94.50 347 GLU A O 1
ATOM 2846 N N . SER A 1 348 ? 20.001 9.856 -13.289 1.00 95.12 348 SER A N 1
ATOM 2847 C CA . SER A 1 348 ? 20.726 9.424 -14.489 1.00 95.12 348 SER A CA 1
ATOM 2848 C C . SER A 1 348 ? 22.238 9.447 -14.277 1.00 95.12 348 SER A C 1
ATOM 2850 O O . SER A 1 348 ? 22.769 10.210 -13.467 1.00 95.12 348 SER A O 1
ATOM 2852 N N . TYR A 1 349 ? 22.967 8.637 -15.042 1.00 94.56 349 TYR A N 1
ATOM 2853 C CA . TYR A 1 349 ? 24.415 8.796 -15.155 1.00 94.56 349 TYR A CA 1
ATOM 2854 C C . TYR A 1 349 ? 24.763 10.154 -15.776 1.00 94.56 349 TYR A C 1
ATOM 2856 O O . TYR A 1 349 ? 24.169 10.572 -16.765 1.00 94.56 349 TYR A O 1
ATOM 2864 N N . LYS A 1 350 ? 25.779 10.827 -15.217 1.00 92.25 350 LYS A N 1
ATOM 2865 C CA . LYS A 1 350 ? 26.287 12.109 -15.742 1.00 92.25 350 LYS A CA 1
ATOM 2866 C C . LYS A 1 350 ? 26.871 11.983 -17.151 1.00 92.25 350 LYS A C 1
ATOM 2868 O O . LYS A 1 350 ? 26.883 12.951 -17.900 1.00 92.25 350 LYS A O 1
ATOM 2873 N N . ARG A 1 351 ? 27.418 10.809 -17.476 1.00 93.44 351 ARG A N 1
ATOM 2874 C CA . ARG A 1 351 ? 27.959 10.478 -18.796 1.00 93.44 351 ARG A CA 1
ATOM 2875 C C . ARG A 1 351 ? 27.058 9.415 -19.423 1.00 93.44 351 ARG A C 1
ATOM 2877 O O . ARG A 1 351 ? 26.803 8.422 -18.739 1.00 93.44 351 ARG A O 1
ATOM 2884 N N . PRO A 1 352 ? 26.601 9.597 -20.674 1.00 92.69 352 PRO A N 1
ATOM 2885 C CA . PRO A 1 352 ? 25.838 8.575 -21.376 1.00 92.69 352 PRO A CA 1
ATOM 2886 C C . PRO A 1 352 ? 26.607 7.256 -21.439 1.00 92.69 352 PRO A C 1
ATOM 2888 O O . PRO A 1 352 ? 27.813 7.247 -21.694 1.00 92.69 352 PRO A O 1
ATOM 2891 N N . LEU A 1 353 ? 25.905 6.146 -21.220 1.00 92.25 353 LEU A N 1
ATOM 2892 C CA . LEU A 1 353 ? 26.477 4.803 -21.339 1.00 92.25 353 LEU A CA 1
ATOM 2893 C C . LEU A 1 353 ? 26.741 4.425 -22.804 1.00 92.25 353 LEU A C 1
ATOM 2895 O O . LEU A 1 353 ? 27.627 3.623 -23.082 1.00 92.25 353 LEU A O 1
ATOM 2899 N N . VAL A 1 354 ? 25.994 5.030 -23.733 1.00 91.81 354 VAL A N 1
ATOM 2900 C CA . VAL A 1 354 ? 26.128 4.872 -25.186 1.00 91.81 354 VAL A CA 1
ATOM 2901 C C . VAL A 1 354 ? 26.169 6.267 -25.815 1.00 91.81 354 VAL A C 1
ATOM 2903 O O . VAL A 1 354 ? 25.321 7.102 -25.507 1.00 91.81 354 VAL A O 1
ATOM 2906 N N . LYS A 1 355 ? 27.173 6.544 -26.662 1.00 82.88 355 LYS A N 1
ATOM 2907 C CA . LYS A 1 355 ? 27.436 7.895 -27.202 1.00 82.88 355 LYS A CA 1
ATOM 2908 C C . LYS A 1 355 ? 26.365 8.396 -28.177 1.00 82.88 355 LYS A C 1
ATOM 2910 O O . LYS A 1 355 ? 26.021 9.569 -28.124 1.00 82.88 355 LYS A O 1
ATOM 2915 N N . GLU A 1 356 ? 25.852 7.524 -29.041 1.00 87.62 356 GLU A N 1
ATOM 2916 C CA . GLU A 1 356 ? 24.949 7.884 -30.148 1.00 87.62 356 GLU A CA 1
ATOM 2917 C C . GLU A 1 356 ? 23.634 7.093 -30.074 1.00 87.62 356 GLU A C 1
ATOM 2919 O O . GLU A 1 356 ? 23.184 6.486 -31.040 1.00 87.62 356 GLU A O 1
ATOM 2924 N N . GLN A 1 357 ? 23.022 7.052 -28.888 1.00 90.00 357 GLN A N 1
ATOM 2925 C CA . GLN A 1 357 ? 21.735 6.384 -28.695 1.00 90.00 357 GLN A CA 1
ATOM 2926 C C . GLN A 1 357 ? 20.571 7.320 -29.035 1.00 90.00 357 GLN A C 1
ATOM 2928 O O . GLN A 1 357 ? 20.596 8.506 -28.705 1.00 90.00 357 GLN A O 1
ATOM 2933 N N . ALA A 1 358 ? 19.516 6.779 -29.651 1.00 91.50 358 ALA A N 1
ATOM 2934 C CA . ALA A 1 358 ? 18.293 7.533 -29.910 1.00 91.50 358 ALA A CA 1
ATOM 2935 C C . ALA A 1 358 ? 17.733 8.135 -28.606 1.00 91.50 358 ALA A C 1
ATOM 2937 O O . ALA A 1 358 ? 17.611 7.431 -27.603 1.00 91.50 358 ALA A O 1
ATOM 2938 N N . ALA A 1 359 ? 17.344 9.416 -28.632 1.00 88.75 359 ALA A N 1
ATOM 2939 C CA . ALA A 1 359 ? 16.967 10.176 -27.431 1.00 88.75 359 ALA A CA 1
ATOM 2940 C C . ALA A 1 359 ? 15.919 9.458 -26.558 1.00 88.75 359 ALA A C 1
ATOM 2942 O O . ALA A 1 359 ? 16.110 9.301 -25.356 1.00 88.75 359 ALA A O 1
ATOM 2943 N N . LYS A 1 360 ? 14.870 8.910 -27.188 1.00 89.38 360 LYS A N 1
ATOM 2944 C CA . LYS A 1 360 ? 13.802 8.175 -26.491 1.00 89.38 360 LYS A CA 1
ATOM 2945 C C . LYS A 1 360 ? 14.284 6.922 -25.758 1.00 89.38 360 LYS A C 1
ATOM 2947 O O . LYS A 1 360 ? 13.663 6.542 -24.779 1.00 89.38 360 LYS A O 1
ATOM 2952 N N . LEU A 1 361 ? 15.344 6.263 -26.226 1.00 93.25 361 LEU A N 1
ATOM 2953 C CA . LEU A 1 361 ? 15.955 5.127 -25.527 1.00 93.25 361 LEU A CA 1
ATOM 2954 C C . LEU A 1 361 ? 16.922 5.611 -24.447 1.00 93.25 361 LEU A C 1
ATOM 2956 O O . LEU A 1 361 ? 16.939 5.061 -23.346 1.00 93.25 361 LEU A O 1
ATOM 2960 N N . ALA A 1 362 ? 17.682 6.668 -24.741 1.00 93.81 362 ALA A N 1
ATOM 2961 C CA . ALA A 1 362 ? 18.657 7.250 -23.827 1.00 93.81 362 ALA A CA 1
ATOM 2962 C C . ALA A 1 362 ? 18.026 7.703 -22.497 1.00 93.81 362 ALA A C 1
ATOM 2964 O O . ALA A 1 362 ? 18.660 7.544 -21.449 1.00 93.81 362 ALA A O 1
ATOM 2965 N N . ASP A 1 363 ? 16.780 8.192 -22.523 1.00 92.12 363 ASP A N 1
ATOM 2966 C CA . ASP A 1 363 ? 16.021 8.600 -21.330 1.00 92.12 363 ASP A CA 1
ATOM 2967 C C . ASP A 1 363 ? 15.844 7.470 -20.305 1.00 92.12 363 ASP A C 1
ATOM 2969 O O . ASP A 1 363 ? 15.845 7.722 -19.095 1.00 92.12 363 ASP A O 1
ATOM 2973 N N . TRP A 1 364 ? 15.729 6.228 -20.784 1.00 96.62 364 TRP A N 1
ATOM 2974 C CA . TRP A 1 364 ? 15.581 5.022 -19.966 1.00 96.62 364 TRP A CA 1
ATOM 2975 C C . TRP A 1 364 ? 16.928 4.370 -19.678 1.00 96.62 364 TRP A C 1
ATOM 2977 O O . TRP A 1 364 ? 17.243 4.049 -18.532 1.00 96.62 364 TRP A O 1
ATOM 2987 N N . TYR A 1 365 ? 17.747 4.202 -20.716 1.00 96.50 365 TYR A N 1
ATOM 2988 C CA . TYR A 1 365 ? 18.994 3.443 -20.662 1.00 96.50 365 TYR A CA 1
ATOM 2989 C C . TYR A 1 365 ? 19.979 4.023 -19.639 1.00 96.50 365 TYR A C 1
ATOM 2991 O O . TYR A 1 365 ? 20.671 3.287 -18.927 1.00 96.50 365 TYR A O 1
ATOM 2999 N N . ASN A 1 366 ? 20.015 5.351 -19.515 1.00 96.44 366 ASN A N 1
ATOM 3000 C CA . ASN A 1 366 ? 20.951 6.052 -18.639 1.00 96.44 366 ASN A CA 1
ATOM 3001 C C . ASN A 1 366 ? 20.478 6.182 -17.181 1.00 96.44 366 ASN A C 1
ATOM 3003 O O . ASN A 1 366 ? 21.199 6.778 -16.377 1.00 96.44 366 ASN A O 1
ATOM 3007 N N . ARG A 1 367 ? 19.316 5.632 -16.802 1.00 97.00 367 ARG A N 1
ATOM 3008 C CA . ARG A 1 367 ? 18.834 5.664 -15.409 1.00 97.00 367 ARG A CA 1
ATOM 3009 C C . ARG A 1 367 ? 19.614 4.689 -14.530 1.00 97.00 367 ARG A C 1
ATOM 3011 O O . ARG A 1 367 ? 19.851 3.546 -14.911 1.00 97.00 367 ARG A O 1
ATOM 3018 N N . LYS A 1 368 ? 19.995 5.121 -13.329 1.00 97.00 368 LYS A N 1
ATOM 3019 C CA . LYS A 1 368 ? 20.603 4.254 -12.301 1.00 97.00 368 LYS A CA 1
ATOM 3020 C C . LYS A 1 368 ? 19.566 3.401 -11.570 1.00 97.00 368 LYS A C 1
ATOM 3022 O O . LYS A 1 368 ? 19.879 2.315 -11.116 1.00 97.00 368 LYS A O 1
ATOM 3027 N N . SER A 1 369 ? 18.363 3.942 -11.446 1.00 97.19 369 SER A N 1
ATOM 3028 C CA . SER A 1 369 ? 17.113 3.337 -10.989 1.00 97.19 369 SER A CA 1
ATOM 3029 C C . SER A 1 369 ? 16.015 4.296 -11.446 1.00 97.19 369 SER A C 1
ATOM 3031 O O . SER A 1 369 ? 16.292 5.487 -11.635 1.00 97.19 369 SER A O 1
ATOM 3033 N N . PHE A 1 370 ? 14.791 3.819 -11.642 1.00 98.12 370 PHE A N 1
ATOM 3034 C CA . PHE A 1 370 ? 13.714 4.685 -12.106 1.00 98.12 370 PHE A CA 1
ATOM 3035 C C . PHE A 1 370 ? 12.350 4.295 -11.554 1.00 98.12 370 PHE A C 1
ATOM 3037 O O . PHE A 1 370 ? 12.117 3.157 -11.144 1.00 98.12 370 PHE A O 1
ATOM 3044 N N . ALA A 1 371 ? 11.446 5.263 -11.624 1.00 98.19 371 ALA A N 1
ATOM 3045 C CA . ALA A 1 371 ? 10.016 5.043 -11.558 1.00 98.19 371 ALA A CA 1
ATOM 3046 C C . ALA A 1 371 ? 9.320 5.877 -12.631 1.00 98.19 371 ALA A C 1
ATOM 3048 O O . ALA A 1 371 ? 9.874 6.841 -13.155 1.00 98.19 371 ALA A O 1
ATOM 3049 N N . VAL A 1 372 ? 8.103 5.487 -12.960 1.00 98.50 372 VAL A N 1
ATOM 3050 C CA . VAL A 1 372 ? 7.189 6.234 -13.807 1.00 98.50 372 VAL A CA 1
ATOM 3051 C C . VAL A 1 372 ? 6.026 6.632 -12.925 1.00 98.50 372 VAL A C 1
ATOM 3053 O O . VAL A 1 372 ? 5.363 5.758 -12.367 1.00 98.50 372 VAL A O 1
ATOM 3056 N N . MET A 1 373 ? 5.808 7.932 -12.745 1.00 98.31 373 MET A N 1
ATOM 3057 C CA . MET A 1 373 ? 4.796 8.409 -11.807 1.00 98.31 373 MET A CA 1
ATOM 3058 C C . MET A 1 373 ? 4.092 9.673 -12.276 1.00 98.31 373 MET A C 1
ATOM 3060 O O . MET A 1 373 ? 4.666 10.490 -12.990 1.00 98.31 373 MET A O 1
ATOM 3064 N N . HIS A 1 374 ? 2.846 9.819 -11.840 1.00 98.50 374 HIS A N 1
ATOM 3065 C CA . HIS A 1 374 ? 2.106 11.067 -11.898 1.00 98.50 374 HIS A CA 1
ATOM 3066 C C . HIS A 1 374 ? 2.148 11.725 -10.517 1.00 98.50 374 HIS A C 1
ATOM 3068 O O . HIS A 1 374 ? 1.948 11.045 -9.512 1.00 98.50 374 HIS A O 1
ATOM 3074 N N . THR A 1 375 ? 2.418 13.030 -10.467 1.00 97.81 375 THR A N 1
ATOM 3075 C CA . THR A 1 375 ? 2.346 13.843 -9.245 1.00 97.81 375 THR A CA 1
ATOM 3076 C C . THR A 1 375 ? 1.352 14.976 -9.463 1.00 97.81 375 THR A C 1
ATOM 3078 O O . THR A 1 375 ? 1.497 15.739 -10.418 1.00 97.81 375 THR A O 1
ATOM 3081 N N . SER A 1 376 ? 0.380 15.106 -8.564 1.00 94.94 376 SER A N 1
ATOM 3082 C CA . SER A 1 376 ? -0.596 16.196 -8.551 1.00 94.94 376 SER A CA 1
ATOM 3083 C C . SER A 1 376 ? -0.476 16.995 -7.258 1.00 94.94 376 SER A C 1
ATOM 3085 O O . SER A 1 376 ? -0.235 16.428 -6.194 1.00 94.94 376 SER A O 1
ATOM 3087 N N . ARG A 1 377 ? -0.664 18.314 -7.359 1.00 92.94 377 ARG A N 1
ATOM 3088 C CA . ARG A 1 377 ? -0.867 19.218 -6.210 1.00 92.94 377 ARG A CA 1
ATOM 3089 C C . ARG A 1 377 ? -2.328 19.615 -6.019 1.00 92.94 377 ARG A C 1
ATOM 3091 O O . ARG A 1 377 ? -2.663 20.258 -5.033 1.00 92.94 377 ARG A O 1
ATOM 3098 N N . ASP A 1 378 ? -3.178 19.262 -6.975 1.00 88.25 378 ASP A N 1
ATOM 3099 C CA . ASP A 1 378 ? -4.618 19.370 -6.817 1.00 88.25 378 ASP A CA 1
ATOM 3100 C C . ASP A 1 378 ? -5.082 18.195 -5.956 1.00 88.25 378 ASP A C 1
ATOM 3102 O O . ASP A 1 378 ? -4.992 17.047 -6.391 1.00 88.25 378 ASP A O 1
ATOM 3106 N N . MET A 1 379 ? -5.502 18.487 -4.726 1.00 90.62 379 MET A N 1
ATOM 3107 C CA . MET A 1 379 ? -5.869 17.492 -3.719 1.00 90.62 379 MET A CA 1
ATOM 3108 C C . MET A 1 379 ? -7.350 17.104 -3.770 1.00 90.62 379 MET A C 1
ATOM 3110 O O . MET A 1 379 ? -7.749 16.211 -3.031 1.00 90.62 379 MET A O 1
ATOM 3114 N N . GLU A 1 380 ? -8.174 17.701 -4.636 1.00 85.81 380 GLU A N 1
ATOM 3115 C CA . GLU A 1 380 ? -9.614 17.396 -4.670 1.00 85.81 380 GLU A CA 1
ATOM 3116 C C . GLU A 1 380 ? -9.878 15.901 -4.905 1.00 85.81 380 GLU A C 1
ATOM 3118 O O . GLU A 1 380 ? -10.716 15.296 -4.238 1.00 85.81 380 GLU A O 1
ATOM 3123 N N . MET A 1 381 ? -9.073 15.274 -5.770 1.00 91.12 381 MET A N 1
ATOM 3124 C CA . MET A 1 381 ? -9.181 13.850 -6.102 1.00 91.12 381 MET A CA 1
ATOM 3125 C C . MET A 1 381 ? -9.028 12.923 -4.889 1.00 91.12 381 MET A C 1
ATOM 3127 O O . MET A 1 381 ? -9.607 11.843 -4.882 1.00 91.12 381 MET A O 1
ATOM 3131 N N . VAL A 1 382 ? -8.237 13.292 -3.872 1.00 93.00 382 VAL A N 1
ATOM 3132 C CA . VAL A 1 382 ? -7.993 12.393 -2.730 1.00 93.00 382 VAL A CA 1
ATOM 3133 C C . VAL A 1 382 ? -9.133 12.388 -1.716 1.00 93.00 382 VAL A C 1
ATOM 3135 O O . VAL A 1 382 ? -9.162 11.505 -0.862 1.00 93.00 382 VAL A O 1
ATOM 3138 N N . PHE A 1 383 ? -10.060 13.343 -1.800 1.00 85.94 383 PHE A N 1
ATOM 3139 C CA . PHE A 1 383 ? -11.200 13.460 -0.890 1.00 85.94 383 PHE A CA 1
ATOM 3140 C C . PHE A 1 383 ? -12.450 12.714 -1.363 1.00 85.94 383 PHE A C 1
ATOM 3142 O O . PHE A 1 383 ? -13.458 12.716 -0.662 1.00 85.94 383 PHE A O 1
ATOM 3149 N N . ASP A 1 384 ? -12.381 12.073 -2.528 1.00 87.00 384 ASP A N 1
ATOM 3150 C CA . ASP A 1 384 ? -13.506 11.400 -3.168 1.00 87.00 384 ASP A CA 1
ATOM 3151 C C . ASP A 1 384 ? -13.184 9.927 -3.466 1.00 87.00 384 ASP A C 1
ATOM 3153 O O . ASP A 1 384 ? -12.028 9.540 -3.677 1.00 87.00 384 ASP A O 1
ATOM 3157 N N . ASN A 1 385 ? -14.217 9.083 -3.519 1.00 88.06 385 ASN A N 1
ATOM 3158 C CA . ASN A 1 385 ? -14.061 7.666 -3.859 1.00 88.06 385 ASN A CA 1
ATOM 3159 C C . ASN A 1 385 ? -13.626 7.436 -5.320 1.00 88.06 385 ASN A C 1
ATOM 3161 O O . ASN A 1 385 ? -13.073 6.381 -5.643 1.00 88.06 385 ASN A O 1
ATOM 3165 N N . GLY A 1 386 ? -13.776 8.438 -6.191 1.00 91.38 386 GLY A N 1
ATOM 3166 C CA . GLY A 1 386 ? -13.262 8.463 -7.555 1.00 91.38 386 GLY A CA 1
ATOM 3167 C C . GLY A 1 386 ? -11.749 8.259 -7.645 1.00 91.38 386 GLY A C 1
ATOM 3168 O O . GLY A 1 386 ? -11.261 7.825 -8.697 1.00 91.38 386 GLY A O 1
ATOM 3169 N N . LEU A 1 387 ? -11.012 8.455 -6.542 1.00 97.12 387 LEU A N 1
ATOM 3170 C CA . LEU A 1 387 ? -9.602 8.083 -6.437 1.00 97.12 387 LEU A CA 1
ATOM 3171 C C . LEU A 1 387 ? -9.365 6.611 -6.799 1.00 97.12 387 LEU A C 1
ATOM 3173 O O . LEU A 1 387 ? -8.378 6.318 -7.469 1.00 97.12 387 LEU A O 1
ATOM 3177 N N . ILE A 1 388 ? -10.262 5.692 -6.417 1.00 97.38 388 ILE A N 1
ATOM 3178 C CA . ILE A 1 388 ? -10.123 4.256 -6.716 1.00 97.38 388 ILE A CA 1
ATOM 3179 C C . ILE A 1 388 ? -10.025 4.070 -8.232 1.00 97.38 388 ILE A C 1
ATOM 3181 O O . ILE A 1 388 ? -9.013 3.602 -8.750 1.00 97.38 388 ILE A O 1
ATOM 3185 N N . THR A 1 389 ? -11.033 4.546 -8.965 1.00 96.56 389 THR A N 1
ATOM 3186 C CA . THR A 1 389 ? -11.076 4.453 -10.429 1.00 96.56 389 THR A CA 1
ATOM 3187 C C . THR A 1 389 ? -9.930 5.221 -11.092 1.00 96.56 389 THR A C 1
ATOM 3189 O O . THR A 1 389 ? -9.428 4.804 -12.141 1.00 96.56 389 THR A O 1
ATOM 3192 N N . HIS A 1 390 ? -9.505 6.348 -10.513 1.00 97.75 390 HIS A N 1
ATOM 3193 C CA . HIS A 1 390 ? -8.356 7.110 -10.997 1.00 97.75 390 HIS A CA 1
ATOM 3194 C C . HIS A 1 390 ? -7.064 6.280 -10.928 1.00 97.75 390 HIS A C 1
ATOM 3196 O O . HIS A 1 390 ? -6.352 6.159 -11.930 1.00 97.75 390 HIS A O 1
ATOM 3202 N N . LEU A 1 391 ? -6.800 5.652 -9.779 1.00 98.56 391 LEU A N 1
ATOM 3203 C CA . LEU A 1 391 ? -5.630 4.804 -9.565 1.00 98.56 391 LEU A CA 1
ATOM 3204 C C . LEU A 1 391 ? -5.685 3.531 -10.411 1.00 98.56 391 LEU A C 1
ATOM 3206 O O . LEU A 1 391 ? -4.696 3.207 -11.061 1.00 98.56 391 LEU A O 1
ATOM 3210 N N . GLU A 1 392 ? -6.830 2.850 -10.493 1.00 98.38 392 GLU A N 1
ATOM 3211 C CA . GLU A 1 392 ? -6.993 1.645 -11.319 1.00 98.38 392 GLU A CA 1
ATOM 3212 C C . GLU A 1 392 ? -6.667 1.899 -12.791 1.00 98.38 392 GLU A C 1
ATOM 3214 O O . GLU A 1 392 ? -5.918 1.140 -13.413 1.00 98.38 392 GLU A O 1
ATOM 3219 N N . LYS A 1 393 ? -7.197 2.990 -13.361 1.00 98.19 393 LYS A N 1
ATOM 3220 C CA . LYS A 1 393 ? -6.907 3.383 -14.748 1.00 98.19 393 LYS A CA 1
ATOM 3221 C C . LYS A 1 393 ? -5.416 3.625 -14.943 1.00 98.19 393 LYS A C 1
ATOM 3223 O O . LYS A 1 393 ? -4.841 3.142 -15.919 1.00 98.19 393 LYS A O 1
ATOM 3228 N N . GLY A 1 394 ? -4.797 4.335 -14.006 1.00 98.44 394 GLY A N 1
ATOM 3229 C CA . GLY A 1 394 ? -3.373 4.620 -14.030 1.00 98.44 394 GLY A CA 1
ATOM 3230 C C . GLY A 1 394 ? -2.496 3.371 -13.911 1.00 98.44 394 GLY A C 1
ATOM 3231 O O . GLY A 1 394 ? -1.581 3.172 -14.709 1.00 98.44 394 GLY A O 1
ATOM 3232 N N . PHE A 1 395 ? -2.793 2.488 -12.961 1.00 98.69 395 PHE A N 1
ATOM 3233 C CA . PHE A 1 395 ? -2.049 1.247 -12.756 1.00 98.69 395 PHE A CA 1
ATOM 3234 C C . PHE A 1 395 ? -2.192 0.292 -13.939 1.00 98.69 395 PHE A C 1
ATOM 3236 O O . PHE A 1 395 ? -1.189 -0.243 -14.420 1.00 98.69 395 PHE A O 1
ATOM 3243 N N . LYS A 1 396 ? -3.406 0.164 -14.485 1.00 98.38 396 LYS A N 1
ATOM 3244 C CA . LYS A 1 396 ? -3.669 -0.610 -15.701 1.00 98.38 396 LYS A CA 1
ATOM 3245 C C . LYS A 1 396 ? -2.949 -0.034 -16.918 1.00 98.38 396 LYS A C 1
ATOM 3247 O O . LYS A 1 396 ? -2.436 -0.795 -17.734 1.00 98.38 396 LYS A O 1
ATOM 3252 N N . GLN A 1 397 ? -2.865 1.293 -17.040 1.00 98.44 397 GLN A N 1
ATOM 3253 C CA . GLN A 1 397 ? -2.085 1.932 -18.100 1.00 98.44 397 GLN A CA 1
ATOM 3254 C C . GLN A 1 397 ? -0.601 1.546 -18.020 1.00 98.44 397 GLN A C 1
ATOM 3256 O O . GLN A 1 397 ? 0.021 1.360 -19.060 1.00 98.44 397 GLN A O 1
ATOM 3261 N N . LEU A 1 398 ? -0.038 1.387 -16.820 1.00 98.69 398 LEU A N 1
ATOM 3262 C CA . LEU A 1 398 ? 1.366 1.010 -16.630 1.00 98.69 398 LEU A CA 1
ATOM 3263 C C . LEU A 1 398 ? 1.625 -0.509 -16.648 1.00 98.69 398 LEU A C 1
ATOM 3265 O O . LEU A 1 398 ? 2.789 -0.908 -16.617 1.00 98.69 398 LEU A O 1
ATOM 3269 N N . ALA A 1 399 ? 0.592 -1.355 -16.749 1.00 98.44 399 ALA A N 1
ATOM 3270 C CA . ALA A 1 399 ? 0.732 -2.818 -16.767 1.00 98.44 399 ALA A CA 1
ATOM 3271 C C . ALA A 1 399 ? 1.713 -3.351 -17.832 1.00 98.44 399 ALA A C 1
ATOM 3273 O O . ALA A 1 399 ? 2.559 -4.170 -17.481 1.00 98.44 399 ALA A O 1
ATOM 3274 N N . PRO A 1 400 ? 1.745 -2.839 -19.084 1.00 98.56 400 PRO A N 1
ATOM 3275 C CA . PRO A 1 400 ? 2.733 -3.298 -20.062 1.00 98.56 400 PRO A CA 1
ATOM 3276 C C . PRO A 1 400 ? 4.184 -3.057 -19.621 1.00 98.56 400 PRO A C 1
ATOM 3278 O O . PRO A 1 400 ? 5.062 -3.872 -19.909 1.00 98.56 400 PRO A O 1
ATOM 3281 N N . LEU A 1 401 ? 4.450 -1.940 -18.930 1.00 98.62 401 LEU A N 1
ATOM 3282 C CA . LEU A 1 401 ? 5.767 -1.675 -18.356 1.00 98.62 401 LEU A CA 1
ATOM 3283 C C . LEU A 1 401 ? 6.042 -2.634 -17.197 1.00 98.62 401 LEU A C 1
ATOM 3285 O O . LEU A 1 401 ? 7.139 -3.180 -17.139 1.00 98.62 401 LEU A O 1
ATOM 3289 N N . TYR A 1 402 ? 5.069 -2.871 -16.314 1.00 98.62 402 TYR A N 1
ATOM 3290 C CA . TYR A 1 402 ? 5.211 -3.833 -15.217 1.00 98.62 402 TYR A CA 1
ATOM 3291 C C . TYR A 1 402 ? 5.615 -5.214 -15.729 1.00 98.62 402 TYR A C 1
ATOM 3293 O O . TYR A 1 402 ? 6.641 -5.740 -15.302 1.00 98.62 402 TYR A O 1
ATOM 3301 N N . ASP A 1 403 ? 4.891 -5.740 -16.716 1.00 98.19 403 ASP A N 1
ATOM 3302 C CA . ASP A 1 403 ? 5.164 -7.046 -17.317 1.00 98.19 403 ASP A CA 1
ATOM 3303 C C . ASP A 1 403 ? 6.576 -7.117 -17.907 1.00 98.19 403 ASP A C 1
ATOM 3305 O O . ASP A 1 403 ? 7.274 -8.124 -17.775 1.00 98.19 403 ASP A O 1
ATOM 3309 N N . TYR A 1 404 ? 7.032 -6.033 -18.542 1.00 98.31 404 TYR A N 1
ATOM 3310 C CA . TYR A 1 404 ? 8.390 -5.944 -19.070 1.00 98.31 404 TYR A CA 1
ATOM 3311 C C . TYR A 1 404 ? 9.444 -5.978 -17.955 1.00 98.31 404 TYR A C 1
ATOM 3313 O O . TYR A 1 404 ? 10.458 -6.662 -18.089 1.00 98.31 404 TYR A O 1
ATOM 3321 N N . LEU A 1 405 ? 9.211 -5.285 -16.837 1.00 97.69 405 LEU A N 1
ATOM 3322 C CA . LEU A 1 405 ? 10.113 -5.314 -15.682 1.00 97.69 405 LEU A CA 1
ATOM 3323 C C . LEU A 1 405 ? 10.072 -6.660 -14.952 1.00 97.69 405 LEU A C 1
ATOM 3325 O O . LEU A 1 405 ? 11.102 -7.122 -14.473 1.00 97.69 405 LEU A O 1
ATOM 3329 N N . MET A 1 406 ? 8.938 -7.356 -14.947 1.00 96.88 406 MET A N 1
ATOM 3330 C CA . MET A 1 406 ? 8.860 -8.710 -14.402 1.00 96.88 406 MET A CA 1
ATOM 3331 C C . MET A 1 406 ? 9.671 -9.728 -15.213 1.00 96.88 406 MET A C 1
ATOM 3333 O O . MET A 1 406 ? 10.194 -10.678 -14.635 1.00 96.88 406 MET A O 1
ATOM 3337 N N . ARG A 1 407 ? 9.887 -9.507 -16.518 1.00 96.56 407 ARG A N 1
ATOM 3338 C CA . ARG A 1 407 ? 10.858 -10.305 -17.296 1.00 96.56 407 ARG A CA 1
ATOM 3339 C C . ARG A 1 407 ? 12.293 -10.083 -16.820 1.00 96.56 407 ARG A C 1
ATOM 3341 O O . ARG A 1 407 ? 13.072 -11.028 -16.795 1.00 96.56 407 ARG A O 1
ATOM 3348 N N . VAL A 1 408 ? 12.639 -8.867 -16.384 1.00 95.94 408 VAL A N 1
ATOM 3349 C CA . VAL A 1 408 ? 13.942 -8.604 -15.745 1.00 95.94 408 VAL A CA 1
ATOM 3350 C C . VAL A 1 408 ? 14.078 -9.439 -14.470 1.00 95.94 408 VAL A C 1
ATOM 3352 O O . VAL A 1 408 ? 15.116 -10.060 -14.261 1.00 95.94 408 VAL A O 1
ATOM 3355 N N . GLU A 1 409 ? 13.025 -9.526 -13.650 1.00 93.69 409 GLU A N 1
ATOM 3356 C CA . GLU A 1 409 ? 13.023 -10.376 -12.448 1.00 93.69 409 GLU A CA 1
ATOM 3357 C C . GLU A 1 409 ? 13.162 -11.871 -12.766 1.00 93.69 409 GLU A C 1
ATOM 3359 O O . GLU A 1 409 ? 13.810 -12.601 -12.015 1.00 93.69 409 GLU A O 1
ATOM 3364 N N . GLN A 1 410 ? 12.587 -12.339 -13.877 1.00 92.06 410 GLN A N 1
ATOM 3365 C CA . GLN A 1 410 ? 12.747 -13.723 -14.332 1.00 92.06 410 GLN A CA 1
ATOM 3366 C C . GLN A 1 410 ? 14.206 -14.023 -14.706 1.00 92.06 410 GLN A C 1
ATOM 3368 O O . GLN A 1 410 ? 14.755 -15.020 -14.236 1.00 92.06 410 GLN A O 1
ATOM 3373 N N . LEU A 1 411 ? 14.872 -13.117 -15.432 1.00 92.44 411 LEU A N 1
ATOM 3374 C CA . LEU A 1 411 ? 16.290 -13.257 -15.794 1.00 92.44 411 LEU A CA 1
ATOM 3375 C C . LEU A 1 411 ? 17.230 -13.288 -14.582 1.00 92.44 411 LEU A C 1
ATOM 3377 O O . LEU A 1 411 ? 18.273 -13.934 -14.619 1.00 92.44 411 LEU A O 1
ATOM 3381 N N . LYS A 1 412 ? 16.874 -12.625 -13.473 1.00 89.31 412 LYS A N 1
ATOM 3382 C CA . LYS A 1 412 ? 17.657 -12.728 -12.228 1.00 89.31 412 LYS A CA 1
ATOM 3383 C C . LYS A 1 412 ? 17.662 -14.143 -11.656 1.00 89.31 412 LYS A C 1
ATOM 3385 O O . LYS A 1 412 ? 18.623 -14.525 -10.993 1.00 89.31 412 LYS A O 1
ATOM 3390 N N . ARG A 1 413 ? 16.568 -14.887 -11.848 1.00 82.38 413 ARG A N 1
ATOM 3391 C CA . ARG A 1 413 ? 16.413 -16.264 -11.357 1.00 82.38 413 ARG A CA 1
ATOM 3392 C C . ARG A 1 413 ? 17.056 -17.266 -12.314 1.00 82.38 413 ARG A C 1
ATOM 3394 O O . ARG A 1 413 ? 17.692 -18.199 -11.837 1.00 82.38 413 ARG A O 1
ATOM 3401 N N . ASN A 1 414 ? 16.945 -17.016 -13.622 1.00 76.56 414 ASN A N 1
ATOM 3402 C CA . ASN A 1 414 ? 17.477 -17.857 -14.694 1.00 76.56 414 ASN A CA 1
ATOM 3403 C C . ASN A 1 414 ? 18.342 -17.016 -15.657 1.00 76.56 414 ASN A C 1
ATOM 3405 O O . ASN A 1 414 ? 17.824 -16.498 -16.644 1.00 76.56 414 ASN A O 1
ATOM 3409 N N . PRO A 1 415 ? 19.652 -16.862 -15.393 1.00 62.38 415 PRO A N 1
ATOM 3410 C CA . PRO A 1 415 ? 20.526 -16.003 -16.198 1.00 62.38 415 PRO A CA 1
ATOM 3411 C C . PRO A 1 415 ? 20.832 -16.528 -17.611 1.00 62.38 415 PRO A C 1
ATOM 3413 O O . PRO A 1 415 ? 21.440 -15.801 -18.394 1.00 62.38 415 PRO A O 1
ATOM 3416 N N . GLU A 1 416 ? 20.486 -17.786 -17.910 1.00 56.91 416 GLU A N 1
ATOM 3417 C CA . GLU A 1 416 ? 20.811 -18.465 -19.176 1.00 56.91 416 GLU A CA 1
ATOM 3418 C C . GLU A 1 416 ? 19.703 -18.371 -20.252 1.00 56.91 416 GLU A C 1
ATOM 3420 O O . GLU A 1 416 ? 19.946 -18.789 -21.384 1.00 56.91 416 GLU A O 1
ATOM 3425 N N . ASP A 1 417 ? 18.542 -17.772 -19.936 1.00 46.38 417 ASP A N 1
ATOM 3426 C CA . ASP A 1 417 ? 17.430 -17.473 -20.871 1.00 46.38 417 ASP A CA 1
ATOM 3427 C C . ASP A 1 417 ? 17.473 -16.008 -21.402 1.00 46.38 417 ASP A C 1
ATOM 3429 O O . ASP A 1 417 ? 16.867 -15.678 -22.454 1.00 46.38 417 ASP A O 1
#

Foldseek 3Di:
DFKWWWAAADDPDTDIDDDDDDPPPPVVVVVVVVVVVVVVDDDDDCVVPPCVVPPVSVVRAFEYPAFAQKWKKKWKDFDDVCPVVVVDVLLPDPWDWRIWTWGDPVDRMTMIITITRDDPDDVVNVVSVVVSVIDMDTCRVPPVCQPTYGPDDDPPVVVPPPDDDDDDDDDDDDPDDPDDDPPPPDDPQAQFFADLLLLVVLVVCQVVLDPVVCVVCVCSCVPRPLVNQQRLLVLCVVLVCVLPVQWQRHSDDVHFWDDQADDCPPPPDPRRGHSKIKGKIFGDDPCRQQAKIWMWMDGSQKIKTFIWHNAHAPLLLVLLVVLCVVPVPLVVVLCVLLDPPKDKDADFDPDQPDDDDDPSVSSRSRHNTIIIMGMDRPCPLRGGSCVSVVSSVRHVSNSSVNVSSVVSVVCVVPVPD

Sequence (417 aa):
MTEFNYRYACDKDACIFVGVRLTGGQSEKEEIISELQNGGYQIVDLSDDEMAKLHVRYMVGGRPAKPLRERLYSFEFPESGGALLRFLQTLGTHWNISLFHYRSHGTDYGRVLAGFELDERSPEFEQHLKQLGYACHDETDNPAFRFFFSGLIPRLSECHRTMTGGLLPSFEGNISKLTIDKLQVQAMSGFSGFNQQALTFLQDVRIQNSKDWFDEHRSIYDDQILTPFRLLVDDLSQSMLMIDPEFETRPAIGKTLSRIHRDTRFSHDKSRYRSHMWLTFKRHSKDWKDAPVYFFEIAPDFYRYGLGYYSASKSTMDLFRQLINRDEKAFLKVASCCKSPFELVGESYKRPLVKEQAAKLADWYNRKSFAVMHTSRDMEMVFDNGLITHLEKGFKQLAPLYDYLMRVEQLKRNPED

InterPro domains:
  IPR001721 Threonine dehydratase, ACT-like domain [PF00585] (2-56)
  IPR001721 Threonine dehydratase, ACT-like domain [PF00585] (62-148)
  IPR001721 Threonine dehydratase, ACT-like domain [PS51672] (1-48)
  IPR001721 Threonine dehydratase, ACT-like domain [PS51672] (71-141)
  IPR012808 Conserved hypothetical protein CHP02453 [PF09365] (198-404)
  IPR012808 Conserved hypothetical protein CHP02453 [PTHR36452] (194-408)
  IPR012808 Conserved hypothetical protein CHP02453 [TIGR02453] (195-408)
  IPR038110 Threonine dehydratase, ACT-like domain superfamily [G3DSA:3.40.1020.10] (1-151)
  IPR045865 ACT-like domain [SSF55021] (2-60)
  IPR045865 ACT-like domain [SSF55021] (57-148)

Radius of gyration: 27.63 Å; chains: 1; bounding box: 80×52×69 Å